Protein AF-0000000076650096 (afdb_homodimer)

Foldseek 3Di:
DPLPQWAKEWEEEFLDLSLLVLLLCLVLVHDYHYDYDYADPLRHRDPVSLVPQPDP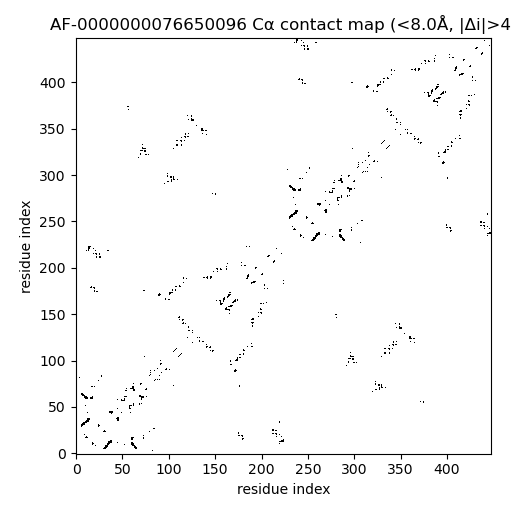VSDDGWMDTPPDIDDDSLGSNVVCCVNRVPVCQQQDPPPVLNVQLVVLLCCLVVQLCVLQVVLVCLCSPDDPVCNVCSVVVLVVSLVSNVVSLVVQLVQCCPEPCRLQENGHNDHHSSLSSNLSSVVVCAVVVRNHHCVVRPSVVVNSVNVCPDPSSVVSCVVRVHDD/DPQPQWAKEWEEEFLDLSLLVLLLCLVLVHDYHYDYDYADPLRHRDPVSLVPQPDPVSDDTWMDTPPDIDDDSLGSNVVCCVNRVPVCQQQDPPPVLNVQLVVLLCCLVVQQCVLQVVLVCLCSPDDPVCNVCSVVVLVVSLVSNVVSLVVQLVQCCPEPCRLQENGHNDHHSSLSSNLSSVVVCAVVVRNHHCVVRPSVVVNSVNVCPDPSSVVSCVVRVHDD

Secondary structure (DSSP, 8-state):
-------EEEEEESSSTHHHHHHHHHHTT--EEEEEE---TTSSPPHHHHHHSSSSS--S-EEEETTEEEESHHHHHHHHHHHH-TT--SS-SSHHHHHHHHHHHHHIIIIIIHHHHHHHHHHHHS-GGGGGGHHHHHHHHHHHHHHHHHHHHHHHHHSTTTTS-SSSSS--HHHHHHHHHHHHHHHTT-S--GGG-HHHHHHHHHHHHSHHHHHHHHHHT---/-------EEEEEESSSTHHHHHHHHHHTT--EEEEEE---TTSSPPHHHHHHSSSSS--S-EEEETTEEEESHHHHHHHHHHHH-TT--SS-SSHHHHHHHHHHHHHIIIIIIHHHHHHHHHHHHS-GGGGGGHHHHHHHHHHHHHHHHHHHHHHHHHSTTTTS-SSSSS--HHHHHHHHHHHHHHHTT-S--GGG-HHHHHHHHHHHHSHHHHHHHHHHT---

InterPro domains:
  IPR004045 Glutathione S-transferase, N-terminal [PF02798] (11-80)
  IPR004045 Glutathione S-transferase, N-terminal [PS50404] (5-88)
  IPR004046 Glutathione S-transferase, C-terminal [PF00043] (144-210)
  IPR010987 Glutathione S-transferase, C-terminal-like [PS50405] (94-224)
  IPR036249 Thioredoxin-like superfamily [SSF52833] (6-92)
  IPR036282 Glutathione S-transferase, C-terminal domain superfamily [SSF47616] (88-219)
  IPR040079 Glutathione transferase family [SFLDS00019] (8-221)

Nearest PDB structures (foldseek):
  4yh2-assembly1_C  TM=7.088E-01  e=1.558E-10  Drosophila melanogaster
  8z3b-assembly1_A  TM=7.790E-01  e=1.003E-09  Plutella xylostella
  5f05-assembly1_B  TM=7.595E-01  e=9.540E-10  Populus trichocarpa
  4e8e-assembly1_C  TM=7.681E-01  e=3.906E-09  Bombyx mori
  5a4u-assembly1_A  TM=7.281E-01  e=1.017E-08  Arabidopsis thaliana

Solvent-accessible surface area (backbone atoms only — not comparable to full-atom values): 23650 Å² total; per-residue (Å²): 126,84,81,74,76,80,48,36,34,38,37,32,42,45,63,46,66,22,56,39,55,44,23,49,34,40,69,64,69,49,74,65,44,78,51,68,41,68,56,37,98,85,66,42,78,38,69,74,54,30,71,67,37,94,53,90,81,31,61,60,32,31,39,31,49,71,90,44,70,41,42,44,69,58,26,41,50,53,49,50,42,75,72,63,40,90,78,38,63,46,57,43,84,54,64,67,58,28,48,51,32,36,25,34,36,37,31,25,34,59,45,50,38,47,39,33,47,37,47,54,49,44,68,72,31,43,50,77,92,48,50,83,51,45,65,55,32,38,60,62,40,25,59,55,35,50,52,50,49,48,49,52,41,50,38,18,62,72,26,81,35,63,28,68,23,60,56,51,79,46,73,32,45,26,46,46,44,32,48,55,47,51,49,49,34,42,74,67,48,48,66,48,53,51,86,80,35,61,57,50,43,51,28,52,54,54,57,57,64,33,67,35,37,42,50,27,33,65,75,69,63,55,56,124,126,85,80,76,75,79,48,35,35,37,36,34,42,45,64,46,67,22,56,40,55,43,23,49,33,40,68,63,71,49,73,65,45,78,51,70,41,68,54,37,95,86,66,42,78,38,69,73,55,30,70,68,39,93,52,90,79,33,62,60,33,29,38,31,48,71,91,44,70,42,42,44,68,58,26,42,51,53,52,50,40,76,73,62,40,87,78,39,63,49,56,43,83,54,66,67,58,29,48,52,32,36,24,34,36,38,31,25,34,60,46,50,40,44,38,32,46,35,47,54,49,46,69,72,31,45,52,79,94,49,51,82,51,45,62,55,33,38,60,62,40,25,58,54,35,48,50,49,50,48,47,54,40,50,40,19,64,71,27,81,36,65,26,66,23,62,57,50,78,45,75,32,47,26,47,45,44,32,47,53,46,52,50,49,35,41,74,66,47,47,68,50,51,51,86,81,34,61,56,49,44,51,28,52,54,53,57,58,64,33,69,36,36,44,50,27,33,64,76,69,62,54,54,125

Structure (mmCIF, N/CA/C/O backbone):
data_AF-0000000076650096-model_v1
#
loop_
_entity.id
_entity.type
_entity.pdbx_description
1 polymer 'Related to GTT1-glutathione S-transferase'
#
loop_
_atom_site.group_PDB
_atom_site.id
_atom_site.type_symbol
_atom_site.label_atom_id
_atom_site.label_alt_id
_atom_site.label_comp_id
_atom_site.label_asym_id
_atom_site.label_entity_id
_atom_site.label_seq_id
_atom_site.pdbx_PDB_ins_code
_atom_site.Cartn_x
_atom_site.Cartn_y
_atom_site.Cartn_z
_atom_site.occupancy
_atom_site.B_iso_or_equiv
_atom_site.auth_seq_id
_atom_site.auth_comp_id
_atom_site.auth_asym_id
_atom_site.auth_atom_id
_atom_site.pdbx_PDB_model_num
ATOM 1 N N . MET A 1 1 ? -7.312 -29.609 -5.012 1 40.38 1 MET A N 1
ATOM 2 C CA . MET A 1 1 ? -6.617 -28.828 -3.99 1 40.38 1 MET A CA 1
ATOM 3 C C . MET A 1 1 ? -7.348 -28.906 -2.654 1 40.38 1 MET A C 1
ATOM 5 O O . MET A 1 1 ? -8.578 -28.906 -2.613 1 40.38 1 MET A O 1
ATOM 9 N N . SER A 1 2 ? -6.996 -29.516 -1.646 1 45.97 2 SER A N 1
ATOM 10 C CA . SER A 1 2 ? -7.707 -29.859 -0.415 1 45.97 2 SER A CA 1
ATOM 11 C C . SER A 1 2 ? -8.453 -28.656 0.138 1 45.97 2 SER A C 1
ATOM 13 O O . SER A 1 2 ? -7.871 -27.578 0.317 1 45.97 2 SER A O 1
ATOM 15 N N . SER A 1 3 ? -9.812 -28.531 -0.051 1 60.03 3 SER A N 1
ATOM 16 C CA . SER A 1 3 ? -10.727 -27.438 0.291 1 60.03 3 SER A CA 1
ATOM 17 C C . SER A 1 3 ? -10.594 -27.047 1.757 1 60.03 3 SER A C 1
ATOM 19 O O . SER A 1 3 ? -11 -27.797 2.648 1 60.03 3 SER A O 1
ATOM 21 N N . LYS A 1 4 ? -9.422 -26.297 2.076 1 72.25 4 LYS A N 1
ATOM 22 C CA . LYS A 1 4 ? -9.195 -25.859 3.451 1 72.25 4 LYS A CA 1
ATOM 23 C C . LYS A 1 4 ? -10.477 -25.281 4.055 1 72.25 4 LYS A C 1
ATOM 25 O O . LYS A 1 4 ? -11.172 -24.5 3.414 1 72.25 4 LYS A O 1
ATOM 30 N N . GLN A 1 5 ? -10.938 -25.922 5.055 1 88.19 5 GLN A N 1
ATOM 31 C CA . GLN A 1 5 ? -12.07 -25.375 5.789 1 88.19 5 GLN A CA 1
ATOM 32 C C . GLN A 1 5 ? -11.68 -24.078 6.492 1 88.19 5 GLN A C 1
ATOM 34 O O . GLN A 1 5 ? -10.75 -24.047 7.293 1 88.19 5 GLN A O 1
ATOM 39 N N . PRO A 1 6 ? -12.336 -23.031 6.168 1 92.38 6 PRO A N 1
ATOM 40 C CA . PRO A 1 6 ? -11.992 -21.75 6.773 1 92.38 6 PRO A CA 1
ATOM 41 C C . PRO A 1 6 ? -12.18 -21.734 8.289 1 92.38 6 PRO A C 1
ATOM 43 O O . PRO A 1 6 ? -13.172 -22.281 8.797 1 92.38 6 PRO A O 1
ATOM 46 N N . ASP A 1 7 ? -11.242 -21.297 9 1 96.88 7 ASP A N 1
ATOM 47 C CA . ASP A 1 7 ? -11.281 -20.969 10.422 1 96.88 7 ASP A CA 1
ATOM 48 C C . ASP A 1 7 ? -10.82 -19.531 10.656 1 96.88 7 ASP A C 1
ATOM 50 O O . ASP A 1 7 ? -9.773 -19.297 11.273 1 96.88 7 ASP A O 1
ATOM 54 N N . ILE A 1 8 ? -11.719 -18.641 10.266 1 98.44 8 ILE A N 1
ATOM 55 C CA . ILE A 1 8 ? -11.297 -17.25 10.133 1 98.44 8 ILE A CA 1
ATOM 56 C C . ILE A 1 8 ? -11.82 -16.438 11.32 1 98.44 8 ILE A C 1
ATOM 58 O O . ILE A 1 8 ? -13.016 -16.484 11.633 1 98.44 8 ILE A O 1
ATOM 62 N N . THR A 1 9 ? -10.945 -15.766 12 1 98.88 9 THR A N 1
ATOM 63 C CA . THR A 1 9 ? -11.266 -14.68 12.914 1 98.88 9 THR A CA 1
ATOM 64 C C . THR A 1 9 ? -10.805 -13.344 12.344 1 98.88 9 THR A C 1
ATOM 66 O O . THR A 1 9 ? -9.656 -13.203 11.922 1 98.88 9 THR A O 1
ATOM 69 N N . LEU A 1 10 ? -11.68 -12.414 12.227 1 98.88 10 LEU A N 1
ATOM 70 C CA . LEU A 1 10 ? -11.375 -11.062 11.781 1 98.88 10 LEU A CA 1
ATOM 71 C C . LEU A 1 10 ? -11.32 -10.102 12.961 1 98.88 10 LEU A C 1
ATOM 73 O O . LEU A 1 10 ? -12.297 -9.977 13.711 1 98.88 10 LEU A O 1
ATOM 77 N N . TYR A 1 11 ? -10.195 -9.492 13.234 1 98.88 11 TYR A N 1
ATOM 78 C CA . TYR A 1 11 ? -10.055 -8.398 14.195 1 98.88 11 TYR A CA 1
ATOM 79 C C . TYR A 1 11 ? -10.406 -7.062 13.547 1 98.88 11 TYR A C 1
ATOM 81 O O . TYR A 1 11 ? -9.664 -6.559 12.703 1 98.88 11 TYR A O 1
ATOM 89 N N . PHE A 1 12 ? -11.516 -6.504 14.008 1 98.75 12 PHE A N 1
ATOM 90 C CA . PHE A 1 12 ? -12.227 -5.449 13.297 1 98.75 12 PHE A CA 1
ATOM 91 C C . PHE A 1 12 ? -12.383 -4.215 14.172 1 98.75 12 PHE A C 1
ATOM 93 O O . PHE A 1 12 ? -13.188 -4.207 15.109 1 98.75 12 PHE A O 1
ATOM 100 N N . LEU A 1 13 ? -11.609 -3.215 13.883 1 98.5 13 LEU A N 1
ATOM 101 C CA . LEU A 1 13 ? -11.859 -1.905 14.477 1 98.5 13 LEU A CA 1
ATOM 102 C C . LEU A 1 13 ? -12.914 -1.143 13.68 1 98.5 13 LEU A C 1
ATOM 104 O O . LEU A 1 13 ? -12.828 -1.046 12.453 1 98.5 13 LEU A O 1
ATOM 108 N N . ASN A 1 14 ? -13.891 -0.562 14.352 1 96.81 14 ASN A N 1
ATOM 109 C CA . ASN A 1 14 ? -14.906 0.21 13.641 1 96.81 14 ASN A CA 1
ATOM 110 C C . ASN A 1 14 ? -14.297 1.425 12.945 1 96.81 14 ASN A C 1
ATOM 112 O O . ASN A 1 14 ? -13.227 1.897 13.336 1 96.81 14 ASN A O 1
ATOM 116 N N . ALA A 1 15 ? -14.961 1.86 11.812 1 94.25 15 ALA A N 1
ATOM 117 C CA . ALA A 1 15 ? -14.516 3.006 11.023 1 94.25 15 ALA A CA 1
ATOM 118 C C . ALA A 1 15 ? -13.062 2.838 10.586 1 94.25 15 ALA A C 1
ATOM 120 O O . ALA A 1 15 ? -12.234 3.725 10.805 1 94.25 15 ALA A O 1
ATOM 121 N N . SER A 1 16 ? -12.797 1.701 10.078 1 96.38 16 SER A N 1
ATOM 122 C CA . SER A 1 16 ? -11.43 1.398 9.664 1 96.38 16 SER A CA 1
ATOM 123 C C . SER A 1 16 ? -11.414 0.582 8.375 1 96.38 16 SER A C 1
ATOM 125 O O . SER A 1 16 ? -12.469 0.173 7.883 1 96.38 16 SER A O 1
ATOM 127 N N . ARG A 1 17 ? -10.25 0.322 7.875 1 97.75 17 ARG A N 1
ATOM 128 C CA . ARG A 1 17 ? -10 -0.454 6.664 1 97.75 17 ARG A CA 1
ATOM 129 C C . ARG A 1 17 ? -10.555 -1.868 6.797 1 97.75 17 ARG A C 1
ATOM 131 O O . ARG A 1 17 ? -10.703 -2.578 5.801 1 97.75 17 ARG A O 1
ATOM 138 N N . ALA A 1 18 ? -10.906 -2.252 7.996 1 98.75 18 ALA A N 1
ATOM 139 C CA . ALA A 1 18 ? -11.32 -3.631 8.25 1 98.75 18 ALA A CA 1
ATOM 140 C C . ALA A 1 18 ? -12.617 -3.955 7.512 1 98.75 18 ALA A C 1
ATOM 142 O O . ALA A 1 18 ? -12.93 -5.125 7.281 1 98.75 18 ALA A O 1
ATOM 143 N N . ILE A 1 19 ? -13.359 -2.963 7.105 1 98.88 19 ILE A N 1
ATOM 144 C CA . ILE A 1 19 ? -14.609 -3.186 6.383 1 98.88 19 ILE A CA 1
ATOM 145 C C . ILE A 1 19 ? -14.32 -3.85 5.043 1 98.88 19 ILE A C 1
ATOM 147 O O . ILE A 1 19 ? -15.125 -4.637 4.543 1 98.88 19 ILE A O 1
ATOM 151 N N . ARG A 1 20 ? -13.141 -3.615 4.426 1 98.81 20 ARG A N 1
ATOM 152 C CA . ARG A 1 20 ? -12.711 -4.281 3.203 1 98.81 20 ARG A CA 1
ATOM 153 C C . ARG A 1 20 ? -12.766 -5.801 3.361 1 98.81 20 ARG A C 1
ATOM 155 O O . ARG A 1 20 ? -13.25 -6.504 2.475 1 98.81 20 ARG A O 1
ATOM 162 N N . ILE A 1 21 ? -12.211 -6.23 4.523 1 98.94 21 ILE A N 1
ATOM 163 C CA . ILE A 1 21 ? -12.008 -7.66 4.742 1 98.94 21 ILE A CA 1
ATOM 164 C C . ILE A 1 21 ? -13.344 -8.328 5.066 1 98.94 21 ILE A C 1
ATOM 166 O O . ILE A 1 21 ? -13.648 -9.406 4.562 1 98.94 21 ILE A O 1
ATOM 170 N N . ALA A 1 22 ? -14.156 -7.641 5.91 1 98.94 22 ALA A N 1
ATOM 171 C CA . ALA A 1 22 ? -15.492 -8.172 6.18 1 98.94 22 ALA A CA 1
ATOM 172 C C . ALA A 1 22 ? -16.297 -8.312 4.895 1 98.94 22 ALA A C 1
ATOM 174 O O . ALA A 1 22 ? -16.938 -9.336 4.664 1 98.94 22 ALA A O 1
ATOM 175 N N . TRP A 1 23 ? -16.266 -7.277 4.074 1 98.94 23 TRP A N 1
ATOM 176 C CA . TRP A 1 23 ? -16.953 -7.293 2.791 1 98.94 23 TRP A CA 1
ATOM 177 C C . TRP A 1 23 ? -16.469 -8.438 1.916 1 98.94 23 TRP A C 1
ATOM 179 O O . TRP A 1 23 ? -17.266 -9.195 1.363 1 98.94 23 TRP A O 1
ATOM 189 N N . LEU A 1 24 ? -15.141 -8.617 1.798 1 98.88 24 LEU A N 1
ATOM 190 C CA . LEU A 1 24 ? -14.562 -9.688 1 1 98.88 24 LEU A CA 1
ATOM 191 C C . LEU A 1 24 ? -15.031 -11.047 1.499 1 98.88 24 LEU A C 1
ATOM 193 O O . LEU A 1 24 ? -15.367 -11.93 0.699 1 98.88 24 LEU A O 1
ATOM 197 N N . LEU A 1 25 ? -14.977 -11.242 2.811 1 98.81 25 LEU A N 1
ATOM 198 C CA . LEU A 1 25 ? -15.406 -12.516 3.387 1 98.81 25 LEU A CA 1
ATOM 199 C C . LEU A 1 25 ? -16.859 -12.812 3.025 1 98.81 25 LEU A C 1
ATOM 201 O O . LEU A 1 25 ? -17.203 -13.953 2.717 1 98.81 25 LEU A O 1
ATOM 205 N N . GLU A 1 26 ? -17.703 -11.781 3.035 1 98.81 26 GLU A N 1
ATOM 206 C CA . GLU A 1 26 ? -19.094 -11.945 2.639 1 98.81 26 GLU A CA 1
ATOM 207 C C . GLU A 1 26 ? -19.219 -12.273 1.153 1 98.81 26 GLU A C 1
ATOM 209 O O . GLU A 1 26 ? -20.016 -13.125 0.762 1 98.81 26 GLU A O 1
ATOM 214 N N . GLU A 1 27 ? -18.453 -11.594 0.307 1 98.56 27 GLU A N 1
ATOM 215 C CA . GLU A 1 27 ? -18.469 -11.875 -1.126 1 98.56 27 GLU A CA 1
ATOM 216 C C . GLU A 1 27 ? -18.062 -13.32 -1.406 1 98.56 27 GLU A C 1
ATOM 218 O O . GLU A 1 27 ? -18.547 -13.922 -2.369 1 98.56 27 GLU A O 1
ATOM 223 N N . LEU A 1 28 ? -17.172 -13.875 -0.602 1 97.88 28 LEU A N 1
ATOM 224 C CA . LEU A 1 28 ? -16.656 -15.227 -0.794 1 97.88 28 LEU A CA 1
ATOM 225 C C . LEU A 1 28 ? -17.531 -16.25 -0.073 1 97.88 28 LEU A C 1
ATOM 227 O O . LEU A 1 28 ? -17.266 -17.453 -0.153 1 97.88 28 LEU A O 1
ATOM 231 N N . ASP A 1 29 ? -18.5 -15.789 0.657 1 97 29 ASP A N 1
ATOM 232 C CA . ASP A 1 29 ? -19.406 -16.641 1.426 1 97 29 ASP A CA 1
ATOM 233 C C . ASP A 1 29 ? -18.625 -17.484 2.434 1 97 29 ASP A C 1
ATOM 235 O O . ASP A 1 29 ? -18.812 -18.703 2.508 1 97 29 ASP A O 1
ATOM 239 N N . ILE A 1 30 ? -17.734 -16.891 3.086 1 97.25 30 ILE A N 1
ATOM 240 C CA . ILE A 1 30 ? -16.922 -17.531 4.113 1 97.25 30 ILE A CA 1
ATOM 241 C C . ILE A 1 30 ? -17.406 -17.094 5.496 1 97.25 30 ILE A C 1
ATOM 243 O O . ILE A 1 30 ? -17.516 -15.891 5.773 1 97.25 30 ILE A O 1
ATOM 247 N N . SER A 1 31 ? -17.703 -18.047 6.324 1 97.62 31 SER A N 1
ATOM 248 C CA . SER A 1 31 ? -18.031 -17.734 7.715 1 97.62 31 SER A CA 1
ATOM 249 C C . SER A 1 31 ? -16.797 -17.25 8.469 1 97.62 31 SER A C 1
ATOM 251 O O . SER A 1 31 ? -15.68 -17.703 8.227 1 97.62 31 SER A O 1
ATOM 253 N N . TYR A 1 32 ? -17.031 -16.328 9.352 1 98.5 32 TYR A N 1
ATOM 254 C CA . TYR A 1 32 ? -15.93 -15.789 10.133 1 98.5 32 TYR A CA 1
ATOM 255 C C . TYR A 1 32 ? -16.406 -15.32 11.508 1 98.5 32 TYR A C 1
ATOM 257 O O . TYR A 1 32 ? -17.562 -14.938 11.672 1 98.5 32 TYR A O 1
ATOM 265 N N . LYS A 1 33 ? -15.477 -15.422 12.469 1 98.62 33 LYS A N 1
ATOM 266 C CA . LYS A 1 33 ? -15.656 -14.836 13.797 1 98.62 33 LYS A CA 1
ATOM 267 C C . LYS A 1 33 ? -15.156 -13.391 13.836 1 98.62 33 LYS A C 1
ATOM 269 O O . LYS A 1 33 ? -14.266 -13.016 13.07 1 98.62 33 LYS A O 1
ATOM 274 N N . LEU A 1 34 ? -15.789 -12.633 14.75 1 98.38 34 LEU A N 1
ATOM 275 C CA . LEU A 1 34 ? -15.438 -11.227 14.859 1 98.38 34 LEU A CA 1
ATOM 276 C C . LEU A 1 34 ? -14.914 -10.898 16.25 1 98.38 34 LEU A C 1
ATOM 278 O O . LEU A 1 34 ? -15.508 -11.312 17.25 1 98.38 34 LEU A O 1
ATOM 282 N N . VAL A 1 35 ? -13.789 -10.305 16.312 1 98.56 35 VAL A N 1
ATOM 283 C CA . VAL A 1 35 ? -13.32 -9.562 17.469 1 98.56 35 VAL A CA 1
ATOM 284 C C . VAL A 1 35 ? -13.336 -8.062 17.172 1 98.56 35 VAL A C 1
ATOM 286 O O . VAL A 1 35 ? -12.469 -7.559 16.453 1 98.56 35 VAL A O 1
ATOM 289 N N . THR A 1 36 ? -14.32 -7.359 17.688 1 97.31 36 THR A N 1
ATOM 290 C CA . THR A 1 36 ? -14.594 -6 17.234 1 97.31 36 THR A CA 1
ATOM 291 C C . THR A 1 36 ? -14.477 -5.012 18.391 1 97.31 36 THR A C 1
ATOM 293 O O . THR A 1 36 ? -14.516 -5.406 19.547 1 97.31 36 THR A O 1
ATOM 296 N N . SER A 1 37 ? -14.242 -3.82 18.109 1 97.81 37 SER A N 1
ATOM 297 C CA . SER A 1 37 ? -14.25 -2.709 19.047 1 97.81 37 SER A CA 1
ATOM 298 C C . SER A 1 37 ? -14.633 -1.403 18.359 1 97.81 37 SER A C 1
ATOM 300 O O . SER A 1 37 ? -14.234 -1.153 17.219 1 97.81 37 SER A O 1
ATOM 302 N N . PRO A 1 38 ? -15.438 -0.577 19.047 1 96.25 38 PRO A N 1
ATOM 303 C CA . PRO A 1 38 ? -15.531 0.809 18.578 1 96.25 38 PRO A CA 1
ATOM 304 C C . PRO A 1 38 ? -14.227 1.586 18.781 1 96.25 38 PRO A C 1
ATOM 306 O O . PRO A 1 38 ? -13.305 1.095 19.422 1 96.25 38 PRO A O 1
ATOM 309 N N . ARG A 1 39 ? -14.156 2.693 18.141 1 94.5 39 ARG A N 1
ATOM 310 C CA . ARG A 1 39 ? -13.039 3.592 18.438 1 94.5 39 ARG A CA 1
ATOM 311 C C . ARG A 1 39 ? -13.234 4.285 19.781 1 94.5 39 ARG A C 1
ATOM 313 O O . ARG A 1 39 ? -14.359 4.496 20.219 1 94.5 39 ARG A O 1
ATOM 320 N N . ALA A 1 40 ? -12.047 4.609 20.359 1 94 40 ALA A N 1
ATOM 321 C CA . ALA A 1 40 ? -12.086 5.41 21.578 1 94 40 ALA A CA 1
ATOM 322 C C . ALA A 1 40 ? -12.484 6.852 21.266 1 94 40 ALA A C 1
ATOM 324 O O . ALA A 1 40 ? -12.594 7.242 20.109 1 94 40 ALA A O 1
ATOM 325 N N . ALA A 1 41 ? -12.656 7.656 22.312 1 90.75 41 ALA A N 1
ATOM 326 C CA . ALA A 1 41 ? -13.102 9.039 22.188 1 90.75 41 ALA A CA 1
ATOM 327 C C . ALA A 1 41 ? -12.102 9.867 21.391 1 90.75 41 ALA A C 1
ATOM 329 O O . ALA A 1 41 ? -12.484 10.797 20.672 1 90.75 41 ALA A O 1
ATOM 330 N N . ASN A 1 42 ? -10.93 9.445 21.422 1 86.06 42 ASN A N 1
ATOM 331 C CA . ASN A 1 42 ? -9.891 10.188 20.719 1 86.06 42 ASN A CA 1
ATOM 332 C C . ASN A 1 42 ? -9.758 9.727 19.266 1 86.06 42 ASN A C 1
ATOM 334 O O . ASN A 1 42 ? -8.867 10.18 18.547 1 86.06 42 ASN A O 1
ATOM 338 N N . GLY A 1 43 ? -10.594 8.734 18.906 1 88.44 43 GLY A N 1
ATOM 339 C CA . GLY A 1 43 ? -10.594 8.273 17.531 1 88.44 43 GLY A CA 1
ATOM 340 C C . GLY A 1 43 ? -9.648 7.117 17.281 1 88.44 43 GLY A C 1
ATOM 341 O O . GLY A 1 43 ? -9.594 6.574 16.188 1 88.44 43 GLY A O 1
ATOM 342 N N . LEU A 1 44 ? -8.914 6.766 18.297 1 90.12 44 LEU A N 1
ATOM 343 C CA . LEU A 1 44 ? -7.926 5.703 18.156 1 90.12 44 LEU A CA 1
ATOM 344 C C . LEU A 1 44 ? -8.484 4.371 18.641 1 90.12 44 LEU A C 1
ATOM 346 O O . LEU A 1 44 ? -9.594 4.316 19.172 1 90.12 44 LEU A O 1
ATOM 350 N N . ALA A 1 45 ? -7.793 3.312 18.297 1 94.94 45 ALA A N 1
ATOM 351 C CA . ALA A 1 45 ? -8.164 2.006 18.828 1 94.94 45 ALA A CA 1
ATOM 352 C C . ALA A 1 45 ? -7.914 1.945 20.328 1 94.94 45 ALA A C 1
ATOM 354 O O . ALA A 1 45 ? -6.848 2.338 20.812 1 94.94 45 ALA A O 1
ATOM 355 N N . PRO A 1 46 ? -8.906 1.445 21.094 1 97.12 46 PRO A N 1
ATOM 356 C CA . PRO A 1 46 ? -8.672 1.269 22.531 1 97.12 46 PRO A CA 1
ATOM 357 C C . PRO A 1 46 ? -7.539 0.283 22.828 1 97.12 46 PRO A C 1
ATOM 359 O O . PRO A 1 46 ? -7.41 -0.737 22.156 1 97.12 46 PRO A O 1
ATOM 362 N N . PRO A 1 47 ? -6.773 0.595 23.859 1 95.88 47 PRO A N 1
ATOM 363 C CA . PRO A 1 47 ? -5.656 -0.286 24.203 1 95.88 47 PRO A CA 1
ATOM 364 C C . PRO A 1 47 ? -6.094 -1.731 24.438 1 95.88 47 PRO A C 1
ATOM 366 O O . PRO A 1 47 ? -5.367 -2.662 24.078 1 95.88 47 PRO A O 1
ATOM 369 N N . GLU A 1 48 ? -7.238 -1.945 25 1 97.06 48 GLU A N 1
ATOM 370 C CA . GLU A 1 48 ? -7.738 -3.289 25.281 1 97.06 48 GLU A CA 1
ATOM 371 C C . GLU A 1 48 ? -7.992 -4.062 23.984 1 97.06 48 GLU A C 1
ATOM 373 O O . GLU A 1 48 ? -7.781 -5.273 23.922 1 97.06 48 GLU A O 1
ATOM 378 N N . PHE A 1 49 ? -8.508 -3.328 23.078 1 98 49 PHE A N 1
ATOM 379 C CA . PHE A 1 49 ? -8.711 -3.973 21.781 1 98 49 PHE A CA 1
ATOM 380 C C . PHE A 1 49 ? -7.383 -4.289 21.109 1 98 49 PHE A C 1
ATOM 382 O O . PHE A 1 49 ? -7.191 -5.387 20.594 1 98 49 PHE A O 1
ATOM 389 N N . LYS A 1 50 ? -6.5 -3.359 21.109 1 97.19 50 LYS A N 1
ATOM 390 C CA . LYS A 1 50 ? -5.176 -3.559 20.531 1 97.19 50 LYS A CA 1
ATOM 391 C C . LYS A 1 50 ? -4.496 -4.793 21.125 1 97.19 50 LYS A C 1
ATOM 393 O O . LYS A 1 50 ? -3.824 -5.539 20.406 1 97.19 50 LYS A O 1
ATOM 398 N N . ALA A 1 51 ? -4.637 -5.039 22.344 1 97.19 51 ALA A N 1
ATOM 399 C CA . ALA A 1 51 ? -3.998 -6.145 23.062 1 97.19 51 ALA A CA 1
ATOM 400 C C . ALA A 1 51 ? -4.539 -7.488 22.578 1 97.19 51 ALA A C 1
ATOM 402 O O . ALA A 1 51 ? -3.883 -8.523 22.75 1 97.19 51 ALA A O 1
ATOM 403 N N . LYS A 1 52 ? -5.719 -7.512 21.984 1 98.06 52 LYS A N 1
ATOM 404 C CA . LYS A 1 52 ? -6.336 -8.75 21.516 1 98.06 52 LYS A CA 1
ATOM 405 C C . LYS A 1 52 ? -5.82 -9.133 20.125 1 98.06 52 LYS A C 1
ATOM 407 O O . LYS A 1 52 ? -5.977 -10.273 19.688 1 98.06 52 LYS A O 1
ATOM 412 N N . ILE A 1 53 ? -5.352 -8.188 19.453 1 98.31 53 ILE A N 1
ATOM 413 C CA . ILE A 1 53 ? -4.887 -8.438 18.094 1 98.31 53 ILE A CA 1
ATOM 414 C C . ILE A 1 53 ? -3.555 -9.18 18.125 1 98.31 53 ILE A C 1
ATOM 416 O O . ILE A 1 53 ? -2.588 -8.711 18.734 1 98.31 53 ILE A O 1
ATOM 420 N N . PRO A 1 54 ? -3.453 -10.312 17.484 1 98 54 PRO A N 1
ATOM 421 C CA . PRO A 1 54 ? -2.283 -11.188 17.625 1 98 54 PRO A CA 1
ATOM 422 C C . PRO A 1 54 ? -1.146 -10.797 16.688 1 98 54 PRO A C 1
ATOM 424 O O . PRO A 1 54 ? -0.559 -11.656 16.031 1 98 54 PRO A O 1
ATOM 427 N N . THR A 1 55 ? -0.851 -9.531 16.562 1 97.62 55 THR A N 1
ATOM 428 C CA . THR A 1 55 ? 0.294 -9 15.836 1 97.62 55 THR A CA 1
ATOM 429 C C . THR A 1 55 ? 1.055 -7.988 16.688 1 97.62 55 THR A C 1
ATOM 431 O O . THR A 1 55 ? 0.519 -7.461 17.672 1 97.62 55 THR A O 1
ATOM 434 N N . ARG A 1 56 ? 2.27 -7.699 16.312 1 93.88 56 ARG A N 1
ATOM 435 C CA . ARG A 1 56 ? 3.111 -6.766 17.062 1 93.88 56 ARG A CA 1
ATOM 436 C C . ARG A 1 56 ? 2.568 -5.344 16.969 1 93.88 56 ARG A C 1
ATOM 438 O O . ARG A 1 56 ? 2.656 -4.578 17.922 1 93.88 56 ARG A O 1
ATOM 445 N N . LEU A 1 57 ? 1.992 -4.984 15.836 1 95.25 57 LEU A N 1
ATOM 446 C CA . LEU A 1 57 ? 1.503 -3.627 15.633 1 95.25 57 LEU A CA 1
ATOM 447 C C . LEU A 1 57 ? 0.18 -3.41 16.359 1 95.25 57 LEU A C 1
ATOM 449 O O . LEU A 1 57 ? -0.179 -2.273 16.672 1 95.25 57 LEU A O 1
ATOM 453 N N . GLY A 1 58 ? -0.591 -4.465 16.516 1 96.12 58 GLY A N 1
ATOM 454 C CA . GLY A 1 58 ? -1.891 -4.348 17.156 1 96.12 58 GLY A CA 1
ATOM 455 C C . GLY A 1 58 ? -2.875 -3.514 16.344 1 96.12 58 GLY A C 1
ATOM 456 O O . GLY A 1 58 ? -3.75 -2.857 16.922 1 96.12 58 GLY A O 1
ATOM 457 N N . SER A 1 59 ? -2.719 -3.482 15.094 1 95.62 59 SER A N 1
ATOM 458 C CA . SER A 1 59 ? -3.594 -2.672 14.258 1 95.62 59 SER A CA 1
ATOM 459 C C . SER A 1 59 ? -4.574 -3.541 13.477 1 95.62 59 SER A C 1
ATOM 461 O O . SER A 1 59 ? -4.27 -4.691 13.148 1 95.62 59 SER A O 1
ATOM 463 N N . SER A 1 60 ? -5.73 -3.057 13.234 1 97.94 60 SER A N 1
ATOM 464 C CA . SER A 1 60 ? -6.77 -3.664 12.406 1 97.94 60 SER A CA 1
ATOM 465 C C . SER A 1 60 ? -6.734 -3.119 10.984 1 97.94 60 SER A C 1
ATOM 467 O O . SER A 1 60 ? -6.438 -1.943 10.773 1 97.94 60 SER A O 1
ATOM 469 N N . PRO A 1 61 ? -6.988 -3.975 9.969 1 98.56 61 PRO A N 1
ATOM 470 C CA . PRO A 1 61 ? -7.516 -5.34 10.047 1 98.56 61 PRO A CA 1
ATOM 471 C C . PRO A 1 61 ? -6.418 -6.387 10.227 1 98.56 61 PRO A C 1
ATOM 473 O O . PRO A 1 61 ? -5.293 -6.191 9.758 1 98.56 61 PRO A O 1
ATOM 476 N N . VAL A 1 62 ? -6.742 -7.43 10.914 1 98.81 62 VAL A N 1
ATOM 477 C CA . VAL A 1 62 ? -5.98 -8.672 11 1 98.81 62 VAL A CA 1
ATOM 478 C C . VAL A 1 62 ? -6.922 -9.867 10.883 1 98.81 62 VAL A C 1
ATOM 480 O O . VAL A 1 62 ? -8.047 -9.836 11.398 1 98.81 62 VAL A O 1
ATOM 483 N N . ILE A 1 63 ? -6.496 -10.883 10.18 1 98.81 63 ILE A N 1
ATOM 484 C CA . ILE A 1 63 ? -7.246 -12.133 10.234 1 98.81 63 ILE A CA 1
ATOM 485 C C . ILE A 1 63 ? -6.359 -13.234 10.812 1 98.81 63 ILE A C 1
ATOM 487 O O . ILE A 1 63 ? -5.133 -13.18 10.695 1 98.81 63 ILE A O 1
ATOM 491 N N . GLN A 1 64 ? -6.98 -14.133 11.453 1 98.75 64 GLN A N 1
ATOM 492 C CA . GLN A 1 64 ? -6.398 -15.422 11.812 1 98.75 64 GLN A CA 1
ATOM 493 C C . GLN A 1 64 ? -7.148 -16.562 11.141 1 98.75 64 GLN A C 1
ATOM 495 O O . GLN A 1 64 ? -8.367 -16.703 11.305 1 98.75 64 GLN A O 1
ATOM 500 N N . ASP A 1 65 ? -6.535 -17.344 10.32 1 98.44 65 ASP A N 1
ATOM 501 C CA . ASP A 1 65 ? -7.051 -18.562 9.719 1 98.44 65 ASP A CA 1
ATOM 502 C C . ASP A 1 65 ? -6.289 -19.797 10.219 1 98.44 65 ASP A C 1
ATOM 504 O O . ASP A 1 65 ? -5.285 -20.188 9.633 1 98.44 65 ASP A O 1
ATOM 508 N N . GLY A 1 66 ? -6.859 -20.516 11.172 1 96.94 66 GLY A N 1
ATOM 509 C CA . GLY A 1 66 ? -6.066 -21.5 11.891 1 96.94 66 GLY A CA 1
ATOM 510 C C . GLY A 1 66 ? -4.848 -20.906 12.57 1 96.94 66 GLY A C 1
ATOM 511 O O . GLY A 1 66 ? -4.969 -19.969 13.367 1 96.94 66 GLY A O 1
ATOM 512 N N . ASP A 1 67 ? -3.688 -21.312 12.18 1 96.44 67 ASP A N 1
ATOM 513 C CA . ASP A 1 67 ? -2.461 -20.828 12.805 1 96.44 67 ASP A CA 1
ATOM 514 C C . ASP A 1 67 ? -1.869 -19.656 12.023 1 96.44 67 ASP A C 1
ATOM 516 O O . ASP A 1 67 ? -0.888 -19.047 12.453 1 96.44 67 ASP A O 1
ATOM 520 N N . LEU A 1 68 ? -2.465 -19.359 10.977 1 97.88 68 LEU A N 1
ATOM 521 C CA . LEU A 1 68 ? -1.943 -18.312 10.125 1 97.88 68 LEU A CA 1
ATOM 522 C C . LEU A 1 68 ? -2.561 -16.953 10.492 1 97.88 68 LEU A C 1
ATOM 524 O O . LEU A 1 68 ? -3.785 -16.812 10.492 1 97.88 68 LEU A O 1
ATOM 528 N N . VAL A 1 69 ? -1.751 -15.938 10.844 1 98.62 69 VAL A N 1
ATOM 529 C CA . VAL A 1 69 ? -2.168 -14.57 11.148 1 98.62 69 VAL A CA 1
ATOM 530 C C . VAL A 1 69 ? -1.653 -13.625 10.07 1 98.62 69 VAL A C 1
ATOM 532 O O . VAL A 1 69 ? -0.476 -13.664 9.703 1 98.62 69 VAL A O 1
ATOM 535 N N . ILE A 1 70 ? -2.504 -12.828 9.539 1 98.69 70 ILE A N 1
ATOM 536 C CA . ILE A 1 70 ? -2.127 -11.945 8.438 1 98.69 70 ILE A CA 1
ATOM 537 C C . ILE A 1 70 ? -2.646 -10.539 8.703 1 98.69 70 ILE A C 1
ATOM 539 O O . ILE A 1 70 ? -3.811 -10.352 9.07 1 98.69 70 ILE A O 1
ATOM 543 N N . GLN A 1 71 ? -1.749 -9.555 8.555 1 98.5 71 GLN A N 1
ATOM 544 C CA . GLN A 1 71 ? -2.135 -8.148 8.617 1 98.5 71 GLN A CA 1
ATOM 545 C C . GLN A 1 71 ? -1.906 -7.449 7.277 1 98.5 71 GLN A C 1
ATOM 547 O O . GLN A 1 71 ? -1.395 -8.062 6.336 1 98.5 71 GLN A O 1
ATOM 552 N N . GLU A 1 72 ? -2.266 -6.219 7.203 1 98.56 72 GLU A N 1
ATOM 553 C CA . GLU A 1 72 ? -2.277 -5.445 5.965 1 98.56 72 GLU A CA 1
ATOM 554 C C . GLU A 1 72 ? -3.412 -5.895 5.047 1 98.56 72 GLU A C 1
ATOM 556 O O . GLU A 1 72 ? -3.449 -7.051 4.617 1 98.56 72 GLU A O 1
ATOM 561 N N . SER A 1 73 ? -4.266 -4.93 4.629 1 98.69 73 SER A N 1
ATOM 562 C CA . SER A 1 73 ? -5.457 -5.238 3.842 1 98.69 73 SER A CA 1
ATOM 563 C C . SER A 1 73 ? -5.098 -5.969 2.553 1 98.69 73 SER A C 1
ATOM 565 O O . SER A 1 73 ? -5.684 -7.004 2.234 1 98.69 73 SER A O 1
ATOM 567 N N . GLY A 1 74 ? -4.121 -5.41 1.813 1 98.75 74 GLY A N 1
ATOM 568 C CA . GLY A 1 74 ? -3.773 -6.008 0.534 1 98.75 74 GLY A CA 1
ATOM 569 C C . GLY A 1 74 ? -3.264 -7.43 0.658 1 98.75 74 GLY A C 1
ATOM 570 O O . GLY A 1 74 ? -3.551 -8.273 -0.195 1 98.75 74 GLY A O 1
ATOM 571 N N . ALA A 1 75 ? -2.486 -7.746 1.701 1 98.81 75 ALA A N 1
ATOM 572 C CA . ALA A 1 75 ? -1.989 -9.094 1.941 1 98.81 75 ALA A CA 1
ATOM 573 C C . ALA A 1 75 ? -3.131 -10.047 2.301 1 98.81 75 ALA A C 1
ATOM 575 O O . ALA A 1 75 ? -3.176 -11.18 1.823 1 98.81 75 ALA A O 1
ATOM 576 N N . ILE A 1 76 ? -4.066 -9.57 3.133 1 98.88 76 ILE A N 1
ATOM 577 C CA . ILE A 1 76 ? -5.219 -10.367 3.537 1 98.88 76 ILE A CA 1
ATOM 578 C C . ILE A 1 76 ? -6.066 -10.703 2.312 1 98.88 76 ILE A C 1
ATOM 580 O O . ILE A 1 76 ? -6.457 -11.859 2.125 1 98.88 76 ILE A O 1
ATOM 584 N N . VAL A 1 77 ? -6.262 -9.719 1.485 1 98.81 77 VAL A N 1
ATOM 585 C CA . VAL A 1 77 ? -7.105 -9.875 0.304 1 98.81 77 VAL A CA 1
ATOM 586 C C . VAL A 1 77 ? -6.484 -10.906 -0.639 1 98.81 77 VAL A C 1
ATOM 588 O O . VAL A 1 77 ? -7.172 -11.812 -1.111 1 98.81 77 VAL A O 1
ATOM 591 N N . GLU A 1 78 ? -5.152 -10.797 -0.886 1 98.19 78 GLU A N 1
ATOM 592 C CA . GLU A 1 78 ? -4.469 -11.758 -1.739 1 98.19 78 GLU A CA 1
ATOM 593 C C . GLU A 1 78 ? -4.586 -13.172 -1.176 1 98.19 78 GLU A C 1
ATOM 595 O O . GLU A 1 78 ? -4.875 -14.117 -1.913 1 98.19 78 GLU A O 1
ATOM 600 N N . TYR A 1 79 ? -4.422 -13.344 0.089 1 98.19 79 TYR A N 1
ATOM 601 C CA . TYR A 1 79 ? -4.48 -14.648 0.73 1 98.19 79 TYR A CA 1
ATOM 602 C C . TYR A 1 79 ? -5.871 -15.258 0.602 1 98.19 79 TYR A C 1
ATOM 604 O O . TYR A 1 79 ? -6.02 -16.406 0.194 1 98.19 79 TYR A O 1
ATOM 612 N N . LEU A 1 80 ? -6.895 -14.492 0.931 1 98.38 80 LEU A N 1
ATOM 613 C CA . LEU A 1 80 ? -8.258 -15 0.932 1 98.38 80 LEU A CA 1
ATOM 614 C C . LEU A 1 80 ? -8.695 -15.398 -0.475 1 98.38 80 LEU A C 1
ATOM 616 O O . LEU A 1 80 ? -9.352 -16.422 -0.659 1 98.38 80 LEU A O 1
ATOM 620 N N . ILE A 1 81 ? -8.312 -14.578 -1.405 1 97.81 81 ILE A N 1
ATOM 621 C CA . ILE A 1 81 ? -8.695 -14.867 -2.785 1 97.81 81 ILE A CA 1
ATOM 622 C C . ILE A 1 81 ? -7.973 -16.125 -3.268 1 97.81 81 ILE A C 1
ATOM 624 O O . ILE A 1 81 ? -8.594 -17.016 -3.84 1 97.81 81 ILE A O 1
ATOM 628 N N . GLU A 1 82 ? -6.66 -16.188 -3.002 1 95.69 82 GLU A N 1
ATOM 629 C CA . GLU A 1 82 ? -5.875 -17.344 -3.422 1 95.69 82 GLU A CA 1
ATOM 630 C C . GLU A 1 82 ? -6.379 -18.625 -2.756 1 95.69 82 GLU A C 1
ATOM 632 O O . GLU A 1 82 ? -6.332 -19.703 -3.354 1 95.69 82 GLU A O 1
ATOM 637 N N . SER A 1 83 ? -6.879 -18.516 -1.579 1 95.94 83 SER A N 1
ATOM 638 C CA . SER A 1 83 ? -7.227 -19.703 -0.785 1 95.94 83 SER A CA 1
ATOM 639 C C . SER A 1 83 ? -8.672 -20.125 -1.029 1 95.94 83 SER A C 1
ATOM 641 O O . SER A 1 83 ? -8.992 -21.312 -0.957 1 95.94 83 SER A O 1
ATOM 643 N N . TYR A 1 84 ? -9.508 -19.125 -1.353 1 96.5 84 TYR A N 1
ATOM 644 C CA . TYR A 1 84 ? -10.914 -19.469 -1.212 1 96.5 84 TYR A CA 1
ATOM 645 C C . TYR A 1 84 ? -11.711 -19.047 -2.443 1 96.5 84 TYR A C 1
ATOM 647 O O . TYR A 1 84 ? -12.883 -19.406 -2.584 1 96.5 84 TYR A O 1
ATOM 655 N N . ASP A 1 85 ? -11.125 -18.266 -3.305 1 95.62 85 ASP A N 1
ATOM 656 C CA . ASP A 1 85 ? -11.812 -17.875 -4.535 1 95.62 85 ASP A CA 1
ATOM 657 C C . ASP A 1 85 ? -11.453 -18.812 -5.684 1 95.62 85 ASP A C 1
ATOM 659 O O . ASP A 1 85 ? -10.75 -18.422 -6.617 1 95.62 85 ASP A O 1
ATOM 663 N N . SER A 1 86 ? -11.992 -19.906 -5.773 1 90.12 86 SER A N 1
ATOM 664 C CA . SER A 1 86 ? -11.625 -21 -6.68 1 90.12 86 SER A CA 1
ATOM 665 C C . SER A 1 86 ? -11.953 -20.641 -8.125 1 90.12 86 SER A C 1
ATOM 667 O O . SER A 1 86 ? -11.375 -21.219 -9.055 1 90.12 86 SER A O 1
ATOM 669 N N . THR A 1 87 ? -12.758 -19.688 -8.367 1 91.94 87 THR A N 1
ATOM 670 C CA . THR A 1 87 ? -13.18 -19.359 -9.727 1 91.94 87 THR A CA 1
ATOM 671 C C . THR A 1 87 ? -12.43 -18.141 -10.25 1 91.94 87 THR A C 1
ATOM 673 O O . THR A 1 87 ? -12.672 -17.688 -11.367 1 91.94 87 THR A O 1
ATOM 676 N N . SER A 1 88 ? -11.555 -17.625 -9.422 1 92.19 88 SER A N 1
ATOM 677 C CA . SER A 1 88 ? -10.734 -16.484 -9.797 1 92.19 88 SER A CA 1
ATOM 678 C C . SER A 1 88 ? -11.602 -15.297 -10.211 1 92.19 88 SER A C 1
ATOM 680 O O . SER A 1 88 ? -11.305 -14.617 -11.203 1 92.19 88 SER A O 1
ATOM 682 N N . ARG A 1 89 ? -12.688 -15.172 -9.562 1 95 89 ARG A N 1
ATOM 683 C CA . ARG A 1 89 ? -13.648 -14.102 -9.852 1 95 89 ARG A CA 1
ATOM 684 C C . ARG A 1 89 ? -13.086 -12.742 -9.445 1 95 89 ARG A C 1
ATOM 686 O O . ARG A 1 89 ? -13.227 -11.766 -10.18 1 95 89 ARG A O 1
ATOM 693 N N . LEU A 1 90 ? -12.406 -12.641 -8.367 1 98.44 90 LEU A N 1
ATOM 694 C CA . LEU A 1 90 ? -12.055 -11.367 -7.766 1 98.44 90 LEU A CA 1
ATOM 695 C C . LEU A 1 90 ? -10.656 -10.93 -8.195 1 98.44 90 LEU A C 1
ATOM 697 O O . LEU A 1 90 ? -10.281 -9.766 -8.039 1 98.44 90 LEU A O 1
ATOM 701 N N . LEU A 1 91 ? -9.883 -11.828 -8.68 1 98.38 91 LEU A N 1
ATOM 702 C CA . LEU A 1 91 ? -8.594 -11.57 -9.312 1 98.38 91 LEU A CA 1
ATOM 703 C C . LEU A 1 91 ? -8.461 -12.367 -10.609 1 98.38 91 LEU A C 1
ATOM 705 O O . LEU A 1 91 ? -8.039 -13.523 -10.594 1 98.38 91 LEU A O 1
ATOM 709 N N . PRO A 1 92 ? -8.742 -11.688 -11.719 1 97.38 92 PRO A N 1
ATOM 710 C CA . PRO A 1 92 ? -8.781 -12.375 -13.008 1 97.38 92 PRO A CA 1
ATOM 711 C C . PRO A 1 92 ? -7.441 -13.016 -13.375 1 97.38 92 PRO A C 1
ATOM 713 O O . PRO A 1 92 ? -6.387 -12.523 -12.961 1 97.38 92 PRO A O 1
ATOM 716 N N . GLN A 1 93 ? -7.492 -14.07 -14.219 1 95.25 93 GLN A N 1
ATOM 717 C CA . GLN A 1 93 ? -6.285 -14.773 -14.648 1 95.25 93 GLN A CA 1
ATOM 718 C C . GLN A 1 93 ? -5.633 -14.078 -15.836 1 95.25 93 GLN A C 1
ATOM 720 O O . GLN A 1 93 ? -4.422 -14.18 -16.031 1 95.25 93 GLN A O 1
ATOM 725 N N . GLU A 1 94 ? -6.469 -13.406 -16.625 1 95.44 94 GLU A N 1
ATOM 726 C CA . GLU A 1 94 ? -5.953 -12.672 -17.781 1 95.44 94 GLU A CA 1
ATOM 727 C C . GLU A 1 94 ? -4.969 -11.586 -17.344 1 95.44 94 GLU A C 1
ATOM 729 O O . GLU A 1 94 ? -5.246 -10.828 -16.422 1 95.44 94 GLU A O 1
ATOM 734 N N . ALA A 1 95 ? -3.832 -11.484 -18 1 94.56 95 ALA A N 1
ATOM 735 C CA . ALA A 1 95 ? -2.66 -10.75 -17.531 1 94.56 95 ALA A CA 1
ATOM 736 C C . ALA A 1 95 ? -2.979 -9.266 -17.359 1 94.56 95 ALA A C 1
ATOM 738 O O . ALA A 1 95 ? -2.631 -8.672 -16.328 1 94.56 95 ALA A O 1
ATOM 739 N N . HIS A 1 96 ? -3.639 -8.664 -18.312 1 96.5 96 HIS A N 1
ATOM 740 C CA . HIS A 1 96 ? -3.918 -7.23 -18.25 1 96.5 96 HIS A CA 1
ATOM 741 C C . HIS A 1 96 ? -4.871 -6.906 -17.094 1 96.5 96 HIS A C 1
ATOM 743 O O . HIS A 1 96 ? -4.621 -5.988 -16.328 1 96.5 96 HIS A O 1
ATOM 749 N N . ALA A 1 97 ? -5.934 -7.695 -17.047 1 97.81 97 ALA A N 1
ATOM 750 C CA . ALA A 1 97 ? -6.918 -7.473 -15.984 1 97.81 97 ALA A CA 1
ATOM 751 C C . ALA A 1 97 ? -6.312 -7.746 -14.609 1 97.81 97 ALA A C 1
ATOM 753 O O . ALA A 1 97 ? -6.566 -7.008 -13.656 1 97.81 97 ALA A O 1
ATOM 754 N N . ARG A 1 98 ? -5.543 -8.773 -14.539 1 98.19 98 ARG A N 1
ATOM 755 C CA . ARG A 1 98 ? -4.902 -9.156 -13.281 1 98.19 98 ARG A CA 1
ATOM 756 C C . ARG A 1 98 ? -3.969 -8.055 -12.789 1 98.19 98 ARG A C 1
ATOM 758 O O . ARG A 1 98 ? -4.012 -7.676 -11.617 1 98.19 98 ARG A O 1
ATOM 765 N N . ALA A 1 99 ? -3.186 -7.523 -13.68 1 98 99 ALA A N 1
ATOM 766 C CA . ALA A 1 99 ? -2.27 -6.438 -13.336 1 98 99 ALA A CA 1
ATOM 767 C C . ALA A 1 99 ? -3.035 -5.188 -12.906 1 98 99 ALA A C 1
ATOM 769 O O . ALA A 1 99 ? -2.66 -4.527 -11.938 1 98 99 ALA A O 1
ATOM 770 N N . SER A 1 100 ? -4.062 -4.918 -13.609 1 98.38 100 SER A N 1
ATOM 771 C CA . SER A 1 100 ? -4.867 -3.74 -13.297 1 98.38 100 SER A CA 1
ATOM 772 C C . SER A 1 100 ? -5.492 -3.854 -11.906 1 98.38 100 SER A C 1
ATOM 774 O O . SER A 1 100 ? -5.488 -2.889 -11.141 1 98.38 100 SER A O 1
ATOM 776 N N . VAL A 1 101 ? -6.02 -5.004 -11.609 1 98.81 101 VAL A N 1
ATOM 777 C CA . VAL A 1 101 ? -6.617 -5.215 -10.297 1 98.81 101 VAL A CA 1
ATOM 778 C C . VAL A 1 101 ? -5.566 -5.012 -9.211 1 98.81 101 VAL A C 1
ATOM 780 O O . VAL A 1 101 ? -5.809 -4.32 -8.219 1 98.81 101 VAL A O 1
ATOM 783 N N . ARG A 1 102 ? -4.398 -5.496 -9.383 1 98.75 102 ARG A N 1
ATOM 784 C CA . ARG A 1 102 ? -3.352 -5.379 -8.375 1 98.75 102 ARG A CA 1
ATOM 785 C C . ARG A 1 102 ? -2.855 -3.939 -8.273 1 98.75 102 ARG A C 1
ATOM 787 O O . ARG A 1 102 ? -2.496 -3.48 -7.184 1 98.75 102 ARG A O 1
ATOM 794 N N . GLU A 1 103 ? -2.877 -3.23 -9.406 1 98.75 103 GLU A N 1
ATOM 795 C CA . GLU A 1 103 ? -2.562 -1.807 -9.352 1 98.75 103 GLU A CA 1
ATOM 796 C C . GLU A 1 103 ? -3.502 -1.074 -8.398 1 98.75 103 GLU A C 1
ATOM 798 O O . GLU A 1 103 ? -3.061 -0.256 -7.586 1 98.75 103 GLU A O 1
ATOM 803 N N . TRP A 1 104 ? -4.73 -1.407 -8.477 1 98.88 104 TRP A N 1
ATOM 804 C CA . TRP A 1 104 ? -5.715 -0.717 -7.645 1 98.88 104 TRP A CA 1
ATOM 805 C C . TRP A 1 104 ? -5.633 -1.188 -6.199 1 98.88 104 TRP A C 1
ATOM 807 O O . TRP A 1 104 ? -5.848 -0.403 -5.27 1 98.88 104 TRP A O 1
ATOM 817 N N . ILE A 1 105 ? -5.34 -2.484 -5.984 1 98.88 105 ILE A N 1
ATOM 818 C CA . ILE A 1 105 ? -5.078 -2.977 -4.637 1 98.88 105 ILE A CA 1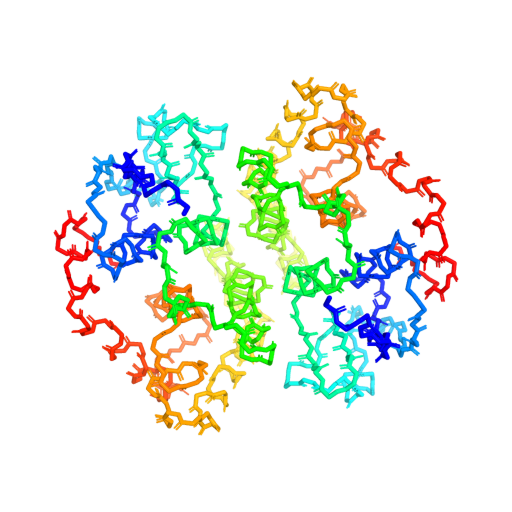
ATOM 819 C C . ILE A 1 105 ? -3.959 -2.158 -3.994 1 98.88 105 ILE A C 1
ATOM 821 O O . ILE A 1 105 ? -4.098 -1.684 -2.865 1 98.88 105 ILE A O 1
ATOM 825 N N . GLN A 1 106 ? -2.922 -1.938 -4.723 1 98.81 106 GLN A N 1
ATOM 826 C CA . GLN A 1 106 ? -1.757 -1.219 -4.215 1 98.81 106 GLN A CA 1
ATOM 827 C C . GLN A 1 106 ? -2.029 0.281 -4.133 1 98.81 106 GLN A C 1
ATOM 829 O O . GLN A 1 106 ? -1.593 0.946 -3.191 1 98.81 106 GLN A O 1
ATOM 834 N N . ALA A 1 107 ? -2.766 0.833 -5.078 1 98.75 107 ALA A N 1
ATOM 835 C CA . ALA A 1 107 ? -3.029 2.268 -5.156 1 98.75 107 ALA A CA 1
ATOM 836 C C . ALA A 1 107 ? -3.895 2.729 -3.986 1 98.75 107 ALA A C 1
ATOM 838 O O . ALA A 1 107 ? -3.811 3.883 -3.562 1 98.75 107 ALA A O 1
ATOM 839 N N . SER A 1 108 ? -4.719 1.811 -3.498 1 98.81 108 SER A N 1
ATOM 840 C CA . SER A 1 108 ? -5.59 2.172 -2.385 1 98.81 108 SER A CA 1
ATOM 841 C C . SER A 1 108 ? -4.797 2.789 -1.239 1 98.81 108 SER A C 1
ATOM 843 O O . SER A 1 108 ? -5.168 3.84 -0.712 1 98.81 108 SER A O 1
ATOM 845 N N . GLU A 1 109 ? -3.652 2.168 -0.945 1 97.94 109 GLU A N 1
ATOM 846 C CA . GLU A 1 109 ? -2.787 2.688 0.111 1 97.94 109 GLU A CA 1
ATOM 847 C C . GLU A 1 109 ? -1.645 3.516 -0.469 1 97.94 109 GLU A C 1
ATOM 849 O O . GLU A 1 109 ? -1.331 4.594 0.042 1 97.94 109 GLU A O 1
ATOM 854 N N . GLY A 1 110 ? -1.068 3.037 -1.535 1 97.44 110 GLY A N 1
ATOM 855 C CA . GLY A 1 110 ? 0.166 3.596 -2.064 1 97.44 110 GLY A CA 1
ATOM 856 C C . GLY A 1 110 ? -0.033 4.922 -2.773 1 97.44 110 GLY A C 1
ATOM 857 O O . GLY A 1 110 ? 0.923 5.672 -2.979 1 97.44 110 GLY A O 1
ATOM 858 N N . THR A 1 111 ? -1.261 5.242 -3.123 1 97.88 111 THR A N 1
ATOM 859 C CA . THR A 1 111 ? -1.543 6.48 -3.846 1 97.88 111 THR A CA 1
ATOM 860 C C . THR A 1 111 ? -2.668 7.258 -3.17 1 97.88 111 THR A C 1
ATOM 862 O O . THR A 1 111 ? -2.471 8.391 -2.736 1 97.88 111 THR A O 1
ATOM 865 N N . PHE A 1 112 ? -3.795 6.676 -2.934 1 98.44 112 PHE A N 1
ATOM 866 C CA . PHE A 1 112 ? -4.973 7.402 -2.467 1 98.44 112 PHE A CA 1
ATOM 867 C C . PHE A 1 112 ? -4.828 7.777 -0.996 1 98.44 112 PHE A C 1
ATOM 869 O O . PHE A 1 112 ? -4.781 8.961 -0.653 1 98.44 112 PHE A O 1
ATOM 876 N N . MET A 1 113 ? -4.609 6.77 -0.16 1 97.56 113 MET A N 1
ATOM 877 C CA . MET A 1 113 ? -4.516 7.082 1.263 1 97.56 113 MET A CA 1
ATOM 878 C C . MET A 1 113 ? -3.189 7.762 1.587 1 97.56 113 MET A C 1
ATOM 880 O O . MET A 1 113 ? -3.123 8.617 2.471 1 97.56 113 MET A O 1
ATOM 884 N N . MET A 1 114 ? -2.158 7.422 0.841 1 96 114 MET A N 1
ATOM 885 C CA . MET A 1 114 ? -0.865 8.078 1.016 1 96 114 MET A CA 1
ATOM 886 C C . MET A 1 114 ? -0.985 9.586 0.815 1 96 114 MET A C 1
ATOM 888 O O . MET A 1 114 ? -0.334 10.359 1.517 1 96 114 MET A O 1
ATOM 892 N N . ASN A 1 115 ? -1.768 10.016 -0.101 1 95.25 115 ASN A N 1
ATOM 893 C CA . ASN A 1 115 ? -1.952 11.43 -0.403 1 95.25 115 ASN A CA 1
ATOM 894 C C . ASN A 1 115 ? -2.943 12.078 0.556 1 95.25 115 ASN A C 1
ATOM 896 O O . ASN A 1 115 ? -2.842 13.273 0.843 1 95.25 115 ASN A O 1
ATOM 900 N N . ALA A 1 116 ? -3.832 11.305 1.107 1 96.69 116 ALA A N 1
ATOM 901 C CA . ALA A 1 116 ? -4.926 11.875 1.886 1 96.69 116 ALA A CA 1
ATOM 902 C C . ALA A 1 116 ? -4.582 11.914 3.371 1 96.69 116 ALA A C 1
ATOM 904 O O . ALA A 1 116 ? -5.016 12.812 4.094 1 96.69 116 ALA A O 1
ATOM 905 N N . VAL A 1 117 ? -3.807 10.969 3.863 1 95.69 117 VAL A N 1
ATOM 906 C CA . VAL A 1 117 ? -3.539 10.789 5.289 1 95.69 117 VAL A CA 1
ATOM 907 C C . VAL A 1 117 ? -2.781 12 5.828 1 95.69 117 VAL A C 1
ATOM 909 O O . VAL A 1 117 ? -3.004 12.422 6.965 1 95.69 117 VAL A O 1
ATOM 912 N N . PRO A 1 118 ? -1.873 12.656 5.043 1 94.81 118 PRO A N 1
ATOM 913 C CA . PRO A 1 118 ? -1.203 13.852 5.562 1 94.81 118 PRO A CA 1
ATOM 914 C C . PRO A 1 118 ? -2.186 14.945 5.973 1 94.81 118 PRO A C 1
ATOM 916 O O . PRO A 1 118 ? -1.905 15.711 6.898 1 94.81 118 PRO A O 1
ATOM 919 N N . ILE A 1 119 ? -3.322 15.016 5.309 1 94.19 119 ILE A N 1
ATOM 920 C CA . ILE A 1 119 ? -4.34 15.992 5.684 1 94.19 119 ILE A CA 1
ATOM 921 C C . ILE A 1 119 ? -4.906 15.648 7.059 1 94.19 119 ILE A C 1
ATOM 923 O O . ILE A 1 119 ? -5.055 16.531 7.91 1 94.19 119 ILE A O 1
ATOM 927 N N . ILE A 1 120 ? -5.184 14.344 7.254 1 92.94 120 ILE A N 1
ATOM 928 C CA . ILE A 1 120 ? -5.695 13.883 8.539 1 92.94 120 ILE A CA 1
ATOM 929 C C . ILE A 1 120 ? -4.688 14.211 9.641 1 92.94 120 ILE A C 1
ATOM 931 O O . ILE A 1 120 ? -5.059 14.75 10.688 1 92.94 120 ILE A O 1
ATOM 935 N N . MET A 1 121 ? -3.438 13.938 9.398 1 91.06 121 MET A N 1
ATOM 936 C CA . MET A 1 121 ? -2.396 14.125 10.406 1 91.06 121 MET A CA 1
ATOM 937 C C . MET A 1 121 ? -2.178 15.609 10.68 1 91.06 121 MET A C 1
ATOM 939 O O . MET A 1 121 ? -1.893 16 11.812 1 91.06 121 MET A O 1
ATOM 943 N N . ALA A 1 122 ? -2.279 16.359 9.664 1 89.69 122 ALA A N 1
ATOM 944 C CA . ALA A 1 122 ? -2.189 17.812 9.852 1 89.69 122 ALA A CA 1
ATOM 945 C C . ALA A 1 122 ? -3.316 18.328 10.742 1 89.69 122 ALA A C 1
ATOM 947 O O . ALA A 1 122 ? -3.082 19.109 11.656 1 89.69 122 ALA A O 1
ATOM 948 N N . ARG A 1 123 ? -4.52 17.859 10.508 1 88.81 123 ARG A N 1
ATOM 949 C CA . ARG A 1 123 ? -5.691 18.281 11.266 1 88.81 123 ARG A CA 1
ATOM 950 C C . ARG A 1 123 ? -5.594 17.828 12.719 1 88.81 123 ARG A C 1
ATOM 952 O O . ARG A 1 123 ? -5.969 18.562 13.633 1 88.81 123 ARG A O 1
ATOM 959 N N . MET A 1 124 ? -5.105 16.672 12.922 1 84.62 124 MET A N 1
ATOM 960 C CA . MET A 1 124 ? -5.086 16.062 14.258 1 84.62 124 MET A CA 1
ATOM 961 C C . MET A 1 124 ? -3.857 16.516 15.039 1 84.62 124 MET A C 1
ATOM 963 O O . MET A 1 124 ? -3.902 16.625 16.266 1 84.62 124 MET A O 1
ATOM 967 N N . GLY A 1 125 ? -2.824 16.812 14.32 1 82.88 125 GLY A N 1
ATOM 968 C CA . GLY A 1 125 ? -1.554 17 15 1 82.88 125 GLY A CA 1
ATOM 969 C C . GLY A 1 125 ? -1.203 18.469 15.188 1 82.88 125 GLY A C 1
ATOM 970 O O . GLY A 1 125 ? -0.324 18.797 15.984 1 82.88 125 GLY A O 1
ATOM 971 N N . MET A 1 126 ? -1.817 19.328 14.5 1 84.44 126 MET A N 1
ATOM 972 C CA . MET A 1 126 ? -1.479 20.75 14.602 1 84.44 126 MET A CA 1
ATOM 973 C C . MET A 1 126 ? -1.928 21.328 15.945 1 84.44 126 MET A C 1
ATOM 975 O O . MET A 1 126 ? -3.072 21.125 16.359 1 84.44 126 MET A O 1
ATOM 979 N N . PRO A 1 127 ? -0.923 21.969 16.578 1 81.31 127 PRO A N 1
ATOM 980 C CA . PRO A 1 127 ? -1.324 22.641 17.812 1 81.31 127 PRO A CA 1
ATOM 981 C C . PRO A 1 127 ? -2.422 23.688 17.594 1 81.31 127 PRO A C 1
ATOM 983 O O . PRO A 1 127 ? -2.523 24.266 16.5 1 81.31 127 PRO A O 1
ATOM 986 N N . LYS A 1 128 ? -3.113 23.984 18.641 1 83.44 128 LYS A N 1
ATOM 987 C CA . LYS A 1 128 ? -4.246 24.891 18.562 1 83.44 128 LYS A CA 1
ATOM 988 C C . LYS A 1 128 ? -3.803 26.281 18.109 1 83.44 128 LYS A C 1
ATOM 990 O O . LYS A 1 128 ? -4.504 26.953 17.344 1 83.44 128 LYS A O 1
ATOM 995 N N . GLU A 1 129 ? -2.635 26.656 18.547 1 83.06 129 GLU A N 1
ATOM 996 C CA . GLU A 1 129 ? -2.121 27.984 18.25 1 83.06 129 GLU A CA 1
ATOM 997 C C . GLU A 1 129 ? -1.755 28.125 16.781 1 83.06 129 GLU A C 1
ATOM 999 O O . GLU A 1 129 ? -1.622 29.25 16.266 1 83.06 129 GLU A O 1
ATOM 1004 N N . ALA A 1 130 ? -1.704 26.969 16.094 1 82.88 130 ALA A N 1
ATOM 1005 C CA . ALA A 1 130 ? -1.275 26.984 14.688 1 82.88 130 ALA A CA 1
ATOM 1006 C C . ALA A 1 130 ? -2.393 26.516 13.766 1 82.88 130 ALA A C 1
ATOM 1008 O O . ALA A 1 130 ? -2.154 26.219 12.586 1 82.88 130 ALA A O 1
ATOM 1009 N N . ALA A 1 131 ? -3.588 26.453 14.305 1 84.25 131 ALA A N 1
ATOM 1010 C CA . ALA A 1 131 ? -4.727 25.891 13.578 1 84.25 131 ALA A CA 1
ATOM 1011 C C . ALA A 1 131 ? -4.992 26.672 12.289 1 84.25 131 ALA A C 1
ATOM 1013 O O . ALA A 1 131 ? -5.43 26.094 11.289 1 84.25 131 ALA A O 1
ATOM 1014 N N . GLN A 1 132 ? -4.645 27.906 12.273 1 85.75 132 GLN A N 1
ATOM 1015 C CA . GLN A 1 132 ? -4.926 28.75 11.125 1 85.75 132 GLN A CA 1
ATOM 1016 C C . GLN A 1 132 ? -4.074 28.344 9.922 1 85.75 132 GLN A C 1
ATOM 1018 O O . GLN A 1 132 ? -4.391 28.703 8.781 1 85.75 132 GLN A O 1
ATOM 1023 N N . TYR A 1 133 ? -3.037 27.594 10.172 1 85.44 133 TYR A N 1
ATOM 1024 C CA . TYR A 1 133 ? -2.109 27.266 9.094 1 85.44 133 TYR A CA 1
ATOM 1025 C C . TYR A 1 133 ? -2.457 25.922 8.469 1 85.44 133 TYR A C 1
ATOM 1027 O O . TYR A 1 133 ? -1.852 25.516 7.469 1 85.44 133 TYR A O 1
ATOM 1035 N N . VAL A 1 134 ? -3.449 25.266 9.023 1 87.31 134 VAL A N 1
ATOM 1036 C CA . VAL A 1 134 ? -3.824 23.953 8.531 1 87.31 134 VAL A CA 1
ATOM 1037 C C . VAL A 1 134 ? -4.336 24.047 7.102 1 87.31 134 VAL A C 1
ATOM 1039 O O . VAL A 1 134 ? -3.992 23.219 6.25 1 87.31 134 VAL A O 1
ATOM 1042 N N . SER A 1 135 ? -5.062 25.047 6.852 1 85.06 135 SER A N 1
ATOM 1043 C CA . SER A 1 135 ? -5.645 25.203 5.523 1 85.06 135 SER A CA 1
ATOM 1044 C C . SER A 1 135 ? -4.562 25.406 4.465 1 85.06 135 SER A C 1
ATOM 1046 O O . SER A 1 135 ? -4.699 24.922 3.338 1 85.06 135 SER A O 1
ATOM 1048 N N . GLY A 1 136 ? -3.549 26.109 4.801 1 82.75 136 GLY A N 1
ATOM 1049 C CA . GLY A 1 136 ? -2.438 26.297 3.883 1 82.75 136 GLY A CA 1
ATOM 1050 C C . GLY A 1 136 ? -1.683 25.016 3.584 1 82.75 136 GLY A C 1
ATOM 1051 O O . GLY A 1 136 ? -1.315 24.766 2.434 1 82.75 136 GLY A O 1
ATOM 1052 N N . LEU A 1 137 ? -1.472 24.297 4.605 1 85.56 137 LEU A N 1
ATOM 1053 C CA . LEU A 1 137 ? -0.812 23 4.426 1 85.56 137 LEU A CA 1
ATOM 1054 C C . LEU A 1 137 ? -1.658 22.078 3.559 1 85.56 137 LEU A C 1
ATOM 1056 O O . LEU A 1 137 ? -1.137 21.406 2.664 1 85.56 137 LEU A O 1
ATOM 1060 N N . GLU A 1 138 ? -2.928 22.047 3.781 1 90.19 138 GLU A N 1
ATOM 1061 C CA . GLU A 1 138 ? -3.84 21.203 3.025 1 90.19 138 GLU A CA 1
ATOM 1062 C C . GLU A 1 138 ? -3.854 21.578 1.548 1 90.19 138 GLU A C 1
ATOM 1064 O O . GLU A 1 138 ? -3.977 20.719 0.679 1 90.19 138 GLU A O 1
ATOM 1069 N N . ALA A 1 139 ? -3.748 22.844 1.257 1 87.25 139 ALA A N 1
ATOM 1070 C CA . ALA A 1 139 ? -3.783 23.328 -0.122 1 87.25 139 ALA A CA 1
ATOM 1071 C C . ALA A 1 139 ? -2.633 22.734 -0.937 1 87.25 139 ALA A C 1
ATOM 1073 O O . ALA A 1 139 ? -2.783 22.469 -2.133 1 87.25 139 ALA A O 1
ATOM 1074 N N . ALA A 1 140 ? -1.574 22.531 -0.262 1 82.5 140 ALA A N 1
ATOM 1075 C CA . ALA A 1 140 ? -0.413 21.953 -0.941 1 82.5 140 ALA A CA 1
ATOM 1076 C C . ALA A 1 140 ? -0.61 20.469 -1.21 1 82.5 140 ALA A C 1
ATOM 1078 O O . ALA A 1 140 ? -0.073 19.938 -2.182 1 82.5 140 ALA A O 1
ATOM 1079 N N . ILE A 1 141 ? -1.378 19.812 -0.408 1 90.12 141 ILE A N 1
ATOM 1080 C CA . ILE A 1 141 ? -1.567 18.359 -0.458 1 90.12 141 ILE A CA 1
ATOM 1081 C C . ILE A 1 141 ? -2.729 18.031 -1.392 1 90.12 141 ILE A C 1
ATOM 1083 O O . ILE A 1 141 ? -2.699 17.016 -2.086 1 90.12 141 ILE A O 1
ATOM 1087 N N . VAL A 1 142 ? -3.66 18.891 -1.531 1 93.31 142 VAL A N 1
ATOM 1088 C CA . VAL A 1 142 ? -4.938 18.672 -2.195 1 93.31 142 VAL A CA 1
ATOM 1089 C C . VAL A 1 142 ? -4.707 18.359 -3.674 1 93.31 142 VAL A C 1
ATOM 1091 O O . VAL A 1 142 ? -5.43 17.562 -4.266 1 93.31 142 VAL A O 1
ATOM 1094 N N . LEU A 1 143 ? -3.715 18.891 -4.27 1 91.44 143 LEU A N 1
ATOM 1095 C CA . LEU A 1 143 ? -3.438 18.672 -5.684 1 91.44 143 LEU A CA 1
ATOM 1096 C C . LEU A 1 143 ? -3.17 17.188 -5.965 1 91.44 143 LEU A C 1
ATOM 1098 O O . LEU A 1 143 ? -3.617 16.656 -6.98 1 91.44 143 LEU A O 1
ATOM 1102 N N . ARG A 1 144 ? -2.467 16.594 -5.023 1 93.06 144 ARG A N 1
ATOM 1103 C CA . ARG A 1 144 ? -2.148 15.18 -5.195 1 93.06 144 ARG A CA 1
ATOM 1104 C C . ARG A 1 144 ? -3.387 14.305 -5 1 93.06 144 ARG A C 1
ATOM 1106 O O . ARG A 1 144 ? -3.57 13.312 -5.703 1 93.06 144 ARG A O 1
ATOM 1113 N N . VAL A 1 145 ? -4.195 14.672 -4.062 1 97.25 145 VAL A N 1
ATOM 1114 C CA . VAL A 1 145 ? -5.453 13.969 -3.838 1 97.25 145 VAL A CA 1
ATOM 1115 C C . VAL A 1 145 ? -6.32 14.047 -5.09 1 97.25 145 VAL A C 1
ATOM 1117 O O . VAL A 1 145 ? -6.844 13.031 -5.559 1 97.25 145 VAL A O 1
ATOM 1120 N N . ASN A 1 146 ? -6.395 15.219 -5.688 1 97.62 146 ASN A N 1
ATOM 1121 C CA . ASN A 1 146 ? -7.242 15.422 -6.855 1 97.62 146 ASN A CA 1
ATOM 1122 C C . ASN A 1 146 ? -6.699 14.688 -8.078 1 97.62 146 ASN A C 1
ATOM 1124 O O . ASN A 1 146 ? -7.473 14.195 -8.906 1 97.62 146 ASN A O 1
ATOM 1128 N N . GLU A 1 147 ? -5.406 14.633 -8.195 1 96.62 147 GLU A N 1
ATOM 1129 C CA . GLU A 1 147 ? -4.809 13.867 -9.289 1 96.62 147 GLU A CA 1
ATOM 1130 C C . GLU A 1 147 ? -5.172 12.391 -9.203 1 96.62 147 GLU A C 1
ATOM 1132 O O . GLU A 1 147 ? -5.484 11.758 -10.211 1 96.62 147 GLU A O 1
ATOM 1137 N N . ALA A 1 148 ? -5.109 11.875 -8.031 1 98.06 148 ALA A N 1
ATOM 1138 C CA . ALA A 1 148 ? -5.488 10.484 -7.816 1 98.06 148 ALA A CA 1
ATOM 1139 C C . ALA A 1 148 ? -6.965 10.258 -8.125 1 98.06 148 ALA A C 1
ATOM 1141 O O . ALA A 1 148 ? -7.328 9.281 -8.789 1 98.06 148 ALA A O 1
ATOM 1142 N N . MET A 1 149 ? -7.816 11.172 -7.656 1 98.69 149 MET A N 1
ATOM 1143 C CA . MET A 1 149 ? -9.25 11.086 -7.914 1 98.69 149 MET A CA 1
ATOM 1144 C C . MET A 1 149 ? -9.539 11.141 -9.406 1 98.69 149 MET A C 1
ATOM 1146 O O . MET A 1 149 ? -10.406 10.422 -9.906 1 98.69 149 MET A O 1
ATOM 1150 N N . GLN A 1 150 ? -8.812 11.945 -10.086 1 98.38 150 GLN A N 1
ATOM 1151 C CA . GLN A 1 150 ? -8.977 12.047 -11.531 1 98.38 150 GLN A CA 1
ATOM 1152 C C . GLN A 1 150 ? -8.633 10.734 -12.219 1 98.38 150 GLN A C 1
ATOM 1154 O O . GLN A 1 150 ? -9.281 10.344 -13.195 1 98.38 150 GLN A O 1
ATOM 1159 N N . TRP A 1 151 ? -7.621 10.117 -11.758 1 98.44 151 TRP A N 1
ATOM 1160 C CA . TRP A 1 151 ? -7.246 8.812 -12.297 1 98.44 151 TRP A CA 1
ATOM 1161 C C . TRP A 1 151 ? -8.406 7.82 -12.172 1 98.44 151 TRP A C 1
ATOM 1163 O O . TRP A 1 151 ? -8.773 7.172 -13.156 1 98.44 151 TRP A O 1
ATOM 1173 N N . LEU A 1 152 ? -8.992 7.719 -10.992 1 98.75 152 LEU A N 1
ATOM 1174 C CA . LEU A 1 152 ? -10.086 6.785 -10.773 1 98.75 152 LEU A CA 1
ATOM 1175 C C . LEU A 1 152 ? -11.312 7.176 -11.594 1 98.75 152 LEU A C 1
ATOM 1177 O O . LEU A 1 152 ? -11.969 6.32 -12.188 1 98.75 152 LEU A O 1
ATOM 1181 N N . GLU A 1 153 ? -11.602 8.461 -11.602 1 98.69 153 GLU A N 1
ATOM 1182 C CA . GLU A 1 153 ? -12.734 8.953 -12.375 1 98.69 153 GLU A CA 1
ATOM 1183 C C . GLU A 1 153 ? -12.594 8.578 -13.852 1 98.69 153 GLU A C 1
ATOM 1185 O O . GLU A 1 153 ? -13.555 8.125 -14.477 1 98.69 153 GLU A O 1
ATOM 1190 N N . ALA A 1 154 ? -11.422 8.773 -14.391 1 98.19 154 ALA A N 1
ATOM 1191 C CA . ALA A 1 154 ? -11.148 8.469 -15.797 1 98.19 154 ALA A CA 1
ATOM 1192 C C . ALA A 1 154 ? -11.242 6.969 -16.062 1 98.19 154 ALA A C 1
ATOM 1194 O O . ALA A 1 154 ? -11.719 6.547 -17.109 1 98.19 154 ALA A O 1
ATOM 1195 N N . GLU A 1 155 ? -10.742 6.199 -15.109 1 98.06 155 GLU A N 1
ATOM 1196 C CA . GLU A 1 155 ? -10.812 4.746 -15.25 1 98.06 155 GLU A CA 1
ATOM 1197 C C . GLU A 1 155 ? -12.266 4.27 -15.289 1 98.06 155 GLU A C 1
ATOM 1199 O O . GLU A 1 155 ? -12.617 3.416 -16.109 1 98.06 155 GLU A O 1
ATOM 1204 N N . LEU A 1 156 ? -13.055 4.742 -14.414 1 98.56 156 LEU A N 1
ATOM 1205 C CA . LEU A 1 156 ? -14.469 4.379 -14.367 1 98.56 156 LEU A CA 1
ATOM 1206 C C . LEU A 1 156 ? -15.172 4.801 -15.656 1 98.56 156 LEU A C 1
ATOM 1208 O O . LEU A 1 156 ? -16.047 4.082 -16.156 1 98.56 156 LEU A O 1
ATOM 1212 N N . GLU A 1 157 ? -14.797 5.926 -16.156 1 97.88 157 GLU A N 1
ATOM 1213 C CA . GLU A 1 157 ? -15.406 6.453 -17.375 1 97.88 157 GLU A CA 1
ATOM 1214 C C . GLU A 1 157 ? -15.062 5.594 -18.578 1 97.88 157 GLU A C 1
ATOM 1216 O O . GLU A 1 157 ? -15.93 5.285 -19.406 1 97.88 157 GLU A O 1
ATOM 1221 N N . SER A 1 158 ? -13.844 5.164 -18.703 1 96.56 158 SER A N 1
ATOM 1222 C CA . SER A 1 158 ? -13.344 4.52 -19.906 1 96.56 158 SER A CA 1
ATOM 1223 C C . SER A 1 158 ? -13.516 3.004 -19.844 1 96.56 158 SER A C 1
ATOM 1225 O O . SER A 1 158 ? -13.414 2.314 -20.859 1 96.56 158 SER A O 1
ATOM 1227 N N . GLY A 1 159 ? -13.844 2.488 -18.688 1 95.38 159 GLY A N 1
ATOM 1228 C CA . GLY A 1 159 ? -13.906 1.048 -18.484 1 95.38 159 GLY A CA 1
ATOM 1229 C C . GLY A 1 159 ? -15.102 0.407 -19.172 1 95.38 159 GLY A C 1
ATOM 1230 O O . GLY A 1 159 ? -16.062 1.093 -19.516 1 95.38 159 GLY A O 1
ATOM 1231 N N . PRO A 1 160 ? -15.023 -0.894 -19.297 1 96.25 160 PRO A N 1
ATOM 1232 C CA . PRO A 1 160 ? -16.062 -1.625 -20.016 1 96.25 160 PRO A CA 1
ATOM 1233 C C . PRO A 1 160 ? -17.391 -1.677 -19.266 1 96.25 160 PRO A C 1
ATOM 1235 O O . PRO A 1 160 ? -18.438 -1.944 -19.859 1 96.25 160 PRO A O 1
ATOM 1238 N N . SER A 1 161 ? -17.422 -1.421 -18.047 1 94.81 161 SER A N 1
ATOM 1239 C CA . SER A 1 161 ? -18.656 -1.49 -17.266 1 94.81 161 SER A CA 1
ATOM 1240 C C . SER A 1 161 ? -19.344 -0.127 -17.188 1 94.81 161 SER A C 1
ATOM 1242 O O . SER A 1 161 ? -20.359 0.026 -16.5 1 94.81 161 SER A O 1
ATOM 1244 N N . LYS A 1 162 ? -18.766 0.837 -17.75 1 92.44 162 LYS A N 1
ATOM 1245 C CA . LYS A 1 162 ? -19.297 2.193 -17.781 1 92.44 162 LYS A CA 1
ATOM 1246 C C . LYS A 1 162 ? -19.547 2.729 -16.375 1 92.44 162 LYS A C 1
ATOM 1248 O O . LYS A 1 162 ? -20.641 3.225 -16.078 1 92.44 162 LYS A O 1
ATOM 1253 N N . GLY A 1 163 ? -18.625 2.457 -15.57 1 94.75 163 GLY A N 1
ATOM 1254 C CA . GLY A 1 163 ? -18.641 3.092 -14.258 1 94.75 163 GLY A CA 1
ATOM 1255 C C . GLY A 1 163 ? -19.172 2.191 -13.164 1 94.75 163 GLY A C 1
ATOM 1256 O O . GLY A 1 163 ? -19.188 2.578 -11.992 1 94.75 163 GLY A O 1
ATOM 1257 N N . GLN A 1 164 ? -19.531 0.974 -13.453 1 97.44 164 GLN A N 1
ATOM 1258 C CA . GLN A 1 164 ? -20.078 0.08 -12.438 1 97.44 164 GLN A CA 1
ATOM 1259 C C . GLN A 1 164 ? -18.969 -0.545 -11.594 1 97.44 164 GLN A C 1
ATOM 1261 O O . GLN A 1 164 ? -19.141 -0.741 -10.391 1 97.44 164 GLN A O 1
ATOM 1266 N N . PHE A 1 165 ? -17.922 -0.893 -12.266 1 98.62 165 PHE A N 1
ATOM 1267 C CA . PHE A 1 165 ? -16.781 -1.492 -11.594 1 98.62 165 PHE A CA 1
ATOM 1268 C C . PHE A 1 165 ? -15.469 -0.909 -12.133 1 98.62 165 PHE A C 1
ATOM 1270 O O . PHE A 1 165 ? -15.438 -0.365 -13.234 1 98.62 165 PHE A O 1
ATOM 1277 N N . ILE A 1 166 ? -14.438 -0.985 -11.391 1 98.75 166 ILE A N 1
ATOM 1278 C CA . ILE A 1 166 ? -13.18 -0.331 -11.727 1 98.75 166 ILE A CA 1
ATOM 1279 C C . ILE A 1 166 ? -12.484 -1.1 -12.852 1 98.75 166 ILE A C 1
ATOM 1281 O O . ILE A 1 166 ? -12.039 -0.504 -13.836 1 98.75 166 ILE A O 1
ATOM 1285 N N . VAL A 1 167 ? -12.367 -2.396 -12.656 1 98.5 167 VAL A N 1
ATOM 1286 C CA . VAL A 1 167 ? -11.68 -3.219 -13.648 1 98.5 167 VAL A CA 1
ATOM 1287 C C . VAL A 1 167 ? -12.656 -4.223 -14.258 1 98.5 167 VAL A C 1
ATOM 1289 O O . VAL A 1 167 ? -13.227 -5.051 -13.547 1 98.5 167 VAL A O 1
ATOM 1292 N N . GLY A 1 168 ? -12.758 -4.219 -15.523 1 97.5 168 GLY A N 1
ATOM 1293 C CA . GLY A 1 168 ? -13.617 -5.176 -16.203 1 97.5 168 GLY A CA 1
ATOM 1294 C C . GLY A 1 168 ? -15.094 -4.902 -15.992 1 97.5 168 GLY A C 1
ATOM 1295 O O . GLY A 1 168 ? -15.5 -3.752 -15.82 1 97.5 168 GLY A O 1
ATOM 1296 N N . THR A 1 169 ? -15.922 -5.988 -16.141 1 97.5 169 THR A N 1
ATOM 1297 C CA . THR A 1 169 ? -17.359 -5.816 -16.125 1 97.5 169 THR A CA 1
ATOM 1298 C C . THR A 1 169 ? -17.953 -6.352 -14.82 1 97.5 169 THR A C 1
ATOM 1300 O O . THR A 1 169 ? -19.156 -6.23 -14.586 1 97.5 169 THR A O 1
ATOM 1303 N N . ASP A 1 170 ? -17.125 -6.898 -13.977 1 97.31 170 ASP A N 1
ATOM 1304 C CA . ASP A 1 170 ? -17.594 -7.516 -12.734 1 97.31 170 ASP A CA 1
ATOM 1305 C C . ASP A 1 170 ? -16.797 -7.004 -11.539 1 97.31 170 ASP A C 1
ATOM 1307 O O . ASP A 1 170 ? -15.758 -6.367 -11.703 1 97.31 170 ASP A O 1
ATOM 1311 N N . LEU A 1 171 ? -17.328 -7.305 -10.367 1 98.44 171 LEU A N 1
ATOM 1312 C CA . LEU A 1 171 ? -16.641 -6.977 -9.125 1 98.44 171 LEU A CA 1
ATOM 1313 C C . LEU A 1 171 ? -15.273 -7.66 -9.07 1 98.44 171 LEU A C 1
ATOM 1315 O O . LEU A 1 171 ? -15.156 -8.836 -9.414 1 98.44 171 LEU A O 1
ATOM 1319 N N . THR A 1 172 ? -14.281 -6.918 -8.727 1 98.81 172 THR A N 1
ATOM 1320 C CA . THR A 1 172 ? -12.969 -7.488 -8.453 1 98.81 172 THR A CA 1
ATOM 1321 C C . THR A 1 172 ? -12.422 -6.977 -7.121 1 98.81 172 THR A C 1
ATOM 1323 O O . THR A 1 172 ? -13.062 -6.164 -6.453 1 98.81 172 THR A O 1
ATOM 1326 N N . ALA A 1 173 ? -11.25 -7.422 -6.75 1 98.88 173 ALA A N 1
ATOM 1327 C CA . ALA A 1 173 ? -10.578 -6.969 -5.535 1 98.88 173 ALA A CA 1
ATOM 1328 C C . ALA A 1 173 ? -10.234 -5.484 -5.613 1 98.88 173 ALA A C 1
ATOM 1330 O O . ALA A 1 173 ? -10.016 -4.836 -4.586 1 98.88 173 ALA A O 1
ATOM 1331 N N . ALA A 1 174 ? -10.148 -4.941 -6.82 1 98.88 174 ALA A N 1
ATOM 1332 C CA . ALA A 1 174 ? -9.93 -3.508 -6.984 1 98.88 174 ALA A CA 1
ATOM 1333 C C . ALA A 1 174 ? -11.023 -2.703 -6.289 1 98.88 174 ALA A C 1
ATOM 1335 O O . ALA A 1 174 ? -10.742 -1.759 -5.551 1 98.88 174 ALA A O 1
ATOM 1336 N N . ASP A 1 175 ? -12.25 -3.107 -6.504 1 98.94 175 ASP A N 1
ATOM 1337 C CA . ASP A 1 175 ? -13.383 -2.42 -5.902 1 98.94 175 ASP A CA 1
ATOM 1338 C C . ASP A 1 175 ? -13.375 -2.566 -4.383 1 98.94 175 ASP A C 1
ATOM 1340 O O . ASP A 1 175 ? -13.609 -1.598 -3.656 1 98.94 175 ASP A O 1
ATOM 1344 N N . ILE A 1 176 ? -13.086 -3.697 -3.938 1 98.88 176 ILE A N 1
ATOM 1345 C CA . ILE A 1 176 ? -13.109 -4.027 -2.516 1 98.88 176 ILE A CA 1
ATOM 1346 C C . ILE A 1 176 ? -12.062 -3.195 -1.779 1 98.88 176 ILE A C 1
ATOM 1348 O O . ILE A 1 176 ? -12.328 -2.652 -0.706 1 98.88 176 ILE A O 1
ATOM 1352 N N . MET A 1 177 ? -10.922 -3.057 -2.355 1 98.88 177 MET A N 1
ATOM 1353 C CA . MET A 1 177 ? -9.836 -2.324 -1.724 1 98.88 177 MET A CA 1
ATOM 1354 C C . MET A 1 177 ? -10.078 -0.821 -1.783 1 98.88 177 MET A C 1
ATOM 1356 O O . MET A 1 177 ? -9.812 -0.105 -0.815 1 98.88 177 MET A O 1
ATOM 1360 N N . MET A 1 178 ? -10.625 -0.365 -2.828 1 98.88 178 MET A N 1
ATOM 1361 C CA . MET A 1 178 ? -10.719 1.071 -3.07 1 98.88 178 MET A CA 1
ATOM 1362 C C . MET A 1 178 ? -11.922 1.667 -2.336 1 98.88 178 MET A C 1
ATOM 1364 O O . MET A 1 178 ? -11.938 2.861 -2.031 1 98.88 178 MET A O 1
ATOM 1368 N N . GLY A 1 179 ? -12.906 0.842 -2.027 1 98.75 179 GLY A N 1
ATOM 1369 C CA . GLY A 1 179 ? -14.133 1.336 -1.426 1 98.75 179 GLY A CA 1
ATOM 1370 C C . GLY A 1 179 ? -13.898 2.193 -0.197 1 98.75 179 GLY A C 1
ATOM 1371 O O . GLY A 1 179 ? -14.305 3.355 -0.154 1 98.75 179 GLY A O 1
ATOM 1372 N N . PHE A 1 180 ? -13.125 1.635 0.717 1 98.62 180 PHE A N 1
ATOM 1373 C CA . PHE A 1 180 ? -12.898 2.34 1.973 1 98.62 180 PHE A CA 1
ATOM 1374 C C . PHE A 1 180 ? -12.125 3.633 1.736 1 98.62 180 PHE A C 1
ATOM 1376 O O . PHE A 1 180 ? -12.414 4.656 2.359 1 98.62 180 PHE A O 1
ATOM 1383 N N . SER A 1 181 ? -11.07 3.594 0.881 1 98.62 181 SER A N 1
ATOM 1384 C CA . SER A 1 181 ? -10.25 4.773 0.63 1 98.62 181 SER A CA 1
ATOM 1385 C C . SER A 1 181 ? -11.102 5.953 0.169 1 98.62 181 SER A C 1
ATOM 1387 O O . SER A 1 181 ? -10.945 7.066 0.672 1 98.62 181 SER A O 1
ATOM 1389 N N . ILE A 1 182 ? -11.977 5.656 -0.731 1 98.81 182 ILE A N 1
ATOM 1390 C CA . ILE A 1 182 ? -12.82 6.711 -1.291 1 98.81 182 ILE A CA 1
ATOM 1391 C C . ILE A 1 182 ? -13.844 7.164 -0.252 1 98.81 182 ILE A C 1
ATOM 1393 O O . ILE A 1 182 ? -14.07 8.359 -0.081 1 98.81 182 ILE A O 1
ATOM 1397 N N . GLU A 1 183 ? -14.445 6.219 0.425 1 98.56 183 GLU A N 1
ATOM 1398 C CA . GLU A 1 183 ? -15.398 6.578 1.472 1 98.56 183 GLU A CA 1
ATOM 1399 C C . GLU A 1 183 ? -14.75 7.469 2.527 1 98.56 183 GLU A C 1
ATOM 1401 O O . GLU A 1 183 ? -15.344 8.453 2.967 1 98.56 183 GLU A O 1
ATOM 1406 N N . CYS A 1 184 ? -13.586 7.133 2.945 1 98 184 CYS A N 1
ATOM 1407 C CA . CYS A 1 184 ? -12.844 7.895 3.943 1 98 184 CYS A CA 1
ATOM 1408 C C . CYS A 1 184 ? -12.555 9.305 3.449 1 98 184 CYS A C 1
ATOM 1410 O O . CYS A 1 184 ? -12.781 10.281 4.172 1 98 184 CYS A O 1
ATOM 1412 N N . ILE A 1 185 ? -12.07 9.43 2.211 1 98.25 185 ILE A N 1
ATOM 1413 C CA . ILE A 1 185 ? -11.742 10.719 1.623 1 98.25 185 ILE A CA 1
ATOM 1414 C C . ILE A 1 185 ? -12.984 11.609 1.601 1 98.25 185 ILE A C 1
ATOM 1416 O O . ILE A 1 185 ? -12.914 12.789 1.974 1 98.25 185 ILE A O 1
ATOM 1420 N N . PHE A 1 186 ? -14.117 11.047 1.217 1 98.25 186 PHE A N 1
ATOM 1421 C CA . PHE A 1 186 ? -15.352 11.82 1.136 1 98.25 186 PHE A CA 1
ATOM 1422 C C . PHE A 1 186 ? -15.875 12.141 2.527 1 98.25 186 PHE A C 1
ATOM 1424 O O . PHE A 1 186 ? -16.234 13.289 2.811 1 98.25 186 PHE A O 1
ATOM 1431 N N . ALA A 1 187 ? -15.906 11.18 3.406 1 97.31 187 ALA A N 1
ATOM 1432 C CA . ALA A 1 187 ? -16.5 11.352 4.73 1 97.31 187 ALA A CA 1
ATOM 1433 C C . ALA A 1 187 ? -15.719 12.383 5.547 1 97.31 187 ALA A C 1
ATOM 1435 O O . ALA A 1 187 ? -16.312 13.164 6.289 1 97.31 187 ALA A O 1
ATOM 1436 N N . MET A 1 188 ? -14.43 12.398 5.391 1 95.69 188 MET A N 1
ATOM 1437 C CA . MET A 1 188 ? -13.594 13.289 6.184 1 95.69 188 MET A CA 1
ATOM 1438 C C . MET A 1 188 ? -13.242 14.555 5.398 1 95.69 188 MET A C 1
ATOM 1440 O O . MET A 1 188 ? -12.477 15.391 5.871 1 95.69 188 MET A O 1
ATOM 1444 N N . LYS A 1 189 ? -13.797 14.656 4.184 1 95.88 189 LYS A N 1
ATOM 1445 C CA . LYS A 1 189 ? -13.562 15.812 3.322 1 95.88 189 LYS A CA 1
ATOM 1446 C C . LYS A 1 189 ? -12.062 16.094 3.178 1 95.88 189 LYS A C 1
ATOM 1448 O O . LYS A 1 189 ? -11.609 17.203 3.434 1 95.88 189 LYS A O 1
ATOM 1453 N N . LEU A 1 190 ? -11.359 15.078 2.783 1 96.25 190 LEU A N 1
ATOM 1454 C CA . LEU A 1 190 ? -9.906 15.172 2.68 1 96.25 190 LEU A CA 1
ATOM 1455 C C . LEU A 1 190 ? -9.492 15.773 1.34 1 96.25 190 LEU A C 1
ATOM 1457 O O . LEU A 1 190 ? -9.023 15.062 0.451 1 96.25 190 LEU A O 1
ATOM 1461 N N . GLY A 1 191 ? -9.648 17.047 1.18 1 92.62 191 GLY A N 1
ATOM 1462 C CA . GLY A 1 191 ? -9.18 17.797 0.023 1 92.62 191 GLY A CA 1
ATOM 1463 C C . GLY A 1 191 ? -10.211 17.875 -1.09 1 92.62 191 GLY A C 1
ATOM 1464 O O . GLY A 1 191 ? -9.961 18.484 -2.133 1 92.62 191 GLY A O 1
ATOM 1465 N N . THR A 1 192 ? -11.297 17.203 -0.913 1 95.31 192 THR A N 1
ATOM 1466 C CA . THR A 1 192 ? -12.32 17.203 -1.949 1 95.31 192 THR A CA 1
ATOM 1467 C C . THR A 1 192 ? -13.648 16.688 -1.4 1 95.31 192 THR A C 1
ATOM 1469 O O . THR A 1 192 ? -13.75 16.375 -0.213 1 95.31 192 THR A O 1
ATOM 1472 N N . GLU A 1 193 ? -14.664 16.703 -2.297 1 96.5 193 GLU A N 1
ATOM 1473 C CA . GLU A 1 193 ? -16 16.25 -1.919 1 96.5 193 GLU A CA 1
ATOM 1474 C C . GLU A 1 193 ? -16.625 15.398 -3.02 1 96.5 193 GLU A C 1
ATOM 1476 O O . GLU A 1 193 ? -16.203 15.453 -4.176 1 96.5 193 GLU A O 1
ATOM 1481 N N . SER A 1 194 ? -17.594 14.641 -2.611 1 97.44 194 SER A N 1
ATOM 1482 C CA . SER A 1 194 ? -18.203 13.664 -3.51 1 97.44 194 SER A CA 1
ATOM 1483 C C . SER A 1 194 ? -18.812 14.344 -4.738 1 97.44 194 SER A C 1
ATOM 1485 O O . SER A 1 194 ? -18.766 13.797 -5.84 1 97.44 194 SER A O 1
ATOM 1487 N N . GLN A 1 195 ? -19.344 15.516 -4.613 1 97.19 195 GLN A N 1
ATOM 1488 C CA . GLN A 1 195 ? -20.031 16.203 -5.703 1 97.19 195 GLN A CA 1
ATOM 1489 C C . GLN A 1 195 ? -19.062 16.547 -6.836 1 97.19 195 GLN A C 1
ATOM 1491 O O . GLN A 1 195 ? -19.484 16.734 -7.977 1 97.19 195 GLN A O 1
ATOM 1496 N N . ASP A 1 196 ? -17.781 16.578 -6.555 1 97.38 196 ASP A N 1
ATOM 1497 C CA . ASP A 1 196 ? -16.766 16.906 -7.547 1 97.38 196 ASP A CA 1
ATOM 1498 C C . ASP A 1 196 ? -16.469 15.703 -8.438 1 97.38 196 ASP A C 1
ATOM 1500 O O . ASP A 1 196 ? -15.828 15.844 -9.492 1 97.38 196 ASP A O 1
ATOM 1504 N N . TRP A 1 197 ? -16.922 14.555 -8.031 1 98.44 197 TRP A N 1
ATOM 1505 C CA . TRP A 1 197 ? -16.562 13.297 -8.688 1 98.44 197 TRP A CA 1
ATOM 1506 C C . TRP A 1 197 ? -17.797 12.43 -8.906 1 98.44 197 TRP A C 1
ATOM 1508 O O . TRP A 1 197 ? -18.016 11.453 -8.188 1 98.44 197 TRP A O 1
ATOM 1518 N N . PRO A 1 198 ? -18.547 12.711 -9.914 1 98.25 198 PRO A N 1
ATOM 1519 C CA . PRO A 1 198 ? -19.859 12.078 -10.07 1 98.25 198 PRO A CA 1
ATOM 1520 C C . PRO A 1 198 ? -19.766 10.57 -10.305 1 98.25 198 PRO A C 1
ATOM 1522 O O . PRO A 1 198 ? -20.562 9.812 -9.758 1 98.25 198 PRO A O 1
ATOM 1525 N N . LEU A 1 199 ? -18.828 10.133 -11.133 1 98.56 199 LEU A N 1
ATOM 1526 C CA . LEU A 1 199 ? -18.75 8.703 -11.406 1 98.56 199 LEU A CA 1
ATOM 1527 C C . LEU A 1 199 ? -18.234 7.941 -10.188 1 98.56 199 LEU A C 1
ATOM 1529 O O . LEU A 1 199 ? -18.703 6.84 -9.891 1 98.56 199 LEU A O 1
ATOM 1533 N N . ILE A 1 200 ? -17.281 8.539 -9.516 1 98.88 200 ILE A N 1
ATOM 1534 C CA . ILE A 1 200 ? -16.781 7.914 -8.297 1 98.88 200 ILE A CA 1
ATOM 1535 C C . ILE A 1 200 ? -17.891 7.809 -7.262 1 98.88 200 ILE A C 1
ATOM 1537 O O . ILE A 1 200 ? -18.031 6.777 -6.602 1 98.88 200 ILE A O 1
ATOM 1541 N N . SER A 1 201 ? -18.625 8.867 -7.117 1 98.69 201 SER A N 1
ATOM 1542 C CA . SER A 1 201 ? -19.734 8.891 -6.168 1 98.69 201 SER A CA 1
ATOM 1543 C C . SER A 1 201 ? -20.75 7.809 -6.492 1 98.69 201 SER A C 1
ATOM 1545 O O . SER A 1 201 ? -21.234 7.105 -5.598 1 98.69 201 SER A O 1
ATOM 1547 N N . LYS A 1 202 ? -21.078 7.711 -7.715 1 98.5 202 LYS A N 1
ATOM 1548 C CA . LYS A 1 202 ? -22.031 6.699 -8.164 1 98.5 202 LYS A CA 1
ATOM 1549 C C . LYS A 1 202 ? -21.484 5.289 -7.926 1 98.5 202 LYS A C 1
ATOM 1551 O O . LYS A 1 202 ? -22.219 4.41 -7.453 1 98.5 202 LYS A O 1
ATOM 1556 N N . TRP A 1 203 ? -20.25 5.078 -8.32 1 98.81 203 TRP A N 1
ATOM 1557 C CA . TRP A 1 203 ? -19.578 3.801 -8.117 1 98.81 203 TRP A CA 1
ATOM 1558 C C . TRP A 1 203 ? -19.594 3.402 -6.645 1 98.81 203 TRP A C 1
ATOM 1560 O O . TRP A 1 203 ? -19.938 2.266 -6.309 1 98.81 203 TRP A O 1
ATOM 1570 N N . LEU A 1 204 ? -19.25 4.301 -5.789 1 98.81 204 LEU A N 1
ATOM 1571 C CA . LEU A 1 204 ? -19.219 4.031 -4.355 1 98.81 204 LEU A CA 1
ATOM 1572 C C . LEU A 1 204 ? -20.594 3.672 -3.838 1 98.81 204 LEU A C 1
ATOM 1574 O O . LEU A 1 204 ? -20.75 2.729 -3.057 1 98.81 204 LEU A O 1
ATOM 1578 N N . ALA A 1 205 ? -21.609 4.41 -4.223 1 98.31 205 ALA A N 1
ATOM 1579 C CA . ALA A 1 205 ? -22.984 4.113 -3.834 1 98.31 205 ALA A CA 1
ATOM 1580 C C . ALA A 1 205 ? -23.391 2.713 -4.289 1 98.31 205 ALA A C 1
ATOM 1582 O O . ALA A 1 205 ? -24.047 1.979 -3.541 1 98.31 205 ALA A O 1
ATOM 1583 N N . ASN A 1 206 ? -23.047 2.361 -5.48 1 98.12 206 ASN A N 1
ATOM 1584 C CA . ASN A 1 206 ? -23.391 1.066 -6.051 1 98.12 206 ASN A CA 1
ATOM 1585 C C . ASN A 1 206 ? -22.781 -0.082 -5.258 1 98.12 206 ASN A C 1
ATOM 1587 O O . ASN A 1 206 ? -23.438 -1.081 -4.984 1 98.12 206 ASN A O 1
ATOM 1591 N N . ILE A 1 207 ? -21.469 0.018 -4.93 1 98.06 207 ILE A N 1
ATOM 1592 C CA . ILE A 1 207 ? -20.844 -1.111 -4.25 1 98.06 207 ILE A CA 1
ATOM 1593 C C . ILE A 1 207 ? -21.422 -1.24 -2.838 1 98.06 207 ILE A C 1
ATOM 1595 O O . ILE A 1 207 ? -21.531 -2.348 -2.307 1 98.06 207 ILE A O 1
ATOM 1599 N N . LYS A 1 208 ? -21.812 -0.136 -2.254 1 98.06 208 LYS A N 1
ATOM 1600 C CA . LYS A 1 208 ? -22.359 -0.162 -0.895 1 98.06 208 LYS A CA 1
ATOM 1601 C C . LYS A 1 208 ? -23.766 -0.736 -0.872 1 98.06 208 LYS A C 1
ATOM 1603 O O . LYS A 1 208 ? -24.281 -1.084 0.191 1 98.06 208 LYS A O 1
ATOM 1608 N N . GLU A 1 209 ? -24.406 -0.831 -1.976 1 98.12 209 GLU A N 1
ATOM 1609 C CA . GLU A 1 209 ? -25.75 -1.391 -2.08 1 98.12 209 GLU A CA 1
ATOM 1610 C C . GLU A 1 209 ? -25.703 -2.902 -2.287 1 98.12 209 GLU A C 1
ATOM 1612 O O . GLU A 1 209 ? -26.734 -3.578 -2.193 1 98.12 209 GLU A O 1
ATOM 1617 N N . ARG A 1 210 ? -24.594 -3.4 -2.586 1 98.44 210 ARG A N 1
ATOM 1618 C CA . ARG A 1 210 ? -24.469 -4.84 -2.793 1 98.44 210 ARG A CA 1
ATOM 1619 C C . ARG A 1 210 ? -24.875 -5.609 -1.537 1 98.44 210 ARG A C 1
ATOM 1621 O O . ARG A 1 210 ? -24.562 -5.188 -0.42 1 98.44 210 ARG A O 1
ATOM 1628 N N . LYS A 1 211 ? -25.438 -6.777 -1.742 1 98.62 211 LYS A N 1
ATOM 1629 C CA . LYS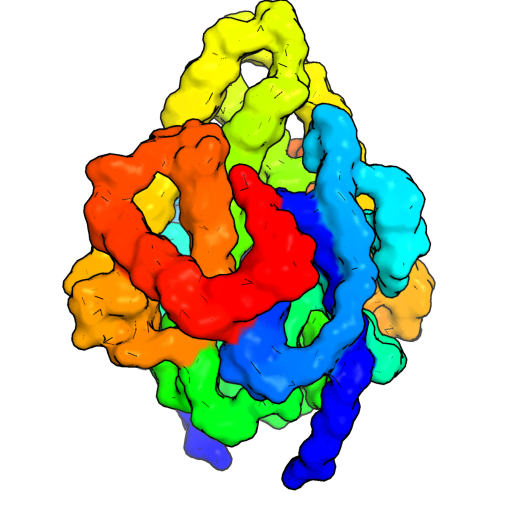 A 1 211 ? -25.906 -7.605 -0.633 1 98.62 211 LYS A CA 1
ATOM 1630 C C . LYS A 1 211 ? -24.75 -7.977 0.298 1 98.62 211 LYS A C 1
ATOM 1632 O O . LYS A 1 211 ? -24.891 -7.902 1.521 1 98.62 211 LYS A O 1
ATOM 1637 N N . ALA A 1 212 ? -23.672 -8.391 -0.21 1 98.75 212 ALA A N 1
ATOM 1638 C CA . ALA A 1 212 ? -22.531 -8.805 0.589 1 98.75 212 ALA A CA 1
ATOM 1639 C C . ALA A 1 212 ? -22 -7.645 1.424 1 98.75 212 ALA A C 1
ATOM 1641 O O . ALA A 1 212 ? -21.609 -7.828 2.58 1 98.75 212 ALA A O 1
ATOM 1642 N N . TYR A 1 213 ? -21.938 -6.473 0.819 1 98.75 213 TYR A N 1
ATOM 1643 C CA . TYR A 1 213 ? -21.484 -5.305 1.571 1 98.75 213 TYR A CA 1
ATOM 1644 C C . TYR A 1 213 ? -22.453 -4.988 2.713 1 98.75 213 TYR A C 1
ATOM 1646 O O . TYR A 1 213 ? -22.016 -4.738 3.84 1 98.75 213 TYR A O 1
ATOM 1654 N N . ARG A 1 214 ? -23.672 -4.977 2.422 1 98.75 214 ARG A N 1
ATOM 1655 C CA . ARG A 1 214 ? -24.672 -4.699 3.441 1 98.75 214 ARG A CA 1
ATOM 1656 C C . ARG A 1 214 ? -24.609 -5.727 4.566 1 98.75 214 ARG A C 1
ATOM 1658 O O . ARG A 1 214 ? -24.766 -5.375 5.742 1 98.75 214 ARG A O 1
ATOM 1665 N N . SER A 1 215 ? -24.422 -6.957 4.195 1 98.75 215 SER A N 1
ATOM 1666 C CA . SER A 1 215 ? -24.266 -8.008 5.199 1 98.75 215 SER A CA 1
ATOM 1667 C C . SER A 1 215 ? -23.062 -7.746 6.094 1 98.75 215 SER A C 1
ATOM 1669 O O . SER A 1 215 ? -23.141 -7.93 7.312 1 98.75 215 SER A O 1
ATOM 1671 N N . ALA A 1 216 ? -21.953 -7.352 5.504 1 98.81 216 ALA A N 1
ATOM 1672 C CA . ALA A 1 216 ? -20.75 -7.027 6.262 1 98.81 216 ALA A CA 1
ATOM 1673 C C . ALA A 1 216 ? -21.016 -5.883 7.242 1 98.81 216 ALA A C 1
ATOM 1675 O O . ALA A 1 216 ? -20.609 -5.949 8.406 1 98.81 216 ALA A O 1
ATOM 1676 N N . VAL A 1 217 ? -21.672 -4.836 6.73 1 98.62 217 VAL A N 1
ATOM 1677 C CA . VAL A 1 217 ? -21.984 -3.674 7.555 1 98.62 217 VAL A CA 1
ATOM 1678 C C . VAL A 1 217 ? -22.875 -4.09 8.719 1 98.62 217 VAL A C 1
ATOM 1680 O O . VAL A 1 217 ? -22.641 -3.699 9.867 1 98.62 217 VAL A O 1
ATOM 1683 N N . GLU A 1 218 ? -23.844 -4.887 8.406 1 98.31 218 GLU A N 1
ATOM 1684 C CA . GLU A 1 218 ? -24.781 -5.344 9.438 1 98.31 218 GLU A CA 1
ATOM 1685 C C . GLU A 1 218 ? -24.062 -6.191 10.484 1 98.31 218 GLU A C 1
ATOM 1687 O O . GLU A 1 218 ? -24.266 -6 11.688 1 98.31 218 GLU A O 1
ATOM 1692 N N . LYS A 1 219 ? -23.281 -7.09 10.078 1 98.12 219 LYS A N 1
ATOM 1693 C CA . LYS A 1 219 ? -22.594 -8.016 10.984 1 98.12 219 LYS A CA 1
ATOM 1694 C C . LYS A 1 219 ? -21.578 -7.281 11.852 1 98.12 219 LYS A C 1
ATOM 1696 O O . LYS A 1 219 ? -21.375 -7.637 13.016 1 98.12 219 LYS A O 1
ATOM 1701 N N . THR A 1 220 ? -20.891 -6.285 11.32 1 98.25 220 THR A N 1
ATOM 1702 C CA . THR A 1 220 ? -19.781 -5.641 12.008 1 98.25 220 THR A CA 1
ATOM 1703 C C . THR A 1 220 ? -20.266 -4.414 12.781 1 98.25 220 THR A C 1
ATOM 1705 O O . THR A 1 220 ? -19.578 -3.932 13.68 1 98.25 220 THR A O 1
ATOM 1708 N N . GLY A 1 221 ? -21.391 -3.863 12.359 1 97.69 221 GLY A N 1
ATOM 1709 C CA . GLY A 1 221 ? -21.828 -2.582 12.891 1 97.69 221 GLY A CA 1
ATOM 1710 C C . GLY A 1 221 ? -21.031 -1.409 12.352 1 97.69 221 GLY A C 1
ATOM 1711 O O . GLY A 1 221 ? -20.969 -0.349 12.977 1 97.69 221 GLY A O 1
ATOM 1712 N N . TYR A 1 222 ? -20.5 -1.596 11.219 1 97.62 222 TYR A N 1
ATOM 1713 C CA . TYR A 1 222 ? -19.609 -0.599 10.625 1 97.62 222 TYR A CA 1
ATOM 1714 C C . TYR A 1 222 ? -20.344 0.719 10.406 1 97.62 222 TYR A C 1
ATOM 1716 O O . TYR A 1 222 ? -21.453 0.736 9.867 1 97.62 222 TYR A O 1
ATOM 1724 N N . THR A 1 223 ? -19.734 1.728 10.82 1 93.88 223 THR A N 1
ATOM 1725 C CA . THR A 1 223 ? -20.156 3.096 10.547 1 93.88 223 THR A CA 1
ATOM 1726 C C . THR A 1 223 ? -18.953 4.008 10.336 1 93.88 223 THR A C 1
ATOM 1728 O O . THR A 1 223 ? -18 3.98 11.125 1 93.88 223 THR A O 1
ATOM 1731 N N . MET A 1 224 ? -19.062 4.711 9.258 1 90.94 224 MET A N 1
ATOM 1732 C CA . MET A 1 224 ? -17.969 5.66 9.023 1 90.94 224 MET A CA 1
ATOM 1733 C C . MET A 1 224 ? -18.25 6.992 9.711 1 90.94 224 MET A C 1
ATOM 1735 O O . MET A 1 224 ? -19.391 7.488 9.672 1 90.94 224 MET A O 1
ATOM 1739 N N . MET B 1 1 ? 4.992 -23.719 -19.484 1 40.47 1 MET B N 1
ATOM 1740 C CA . MET B 1 1 ? 4.383 -22.391 -19.594 1 40.47 1 MET B CA 1
ATOM 1741 C C . MET B 1 1 ? 5.188 -21.5 -20.531 1 40.47 1 MET B C 1
ATOM 1743 O O . MET B 1 1 ? 6.418 -21.547 -20.531 1 40.47 1 MET B O 1
ATOM 1747 N N . SER B 1 2 ? 4.867 -21.125 -21.656 1 46.06 2 SER B N 1
ATOM 1748 C CA . SER B 1 2 ? 5.625 -20.484 -22.719 1 46.06 2 SER B CA 1
ATOM 1749 C C . SER B 1 2 ? 6.473 -19.328 -22.188 1 46.06 2 SER B C 1
ATOM 1751 O O . SER B 1 2 ? 5.961 -18.438 -21.5 1 46.06 2 SER B O 1
ATOM 1753 N N . SER B 1 3 ? 7.82 -19.484 -21.969 1 60.06 3 SER B N 1
ATOM 1754 C CA . SER B 1 3 ? 8.812 -18.578 -21.406 1 60.06 3 SER B CA 1
ATOM 1755 C C . SER B 1 3 ? 8.773 -17.219 -22.078 1 60.06 3 SER B C 1
ATOM 1757 O O . SER B 1 3 ? 9.148 -17.078 -23.234 1 60.06 3 SER B O 1
ATOM 1759 N N . LYS B 1 4 ? 7.68 -16.375 -21.703 1 72.12 4 LYS B N 1
ATOM 1760 C CA . LYS B 1 4 ? 7.551 -15.039 -22.281 1 72.12 4 LYS B CA 1
ATOM 1761 C C . LYS B 1 4 ? 8.891 -14.312 -22.297 1 72.12 4 LYS B C 1
ATOM 1763 O O . LYS B 1 4 ? 9.625 -14.328 -21.312 1 72.12 4 LYS B O 1
ATOM 1768 N N . GLN B 1 5 ? 9.336 -14.031 -23.469 1 88.12 5 GLN B N 1
ATOM 1769 C CA . GLN B 1 5 ? 10.539 -13.211 -23.578 1 88.12 5 GLN B CA 1
ATOM 1770 C C . GLN B 1 5 ? 10.289 -11.797 -23.047 1 88.12 5 GLN B C 1
ATOM 1772 O O . GLN B 1 5 ? 9.383 -11.109 -23.516 1 88.12 5 GLN B O 1
ATOM 1777 N N . PRO B 1 6 ? 11.023 -11.422 -22.094 1 92.19 6 PRO B N 1
ATOM 1778 C CA . PRO B 1 6 ? 10.812 -10.094 -21.5 1 92.19 6 PRO B CA 1
ATOM 1779 C C . PRO B 1 6 ? 11.055 -8.961 -22.5 1 92.19 6 PRO B C 1
ATOM 1781 O O . PRO B 1 6 ? 12.016 -9.023 -23.281 1 92.19 6 PRO B O 1
ATOM 1784 N N . ASP B 1 7 ? 10.188 -8.062 -22.609 1 96.81 7 ASP B N 1
ATOM 1785 C CA . ASP B 1 7 ? 10.305 -6.781 -23.297 1 96.81 7 ASP B CA 1
ATOM 1786 C C . ASP B 1 7 ? 9.977 -5.625 -22.359 1 96.81 7 ASP B C 1
ATOM 1788 O O . ASP B 1 7 ? 8.984 -4.922 -22.547 1 96.81 7 ASP B O 1
ATOM 1792 N N . ILE B 1 8 ? 10.945 -5.41 -21.469 1 98.44 8 ILE B N 1
ATOM 1793 C CA . ILE B 1 8 ? 10.641 -4.562 -20.328 1 98.44 8 ILE B CA 1
ATOM 1794 C C . ILE B 1 8 ? 11.273 -3.184 -20.516 1 98.44 8 ILE B C 1
ATOM 1796 O O . ILE B 1 8 ? 12.461 -3.076 -20.812 1 98.44 8 ILE B O 1
ATOM 1800 N N . THR B 1 9 ? 10.477 -2.16 -20.422 1 98.88 9 THR B N 1
ATOM 1801 C CA . THR B 1 9 ? 10.922 -0.784 -20.219 1 98.88 9 THR B CA 1
ATOM 1802 C C . THR B 1 9 ? 10.555 -0.294 -18.828 1 98.88 9 THR B C 1
ATOM 1804 O O . THR B 1 9 ? 9.406 -0.428 -18.391 1 98.88 9 THR B O 1
ATOM 1807 N N . LEU B 1 10 ? 11.5 0.15 -18.094 1 98.88 10 LEU B N 1
ATOM 1808 C CA . LEU B 1 10 ? 11.297 0.729 -16.781 1 98.88 10 LEU B CA 1
ATOM 1809 C C . LEU B 1 10 ? 11.367 2.252 -16.828 1 98.88 10 LEU B C 1
ATOM 1811 O O . LEU B 1 10 ? 12.383 2.812 -17.266 1 98.88 10 LEU B O 1
ATOM 1815 N N . TYR B 1 11 ? 10.305 2.949 -16.516 1 98.88 11 TYR B N 1
ATOM 1816 C CA . TYR B 1 11 ? 10.297 4.395 -16.312 1 98.88 11 TYR B CA 1
ATOM 1817 C C . TYR B 1 11 ? 10.734 4.762 -14.906 1 98.88 11 TYR B C 1
ATOM 1819 O O . TYR B 1 11 ? 10.008 4.523 -13.938 1 98.88 11 TYR B O 1
ATOM 1827 N N . PHE B 1 12 ? 11.906 5.379 -14.836 1 98.75 12 PHE B N 1
ATOM 1828 C CA . PHE B 1 12 ? 12.672 5.473 -13.602 1 98.75 12 PHE B CA 1
ATOM 1829 C C . PHE B 1 12 ? 12.977 6.93 -13.258 1 98.75 12 PHE B C 1
ATOM 1831 O O . PHE B 1 12 ? 13.805 7.566 -13.906 1 98.75 12 PHE B O 1
ATOM 1838 N N . LEU B 1 13 ? 12.281 7.422 -12.281 1 98.5 13 LEU B N 1
ATOM 1839 C CA . LEU B 1 13 ? 12.664 8.703 -11.695 1 98.5 13 LEU B CA 1
ATOM 1840 C C . LEU B 1 13 ? 13.742 8.516 -10.641 1 98.5 13 LEU B C 1
ATOM 1842 O O . LEU B 1 13 ? 13.617 7.668 -9.758 1 98.5 13 LEU B O 1
ATOM 1846 N N . ASN B 1 14 ? 14.789 9.328 -10.68 1 96.75 14 ASN B N 1
ATOM 1847 C CA . ASN B 1 14 ? 15.836 9.219 -9.664 1 96.75 14 ASN B CA 1
ATOM 1848 C C . ASN B 1 14 ? 15.297 9.539 -8.273 1 96.75 14 ASN B C 1
ATOM 1850 O O . ASN B 1 14 ? 14.289 10.234 -8.133 1 96.75 14 ASN B O 1
ATOM 1854 N N . ALA B 1 15 ? 15.953 8.922 -7.219 1 94.25 15 ALA B N 1
ATOM 1855 C CA . ALA B 1 15 ? 15.578 9.109 -5.824 1 94.25 15 ALA B CA 1
ATOM 1856 C C . ALA B 1 15 ? 14.102 8.789 -5.605 1 94.25 15 ALA B C 1
ATOM 1858 O O . ALA B 1 15 ? 13.352 9.609 -5.059 1 94.25 15 ALA B O 1
ATOM 1859 N N . SER B 1 16 ? 13.727 7.688 -6.109 1 96.44 16 SER B N 1
ATOM 1860 C CA . SER B 1 16 ? 12.32 7.293 -6.016 1 96.44 16 SER B CA 1
ATOM 1861 C C . SER B 1 16 ? 12.188 5.793 -5.781 1 96.44 16 SER B C 1
ATOM 1863 O O . SER B 1 16 ? 13.18 5.066 -5.793 1 96.44 16 SER B O 1
ATOM 1865 N N . ARG B 1 17 ? 10.977 5.348 -5.609 1 97.75 17 ARG B N 1
ATOM 1866 C CA . ARG B 1 17 ? 10.609 3.949 -5.387 1 97.75 17 ARG B CA 1
ATOM 1867 C C . ARG B 1 17 ? 11.055 3.076 -6.555 1 97.75 17 ARG B C 1
ATOM 1869 O O . ARG B 1 17 ? 11.109 1.85 -6.434 1 97.75 17 ARG B O 1
ATOM 1876 N N . ALA B 1 18 ? 11.43 3.695 -7.648 1 98.75 18 ALA B N 1
ATOM 1877 C CA . ALA B 1 18 ? 11.742 2.945 -8.867 1 98.75 18 ALA B CA 1
ATOM 1878 C C . ALA B 1 18 ? 12.977 2.072 -8.672 1 98.75 18 ALA B C 1
ATOM 1880 O O . ALA B 1 18 ? 13.18 1.104 -9.406 1 98.75 18 ALA B O 1
ATOM 1881 N N . ILE B 1 19 ? 13.789 2.359 -7.688 1 98.88 19 ILE B N 1
ATOM 1882 C CA . ILE B 1 19 ? 14.984 1.566 -7.422 1 98.88 19 ILE B CA 1
ATOM 1883 C C . ILE B 1 19 ? 14.586 0.148 -7.023 1 98.88 19 ILE B C 1
ATOM 1885 O O . ILE B 1 19 ? 15.305 -0.811 -7.312 1 98.88 19 ILE B O 1
ATOM 1889 N N . ARG B 1 20 ? 13.406 -0.061 -6.402 1 98.81 20 ARG B N 1
ATOM 1890 C CA . ARG B 1 20 ? 12.875 -1.38 -6.078 1 98.81 20 ARG B CA 1
ATOM 1891 C C . ARG B 1 20 ? 12.797 -2.262 -7.32 1 98.81 20 ARG B C 1
ATOM 1893 O O . ARG B 1 20 ? 13.18 -3.432 -7.281 1 98.81 20 ARG B O 1
ATOM 1900 N N . ILE B 1 21 ? 12.266 -1.627 -8.383 1 98.94 21 ILE B N 1
ATOM 1901 C CA . ILE B 1 21 ? 11.953 -2.383 -9.594 1 98.94 21 ILE B CA 1
ATOM 1902 C C . ILE B 1 21 ? 13.234 -2.688 -10.359 1 98.94 21 ILE B C 1
ATOM 1904 O O . ILE B 1 21 ? 13.43 -3.805 -10.852 1 98.94 21 ILE B O 1
ATOM 1908 N N . ALA B 1 22 ? 14.133 -1.674 -10.43 1 98.94 22 ALA B N 1
ATOM 1909 C CA . ALA B 1 22 ? 15.422 -1.933 -11.062 1 98.94 22 ALA B CA 1
ATOM 1910 C C . ALA B 1 22 ? 16.172 -3.057 -10.352 1 98.94 22 ALA B C 1
ATOM 1912 O O . ALA B 1 22 ? 16.719 -3.953 -10.992 1 98.94 22 ALA B O 1
ATOM 1913 N N . TRP B 1 23 ? 16.188 -2.998 -9.031 1 98.94 23 TRP B N 1
ATOM 1914 C CA . TRP B 1 23 ? 16.828 -4.027 -8.227 1 98.94 23 TRP B CA 1
ATOM 1915 C C . TRP B 1 23 ? 16.203 -5.395 -8.484 1 98.94 23 TRP B C 1
ATOM 1917 O O . TRP B 1 23 ? 16.922 -6.375 -8.719 1 98.94 23 TRP B O 1
ATOM 1927 N N . LEU B 1 24 ? 14.875 -5.477 -8.492 1 98.88 24 LEU B N 1
ATOM 1928 C CA . LEU B 1 24 ? 14.18 -6.73 -8.75 1 98.88 24 LEU B CA 1
ATOM 1929 C C . LEU B 1 24 ? 14.547 -7.289 -10.117 1 98.88 24 LEU B C 1
ATOM 1931 O O . LEU B 1 24 ? 14.781 -8.492 -10.266 1 98.88 24 LEU B O 1
ATOM 1935 N N . LEU B 1 25 ? 14.531 -6.426 -11.125 1 98.81 25 LEU B N 1
ATOM 1936 C CA . LEU B 1 25 ? 14.867 -6.863 -12.477 1 98.81 25 LEU B CA 1
ATOM 1937 C C . LEU B 1 25 ? 16.281 -7.453 -12.516 1 98.81 25 LEU B C 1
ATOM 1939 O O . LEU B 1 25 ? 16.516 -8.461 -13.188 1 98.81 25 LEU B O 1
ATOM 1943 N N . GLU B 1 26 ? 17.203 -6.84 -11.781 1 98.81 26 GLU B N 1
ATOM 1944 C CA . GLU B 1 26 ? 18.562 -7.367 -11.703 1 98.81 26 GLU B CA 1
ATOM 1945 C C . GLU B 1 26 ? 18.594 -8.711 -10.977 1 98.81 26 GLU B C 1
ATOM 1947 O O . GLU B 1 26 ? 19.312 -9.625 -11.383 1 98.81 26 GLU B O 1
ATOM 1952 N N . GLU B 1 27 ? 17.859 -8.828 -9.875 1 98.56 27 GLU B N 1
ATOM 1953 C CA . GLU B 1 27 ? 17.797 -10.094 -9.141 1 98.56 27 GLU B CA 1
ATOM 1954 C C . GLU B 1 27 ? 17.266 -11.211 -10.023 1 98.56 27 GLU B C 1
ATOM 1956 O O . GLU B 1 27 ? 17.641 -12.375 -9.867 1 98.56 27 GLU B O 1
ATOM 1961 N N . LEU B 1 28 ? 16.359 -10.898 -10.938 1 97.88 28 LEU B N 1
ATOM 1962 C CA . LEU B 1 28 ? 15.727 -11.883 -11.805 1 97.88 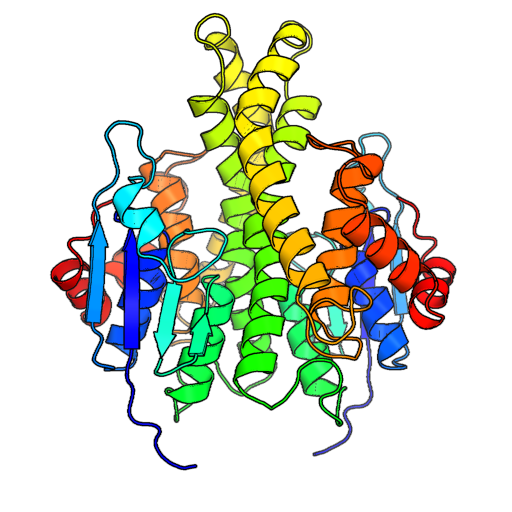28 LEU B CA 1
ATOM 1963 C C . LEU B 1 28 ? 16.531 -12.086 -13.086 1 97.88 28 LEU B C 1
ATOM 1965 O O . LEU B 1 28 ? 16.172 -12.914 -13.922 1 97.88 28 LEU B O 1
ATOM 1969 N N . ASP B 1 29 ? 17.578 -11.32 -13.258 1 97 29 ASP B N 1
ATOM 1970 C CA . ASP B 1 29 ? 18.422 -11.375 -14.438 1 97 29 ASP B CA 1
ATOM 1971 C C . ASP B 1 29 ? 17.609 -11.109 -15.711 1 97 29 ASP B C 1
ATOM 1973 O O . ASP B 1 29 ? 17.703 -11.867 -16.672 1 97 29 ASP B O 1
ATOM 1977 N N . ILE B 1 30 ? 16.812 -10.148 -15.641 1 97.25 30 ILE B N 1
ATOM 1978 C CA . ILE B 1 30 ? 15.984 -9.734 -16.766 1 97.25 30 ILE B CA 1
ATOM 1979 C C . ILE B 1 30 ? 16.547 -8.445 -17.375 1 97.25 30 ILE B C 1
ATOM 1981 O O . ILE B 1 30 ? 16.766 -7.461 -16.672 1 97.25 30 ILE B O 1
ATOM 1985 N N . SER B 1 31 ? 16.797 -8.477 -18.656 1 97.56 31 SER B N 1
ATOM 1986 C CA . SER B 1 31 ? 17.188 -7.258 -19.344 1 97.56 31 SER B CA 1
ATOM 1987 C C . SER B 1 31 ? 16.047 -6.262 -19.438 1 97.56 31 SER B C 1
ATOM 1989 O O . SER B 1 31 ? 14.883 -6.66 -19.578 1 97.56 31 SER B O 1
ATOM 1991 N N . TYR B 1 32 ? 16.391 -5.016 -19.344 1 98.5 32 TYR B N 1
ATOM 1992 C CA . TYR B 1 32 ? 15.367 -3.982 -19.422 1 98.5 32 TYR B CA 1
ATOM 1993 C C . TYR B 1 32 ? 15.93 -2.689 -20 1 98.5 32 TYR B C 1
ATOM 1995 O O . TYR B 1 32 ? 17.125 -2.416 -19.859 1 98.5 32 TYR B O 1
ATOM 2003 N N . LYS B 1 33 ? 15.039 -1.955 -20.672 1 98.56 33 LYS B N 1
ATOM 2004 C CA . LYS B 1 33 ? 15.312 -0.593 -21.109 1 98.56 33 LYS B CA 1
ATOM 2005 C C . LYS B 1 33 ? 14.938 0.424 -20.031 1 98.56 33 LYS B C 1
ATOM 2007 O O . LYS B 1 33 ? 14.047 0.178 -19.219 1 98.56 33 LYS B O 1
ATOM 2012 N N . LEU B 1 34 ? 15.672 1.548 -20.078 1 98.44 34 LEU B N 1
ATOM 2013 C CA . LEU B 1 34 ? 15.453 2.588 -19.078 1 98.44 34 LEU B CA 1
ATOM 2014 C C . LEU B 1 34 ? 15.008 3.889 -19.75 1 98.44 34 LEU B C 1
ATOM 2016 O O . LEU B 1 34 ? 15.594 4.32 -20.734 1 98.44 34 LEU B O 1
ATOM 2020 N N . VAL B 1 35 ? 13.93 4.414 -19.297 1 98.56 35 VAL B N 1
ATOM 2021 C CA . VAL B 1 35 ? 13.57 5.816 -19.484 1 98.56 35 VAL B CA 1
ATOM 2022 C C . VAL B 1 35 ? 13.703 6.57 -18.172 1 98.56 35 VAL B C 1
ATOM 2024 O O . VAL B 1 35 ? 12.852 6.441 -17.281 1 98.56 35 VAL B O 1
ATOM 2027 N N . THR B 1 36 ? 14.766 7.336 -18.016 1 97.31 36 THR B N 1
ATOM 2028 C CA . THR B 1 36 ? 15.133 7.867 -16.703 1 97.31 36 THR B CA 1
ATOM 2029 C C . THR B 1 36 ? 15.141 9.391 -16.719 1 97.31 36 THR B C 1
ATOM 2031 O O . THR B 1 36 ? 15.195 10.008 -17.781 1 97.31 36 THR B O 1
ATOM 2034 N N . SER B 1 37 ? 15 9.992 -15.633 1 97.81 37 SER B N 1
ATOM 2035 C CA . SER B 1 37 ? 15.141 11.43 -15.422 1 97.81 37 SER B CA 1
ATOM 2036 C C . SER B 1 37 ? 15.602 11.734 -14 1 97.81 37 SER B C 1
ATOM 2038 O O . SER B 1 37 ? 15.18 11.078 -13.047 1 97.81 37 SER B O 1
ATOM 2040 N N . PRO B 1 38 ? 16.5 12.727 -13.859 1 96.19 38 PRO B N 1
ATOM 2041 C CA . PRO B 1 38 ? 16.688 13.273 -12.516 1 96.19 38 PRO B CA 1
ATOM 2042 C C . PRO B 1 38 ? 15.469 14.039 -12.016 1 96.19 38 PRO B C 1
ATOM 2044 O O . PRO B 1 38 ? 14.531 14.289 -12.773 1 96.19 38 PRO B O 1
ATOM 2047 N N . ARG B 1 39 ? 15.461 14.297 -10.758 1 94.56 39 ARG B N 1
ATOM 2048 C CA . ARG B 1 39 ? 14.438 15.195 -10.227 1 94.56 39 ARG B CA 1
ATOM 2049 C C . ARG B 1 39 ? 14.734 16.641 -10.602 1 94.56 39 ARG B C 1
ATOM 2051 O O . ARG B 1 39 ? 15.898 17.016 -10.781 1 94.56 39 ARG B O 1
ATOM 2058 N N . ALA B 1 40 ? 13.602 17.391 -10.688 1 94 40 ALA B N 1
ATOM 2059 C CA . ALA B 1 40 ? 13.75 18.828 -10.891 1 94 40 ALA B CA 1
ATOM 2060 C C . ALA B 1 40 ? 14.258 19.516 -9.625 1 94 40 ALA B C 1
ATOM 2062 O O . ALA B 1 40 ? 14.375 18.891 -8.57 1 94 40 ALA B O 1
ATOM 2063 N N . ALA B 1 41 ? 14.547 20.812 -9.727 1 90.81 41 ALA B N 1
ATOM 2064 C CA . ALA B 1 41 ? 15.102 21.594 -8.617 1 90.81 41 ALA B CA 1
ATOM 2065 C C . ALA B 1 41 ? 14.141 21.625 -7.434 1 90.81 41 ALA B C 1
ATOM 2067 O O . ALA B 1 41 ? 14.57 21.656 -6.281 1 90.81 41 ALA B O 1
ATOM 2068 N N . ASN B 1 42 ? 12.945 21.453 -7.727 1 86.06 42 ASN B N 1
ATOM 2069 C CA . ASN B 1 42 ? 11.945 21.5 -6.664 1 86.06 42 ASN B CA 1
ATOM 2070 C C . ASN B 1 42 ? 11.719 20.125 -6.051 1 86.06 42 ASN B C 1
ATOM 2072 O O . ASN B 1 42 ? 10.844 19.953 -5.199 1 86.06 42 ASN B O 1
ATOM 2076 N N . GLY B 1 43 ? 12.453 19.125 -6.594 1 88.44 43 GLY B N 1
ATOM 2077 C CA . GLY B 1 43 ? 12.367 17.781 -6.031 1 88.44 43 GLY B CA 1
ATOM 2078 C C . GLY B 1 43 ? 11.32 16.922 -6.703 1 88.44 43 GLY B C 1
ATOM 2079 O O . GLY B 1 43 ? 11.18 15.742 -6.375 1 88.44 43 GLY B O 1
ATOM 2080 N N . LEU B 1 44 ? 10.602 17.516 -7.602 1 90.06 44 LEU B N 1
ATOM 2081 C CA . LEU B 1 44 ? 9.523 16.797 -8.273 1 90.06 44 LEU B CA 1
ATOM 2082 C C . LEU B 1 44 ? 9.984 16.234 -9.609 1 90.06 44 LEU B C 1
ATOM 2084 O O . LEU B 1 44 ? 11.109 16.516 -10.047 1 90.06 44 LEU B O 1
ATOM 2088 N N . ALA B 1 45 ? 9.203 15.336 -10.148 1 94.94 45 ALA B N 1
ATOM 2089 C CA . ALA B 1 45 ? 9.477 14.852 -11.5 1 94.94 45 ALA B CA 1
ATOM 2090 C C . ALA B 1 45 ? 9.281 15.961 -12.531 1 94.94 45 ALA B C 1
ATOM 2092 O O . ALA B 1 45 ? 8.266 16.656 -12.508 1 94.94 45 ALA B O 1
ATOM 2093 N N . PRO B 1 46 ? 10.242 16.125 -13.453 1 97.12 46 PRO B N 1
ATOM 2094 C CA . PRO B 1 46 ? 10.047 17.109 -14.523 1 97.12 46 PRO B CA 1
ATOM 2095 C C . PRO B 1 46 ? 8.852 16.781 -15.414 1 97.12 46 PRO B C 1
ATOM 2097 O O . PRO B 1 46 ? 8.617 15.609 -15.727 1 97.12 46 PRO B O 1
ATOM 2100 N N . PRO B 1 47 ? 8.156 17.812 -15.828 1 95.88 47 PRO B N 1
ATOM 2101 C CA . PRO B 1 47 ? 6.984 17.594 -16.672 1 95.88 47 PRO B CA 1
ATOM 2102 C C . PRO B 1 47 ? 7.309 16.781 -17.922 1 95.88 47 PRO B C 1
ATOM 2104 O O . PRO B 1 47 ? 6.492 15.961 -18.359 1 95.88 47 PRO B O 1
ATOM 2107 N N . GLU B 1 48 ? 8.445 16.969 -18.5 1 97.06 48 GLU B N 1
ATOM 2108 C CA . GLU B 1 48 ? 8.844 16.25 -19.719 1 97.06 48 GLU B CA 1
ATOM 2109 C C . GLU B 1 48 ? 8.977 14.75 -19.453 1 97.06 48 GLU B C 1
ATOM 2111 O O . GLU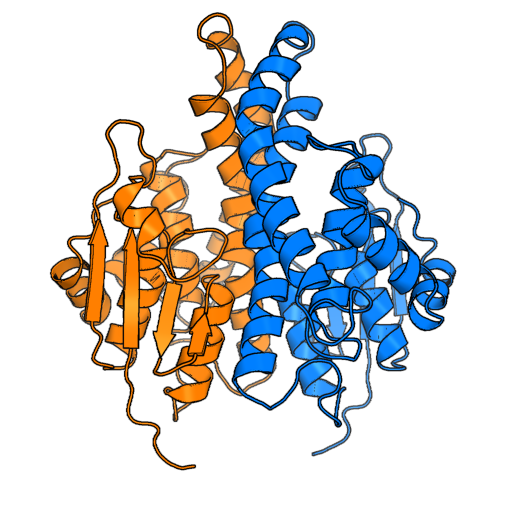 B 1 48 ? 8.656 13.93 -20.312 1 97.06 48 GLU B O 1
ATOM 2116 N N . PHE B 1 49 ? 9.523 14.5 -18.312 1 98 49 PHE B N 1
ATOM 2117 C CA . PHE B 1 49 ? 9.625 13.094 -17.953 1 98 49 PHE B CA 1
ATOM 2118 C C . PHE B 1 49 ? 8.25 12.5 -17.703 1 98 49 PHE B C 1
ATOM 2120 O O . PHE B 1 49 ? 7.945 11.398 -18.172 1 98 49 PHE B O 1
ATOM 2127 N N . LYS B 1 50 ? 7.453 13.18 -16.969 1 97.12 50 LYS B N 1
ATOM 2128 C CA . LYS B 1 50 ? 6.098 12.727 -16.688 1 97.12 50 LYS B CA 1
ATOM 2129 C C . LYS B 1 50 ? 5.336 12.422 -17.969 1 97.12 50 LYS B C 1
ATOM 2131 O O . LYS B 1 50 ? 4.578 11.445 -18.031 1 97.12 50 LYS B O 1
ATOM 2136 N N . ALA B 1 51 ? 5.496 13.164 -18.969 1 97.12 51 ALA B N 1
ATOM 2137 C CA . ALA B 1 51 ? 4.789 13.031 -20.234 1 97.12 51 ALA B CA 1
ATOM 2138 C C . ALA B 1 51 ? 5.191 11.742 -20.953 1 97.12 51 ALA B C 1
ATOM 2140 O O . ALA B 1 51 ? 4.457 11.242 -21.797 1 97.12 51 ALA B O 1
ATOM 2141 N N . LYS B 1 52 ? 6.352 11.188 -20.625 1 98.06 52 LYS B N 1
ATOM 2142 C CA . LYS B 1 52 ? 6.844 9.969 -21.266 1 98.06 52 LYS B CA 1
ATOM 2143 C C . LYS B 1 52 ? 6.246 8.727 -20.625 1 98.06 52 LYS B C 1
ATOM 2145 O O . LYS B 1 52 ? 6.289 7.637 -21.188 1 98.06 52 LYS B O 1
ATOM 2150 N N . ILE B 1 53 ? 5.828 8.875 -19.453 1 98.25 53 ILE B N 1
ATOM 2151 C CA . ILE B 1 53 ? 5.293 7.734 -18.719 1 98.25 53 ILE B CA 1
ATOM 2152 C C . ILE B 1 53 ? 3.904 7.387 -19.25 1 98.25 53 ILE B C 1
ATOM 2154 O O . ILE B 1 53 ? 3.004 8.227 -19.266 1 98.25 53 ILE B O 1
ATOM 2158 N N . PRO B 1 54 ? 3.688 6.172 -19.672 1 98 54 PRO B N 1
ATOM 2159 C CA . PRO B 1 54 ? 2.455 5.801 -20.375 1 98 54 PRO B CA 1
ATOM 2160 C C . PRO B 1 54 ? 1.318 5.449 -19.422 1 98 54 PRO B C 1
ATOM 2162 O O . PRO B 1 54 ? 0.632 4.445 -19.609 1 98 54 PRO B O 1
ATOM 2165 N N . THR B 1 55 ? 1.125 6.203 -18.375 1 97.62 55 THR B N 1
ATOM 2166 C CA . THR B 1 55 ? 0.002 6.098 -17.453 1 97.62 55 THR B CA 1
ATOM 2167 C C . THR B 1 55 ? -0.636 7.461 -17.219 1 97.62 55 THR B C 1
ATOM 2169 O O . THR B 1 55 ? -0.021 8.492 -17.484 1 97.62 55 THR B O 1
ATOM 2172 N N . ARG B 1 56 ? -1.836 7.473 -16.703 1 93.81 56 ARG B N 1
ATOM 2173 C CA . ARG B 1 56 ? -2.564 8.711 -16.469 1 93.81 56 ARG B CA 1
ATOM 2174 C C . ARG B 1 56 ? -1.91 9.531 -15.359 1 93.81 56 ARG B C 1
ATOM 2176 O O . ARG B 1 56 ? -1.895 10.758 -15.414 1 93.81 56 ARG B O 1
ATOM 2183 N N . LEU B 1 57 ? -1.348 8.867 -14.367 1 95.19 57 LEU B N 1
ATOM 2184 C CA . LEU B 1 57 ? -0.752 9.562 -13.234 1 95.19 57 LEU B CA 1
ATOM 2185 C C . LEU B 1 57 ? 0.609 10.141 -13.602 1 95.19 57 LEU B C 1
ATOM 2187 O O . LEU B 1 57 ? 1.071 11.102 -12.977 1 95.19 57 LEU B O 1
ATOM 2191 N N . GLY B 1 58 ? 1.299 9.5 -14.516 1 96.12 58 GLY B N 1
ATOM 2192 C CA . GLY B 1 58 ? 2.625 9.953 -14.906 1 96.12 58 GLY B CA 1
ATOM 2193 C C . GLY B 1 58 ? 3.648 9.812 -13.789 1 96.12 58 GLY B C 1
ATOM 2194 O O . GLY B 1 58 ? 4.602 10.594 -13.719 1 96.12 58 GLY B O 1
ATOM 2195 N N . SER B 1 59 ? 3.445 8.906 -12.93 1 95.62 59 SER B N 1
ATOM 2196 C CA . SER B 1 59 ? 4.355 8.734 -11.805 1 95.62 59 SER B CA 1
ATOM 2197 C C . SER B 1 59 ? 5.238 7.504 -11.992 1 95.62 59 SER B C 1
ATOM 2199 O O . SER B 1 59 ? 4.844 6.547 -12.664 1 95.62 59 SER B O 1
ATOM 2201 N N . SER B 1 60 ? 6.41 7.535 -11.484 1 98 60 SER B N 1
ATOM 2202 C CA . SER B 1 60 ? 7.367 6.434 -11.445 1 98 60 SER B CA 1
ATOM 2203 C C . SER B 1 60 ? 7.332 5.723 -10.094 1 98 60 SER B C 1
ATOM 2205 O O . SER B 1 60 ? 7.133 6.355 -9.055 1 98 60 SER B O 1
ATOM 2207 N N . PRO B 1 61 ? 7.469 4.371 -10.086 1 98.56 61 PRO B N 1
ATOM 2208 C CA . PRO B 1 61 ? 7.875 3.496 -11.188 1 98.56 61 PRO B CA 1
ATOM 2209 C C . PRO B 1 61 ? 6.699 3.041 -12.047 1 98.56 61 PRO B C 1
ATOM 2211 O O . PRO B 1 61 ? 5.574 2.926 -11.555 1 98.56 61 PRO B O 1
ATOM 2214 N N . VAL B 1 62 ? 6.961 2.844 -13.297 1 98.81 62 VAL B N 1
ATOM 2215 C CA . VAL B 1 62 ? 6.102 2.164 -14.258 1 98.81 62 VAL B CA 1
ATOM 2216 C C . VAL B 1 62 ? 6.934 1.209 -15.109 1 98.81 62 VAL B C 1
ATOM 2218 O O . VAL B 1 62 ? 8.07 1.523 -15.477 1 98.81 62 VAL B O 1
ATOM 2221 N N . ILE B 1 63 ? 6.395 0.05 -15.391 1 98.81 63 ILE B N 1
ATOM 2222 C CA . ILE B 1 63 ? 7.039 -0.788 -16.406 1 98.81 63 ILE B CA 1
ATOM 2223 C C . ILE B 1 63 ? 6.086 -1.005 -17.578 1 98.81 63 ILE B C 1
ATOM 2225 O O . ILE B 1 63 ? 4.863 -0.952 -17.406 1 98.81 63 ILE B O 1
ATOM 2229 N N . GLN B 1 64 ? 6.645 -1.171 -18.688 1 98.69 64 GLN B N 1
ATOM 2230 C CA . GLN B 1 64 ? 5.977 -1.694 -19.875 1 98.69 64 GLN B CA 1
ATOM 2231 C C . GLN B 1 64 ? 6.598 -3.014 -20.328 1 98.69 64 GLN B C 1
ATOM 2233 O O . GLN B 1 64 ? 7.805 -3.088 -20.562 1 98.69 64 GLN B O 1
ATOM 2238 N N . ASP B 1 65 ? 5.883 -4.082 -20.344 1 98.38 65 ASP B N 1
ATOM 2239 C CA . ASP B 1 65 ? 6.27 -5.383 -20.891 1 98.38 65 ASP B CA 1
ATOM 2240 C C . ASP B 1 65 ? 5.426 -5.738 -22.109 1 98.38 65 ASP B C 1
ATOM 2242 O O . ASP B 1 65 ? 4.367 -6.355 -21.984 1 98.38 65 ASP B O 1
ATOM 2246 N N . GLY B 1 66 ? 5.969 -5.535 -23.297 1 96.94 66 GLY B N 1
ATOM 2247 C CA . GLY B 1 66 ? 5.121 -5.578 -24.484 1 96.94 66 GLY B CA 1
ATOM 2248 C C . GLY B 1 66 ? 3.984 -4.574 -24.438 1 96.94 66 GLY B C 1
ATOM 2249 O O . GLY B 1 66 ? 4.215 -3.375 -24.281 1 96.94 66 GLY B O 1
ATOM 2250 N N . ASP B 1 67 ? 2.77 -5.043 -24.438 1 96.44 67 ASP B N 1
ATOM 2251 C CA . ASP B 1 67 ? 1.61 -4.156 -24.438 1 96.44 67 ASP B CA 1
ATOM 2252 C C . ASP B 1 67 ? 1.091 -3.926 -23.016 1 96.44 67 ASP B C 1
ATOM 2254 O O . ASP B 1 67 ? 0.176 -3.127 -22.812 1 96.44 67 ASP B O 1
ATOM 2258 N N . LEU B 1 68 ? 1.681 -4.562 -22.141 1 97.88 68 LEU B N 1
ATOM 2259 C CA . LEU B 1 68 ? 1.222 -4.465 -20.75 1 97.88 68 LEU B CA 1
ATOM 2260 C C . LEU B 1 68 ? 1.966 -3.361 -20.016 1 97.88 68 LEU B C 1
ATOM 2262 O O . LEU B 1 68 ? 3.197 -3.365 -19.953 1 97.88 68 LEU B O 1
ATOM 2266 N N . VAL B 1 69 ? 1.264 -2.359 -19.438 1 98.62 69 VAL B N 1
ATOM 2267 C CA . VAL B 1 69 ? 1.809 -1.273 -18.641 1 98.62 69 VAL B CA 1
ATOM 2268 C C . VAL B 1 69 ? 1.335 -1.416 -17.188 1 98.62 69 VAL B C 1
ATOM 2270 O O . VAL B 1 69 ? 0.146 -1.622 -16.938 1 98.62 69 VAL B O 1
ATOM 2273 N N . ILE B 1 70 ? 2.23 -1.364 -16.281 1 98.69 70 ILE B N 1
ATOM 2274 C CA . ILE B 1 70 ? 1.889 -1.579 -14.875 1 98.69 70 ILE B CA 1
ATOM 2275 C C . ILE B 1 70 ? 2.535 -0.495 -14.016 1 98.69 70 ILE B C 1
ATOM 2277 O O . ILE B 1 70 ? 3.723 -0.202 -14.164 1 98.69 70 ILE B O 1
ATOM 2281 N N . GLN B 1 71 ? 1.726 0.115 -13.141 1 98.56 71 GLN B N 1
ATOM 2282 C CA . GLN B 1 71 ? 2.23 1.053 -12.141 1 98.56 71 GLN B CA 1
ATOM 2283 C C . GLN B 1 71 ? 2.008 0.524 -10.727 1 98.56 71 GLN B C 1
ATOM 2285 O O . GLN B 1 71 ? 1.413 -0.54 -10.547 1 98.56 71 GLN B O 1
ATOM 2290 N N . GLU B 1 72 ? 2.471 1.241 -9.766 1 98.56 72 GLU B N 1
ATOM 2291 C CA . GLU B 1 72 ? 2.498 0.817 -8.367 1 98.56 72 GLU B CA 1
ATOM 2292 C C . GLU B 1 72 ? 3.551 -0.263 -8.141 1 98.56 72 GLU B C 1
ATOM 2294 O O . GLU B 1 72 ? 3.475 -1.345 -8.727 1 98.56 72 GLU B O 1
ATOM 2299 N N . SER B 1 73 ? 4.461 -0.026 -7.172 1 98.69 73 SER B N 1
ATOM 2300 C CA . SER B 1 73 ? 5.59 -0.919 -6.93 1 98.69 73 SER B CA 1
ATOM 2301 C C . SER B 1 73 ? 5.121 -2.336 -6.621 1 98.69 73 SER B C 1
ATOM 2303 O O . SER B 1 73 ? 5.605 -3.301 -7.215 1 98.69 73 SER B O 1
ATOM 2305 N N . GLY B 1 74 ? 4.164 -2.439 -5.676 1 98.75 74 GLY B N 1
ATOM 2306 C CA . GLY B 1 74 ? 3.719 -3.762 -5.266 1 98.75 74 GLY B CA 1
ATOM 2307 C C . GLY B 1 74 ? 3.096 -4.559 -6.398 1 98.75 74 GLY B C 1
ATOM 2308 O O . GLY B 1 74 ? 3.275 -5.773 -6.48 1 98.75 74 GLY B O 1
ATOM 2309 N N . ALA B 1 75 ? 2.34 -3.912 -7.293 1 98.81 75 ALA B N 1
ATOM 2310 C CA . ALA B 1 75 ? 1.739 -4.574 -8.453 1 98.81 75 ALA B CA 1
ATOM 2311 C C . ALA B 1 75 ? 2.809 -5.02 -9.445 1 98.81 75 ALA B C 1
ATOM 2313 O O . ALA B 1 75 ? 2.74 -6.129 -9.984 1 98.81 75 ALA B O 1
ATOM 2314 N N . ILE B 1 76 ? 3.814 -4.164 -9.664 1 98.88 76 ILE B N 1
ATOM 2315 C CA . ILE B 1 76 ? 4.91 -4.48 -10.57 1 98.88 76 ILE B CA 1
ATOM 2316 C C . ILE B 1 76 ? 5.676 -5.695 -10.055 1 98.88 76 ILE B C 1
ATOM 2318 O O . ILE B 1 76 ? 5.961 -6.629 -10.812 1 98.88 76 ILE B O 1
ATOM 2322 N N . VAL B 1 77 ? 5.918 -5.688 -8.773 1 98.81 77 VAL B N 1
ATOM 2323 C CA . VAL B 1 77 ? 6.699 -6.75 -8.148 1 98.81 77 VAL B CA 1
ATOM 2324 C C . VAL B 1 77 ? 5.957 -8.078 -8.273 1 98.81 77 VAL B C 1
ATOM 2326 O O . VAL B 1 77 ? 6.547 -9.086 -8.672 1 98.81 77 VAL B O 1
ATOM 2329 N N . GLU B 1 78 ? 4.641 -8.086 -7.977 1 98.12 78 GLU B N 1
ATOM 2330 C CA . GLU B 1 78 ? 3.844 -9.297 -8.117 1 98.12 78 GLU B CA 1
ATOM 2331 C C . GLU B 1 78 ? 3.859 -9.812 -9.547 1 98.12 78 GLU B C 1
ATOM 2333 O O . GLU B 1 78 ? 4.031 -11.008 -9.789 1 98.12 78 GLU B O 1
ATOM 2338 N N . TYR B 1 79 ? 3.73 -8.961 -10.5 1 98.19 79 TYR B N 1
ATOM 2339 C CA . TYR B 1 79 ? 3.705 -9.336 -11.906 1 98.19 79 TYR B CA 1
ATOM 2340 C C . TYR B 1 79 ? 5.035 -9.953 -12.328 1 98.19 79 TYR B C 1
ATOM 2342 O O . TYR B 1 79 ? 5.066 -11.023 -12.938 1 98.19 79 TYR B O 1
ATOM 2350 N N . LEU B 1 80 ? 6.125 -9.297 -12.016 1 98.38 80 LEU B N 1
ATOM 2351 C CA . LEU B 1 80 ? 7.445 -9.742 -12.453 1 98.38 80 LEU B CA 1
ATOM 2352 C C . LEU B 1 80 ? 7.785 -11.102 -11.844 1 98.38 80 LEU B C 1
ATOM 2354 O O . LEU B 1 80 ? 8.344 -11.969 -12.516 1 98.38 80 LEU B O 1
ATOM 2358 N N . ILE B 1 81 ? 7.438 -11.227 -10.602 1 97.81 81 ILE B N 1
ATOM 2359 C CA . ILE B 1 81 ? 7.734 -12.477 -9.914 1 97.81 81 ILE B CA 1
ATOM 2360 C C . ILE B 1 81 ? 6.895 -13.602 -10.516 1 97.81 81 ILE B C 1
ATOM 2362 O O . ILE B 1 81 ? 7.414 -14.672 -10.836 1 97.81 81 ILE B O 1
ATOM 2366 N N . GLU B 1 82 ? 5.594 -13.328 -10.688 1 95.62 82 GLU B N 1
ATOM 2367 C CA . GLU B 1 82 ? 4.699 -14.336 -11.25 1 95.62 82 GLU B CA 1
ATOM 2368 C C . GLU B 1 82 ? 5.121 -14.719 -12.672 1 95.62 82 GLU B C 1
ATOM 2370 O O . GLU B 1 82 ? 4.965 -15.867 -13.078 1 95.62 82 GLU B O 1
ATOM 2375 N N . SER B 1 83 ? 5.672 -13.812 -13.391 1 95.88 83 SER B N 1
ATOM 2376 C CA . SER B 1 83 ? 5.945 -14.016 -14.805 1 95.88 83 SER B CA 1
ATOM 2377 C C . SER B 1 83 ? 7.336 -14.602 -15.023 1 95.88 83 SER B C 1
ATOM 2379 O O . SER B 1 83 ? 7.562 -15.359 -15.969 1 95.88 83 SER B O 1
ATOM 2381 N N . TYR B 1 84 ? 8.242 -14.266 -14.094 1 96.44 84 TYR B N 1
ATOM 2382 C CA . TYR B 1 84 ? 9.625 -14.508 -14.5 1 96.44 84 TYR B CA 1
ATOM 2383 C C . TYR B 1 84 ? 10.398 -15.219 -13.406 1 96.44 84 TYR B C 1
ATOM 2385 O O . TYR B 1 84 ? 11.531 -15.656 -13.617 1 96.44 84 TYR B O 1
ATOM 2393 N N . ASP B 1 85 ? 9.852 -15.297 -12.219 1 95.5 85 ASP B N 1
ATOM 2394 C CA . ASP B 1 85 ? 10.516 -16.031 -11.141 1 95.5 85 ASP B CA 1
ATOM 2395 C C . ASP B 1 85 ? 10.039 -17.469 -11.078 1 95.5 85 ASP B C 1
ATOM 2397 O O . ASP B 1 85 ? 9.344 -17.859 -10.141 1 95.5 85 ASP B O 1
ATOM 2401 N N . SER B 1 86 ? 10.484 -18.312 -11.852 1 89.94 86 SER B N 1
ATOM 2402 C CA . SER B 1 86 ? 9.992 -19.672 -12.055 1 89.94 86 SER B CA 1
ATOM 2403 C C . SER B 1 86 ? 10.297 -20.547 -10.844 1 89.94 86 SER B C 1
ATOM 2405 O O . SER B 1 86 ? 9.641 -21.578 -10.633 1 89.94 86 SER B O 1
ATOM 2407 N N . THR B 1 87 ? 11.172 -20.172 -10.008 1 91.81 87 THR B N 1
ATOM 2408 C CA . THR B 1 87 ? 11.57 -21 -8.883 1 91.81 87 THR B CA 1
ATOM 2409 C C . THR B 1 87 ? 10.906 -20.531 -7.594 1 91.81 87 THR B C 1
ATOM 2411 O O . THR B 1 87 ? 11.141 -21.109 -6.527 1 91.81 87 THR B O 1
ATOM 2414 N N . SER B 1 88 ? 10.109 -19.516 -7.715 1 92 88 SER B N 1
ATOM 2415 C CA . SER B 1 88 ? 9.383 -18.969 -6.574 1 92 88 SER B CA 1
ATOM 2416 C C . SER B 1 88 ? 10.328 -18.578 -5.445 1 92 88 SER B C 1
ATOM 2418 O O . SER B 1 88 ? 10.047 -18.844 -4.273 1 92 88 SER B O 1
ATOM 2420 N N . ARG B 1 89 ? 11.445 -18.109 -5.828 1 95 89 ARG B N 1
ATOM 2421 C CA .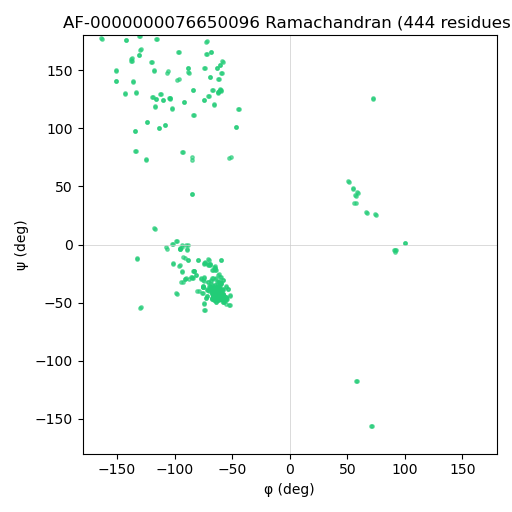 ARG B 1 89 ? 12.477 -17.703 -4.879 1 95 89 ARG B CA 1
ATOM 2422 C C . ARG B 1 89 ? 12.047 -16.453 -4.105 1 95 89 ARG B C 1
ATOM 2424 O O . ARG B 1 89 ? 12.258 -16.375 -2.891 1 95 89 ARG B O 1
ATOM 2431 N N . LEU B 1 90 ? 11.414 -15.531 -4.703 1 98.44 90 LEU B N 1
ATOM 2432 C CA . LEU B 1 90 ? 11.188 -14.203 -4.133 1 98.44 90 LEU B CA 1
ATOM 2433 C C . LEU B 1 90 ? 9.82 -14.125 -3.465 1 98.44 90 LEU B C 1
ATOM 2435 O O . LEU B 1 90 ? 9.555 -13.211 -2.688 1 98.44 90 LEU B O 1
ATOM 2439 N N . LEU B 1 91 ? 8.969 -15.016 -3.787 1 98.31 91 LEU B N 1
ATOM 2440 C CA . LEU B 1 91 ? 7.68 -15.219 -3.127 1 98.31 91 LEU B CA 1
ATOM 2441 C C . LEU B 1 91 ? 7.43 -16.703 -2.857 1 98.31 91 LEU B C 1
ATOM 2443 O O . LEU B 1 91 ? 6.91 -17.406 -3.719 1 98.31 91 LEU B O 1
ATOM 2447 N N . PRO B 1 92 ? 7.727 -17.094 -1.637 1 97.38 92 PRO B N 1
ATOM 2448 C CA . PRO B 1 92 ? 7.652 -18.531 -1.303 1 97.38 92 PRO B CA 1
ATOM 2449 C C . PRO B 1 92 ? 6.25 -19.109 -1.487 1 97.38 92 PRO B C 1
ATOM 2451 O O . PRO B 1 92 ? 5.258 -18.391 -1.348 1 97.38 92 PRO B O 1
ATOM 2454 N N . GLN B 1 93 ? 6.184 -20.438 -1.727 1 95.25 93 GLN B N 1
ATOM 2455 C CA . GLN B 1 93 ? 4.91 -21.109 -1.926 1 95.25 93 GLN B CA 1
ATOM 2456 C C . GLN B 1 93 ? 4.273 -21.5 -0.591 1 95.25 93 GLN B C 1
ATOM 2458 O O . GLN B 1 93 ? 3.053 -21.609 -0.49 1 95.25 93 GLN B O 1
ATOM 2463 N N . GLU B 1 94 ? 5.133 -21.719 0.397 1 95.44 94 GLU B N 1
ATOM 2464 C CA . GLU B 1 94 ? 4.637 -22.062 1.727 1 95.44 94 GLU B CA 1
ATOM 2465 C C . GLU B 1 94 ? 3.764 -20.953 2.295 1 95.44 94 GLU B C 1
ATOM 2467 O O . GLU B 1 94 ? 4.137 -19.781 2.246 1 95.44 94 GLU B O 1
ATOM 2472 N N . ALA B 1 95 ? 2.611 -21.281 2.842 1 94.62 95 ALA B N 1
ATOM 2473 C CA . ALA B 1 95 ? 1.522 -20.344 3.137 1 94.62 95 ALA B CA 1
ATOM 2474 C C . ALA B 1 95 ? 1.971 -19.266 4.117 1 94.62 95 ALA B C 1
ATOM 2476 O O . ALA B 1 95 ? 1.709 -18.078 3.906 1 94.62 95 ALA B O 1
ATOM 2477 N N . HIS B 1 96 ? 2.639 -19.641 5.168 1 96.5 96 HIS B N 1
ATOM 2478 C CA . HIS B 1 96 ? 3.037 -18.688 6.191 1 96.5 96 HIS B CA 1
ATOM 2479 C C . HIS B 1 96 ? 4.059 -17.688 5.645 1 96.5 96 HIS B C 1
ATOM 2481 O O . HIS B 1 96 ? 3.914 -16.484 5.836 1 96.5 96 HIS B O 1
ATOM 2487 N N . ALA B 1 97 ? 5.055 -18.25 4.98 1 97.81 97 ALA B N 1
ATOM 2488 C CA . ALA B 1 97 ? 6.09 -17.391 4.41 1 97.81 97 ALA B CA 1
ATOM 2489 C C . ALA B 1 97 ? 5.52 -16.484 3.322 1 97.81 97 ALA B C 1
ATOM 2491 O O . ALA B 1 97 ? 5.867 -15.305 3.238 1 97.81 97 ALA B O 1
ATOM 2492 N N . ARG B 1 98 ? 4.668 -17.047 2.527 1 98.19 98 ARG B N 1
ATOM 2493 C CA . ARG B 1 98 ? 4.047 -16.297 1.438 1 98.19 98 ARG B CA 1
ATOM 2494 C C . ARG B 1 98 ? 3.227 -15.133 1.973 1 98.19 98 ARG B C 1
ATOM 2496 O O . ARG B 1 98 ? 3.348 -14.008 1.483 1 98.19 98 ARG B O 1
ATOM 2503 N N . ALA B 1 99 ? 2.461 -15.383 2.994 1 98 99 ALA B N 1
ATOM 2504 C CA . ALA B 1 99 ? 1.652 -14.336 3.623 1 98 99 ALA B CA 1
ATOM 2505 C C . ALA B 1 99 ? 2.535 -13.258 4.242 1 98 99 ALA B C 1
ATOM 2507 O O . ALA B 1 99 ? 2.254 -12.07 4.109 1 98 99 ALA B O 1
ATOM 2508 N N . SER B 1 100 ? 3.559 -13.695 4.875 1 98.38 100 SER B N 1
ATOM 2509 C CA . SER B 1 100 ? 4.469 -12.75 5.52 1 98.38 100 SER B CA 1
ATOM 2510 C C . SER B 1 100 ? 5.133 -11.836 4.492 1 98.38 100 SER B C 1
ATOM 2512 O O . SER B 1 100 ? 5.242 -10.633 4.711 1 98.38 100 SER B O 1
ATOM 2514 N N . VAL B 1 101 ? 5.582 -12.406 3.41 1 98.81 101 VAL B N 1
ATOM 2515 C CA . VAL B 1 101 ? 6.207 -11.609 2.359 1 98.81 101 VAL B CA 1
ATOM 2516 C C . VAL B 1 101 ? 5.219 -10.578 1.833 1 98.81 101 VAL B C 1
ATOM 2518 O O . VAL B 1 101 ? 5.559 -9.398 1.691 1 98.81 101 VAL B O 1
ATOM 2521 N N . ARG B 1 102 ? 4.004 -10.938 1.637 1 98.75 102 ARG B N 1
ATOM 2522 C CA . ARG B 1 102 ? 3.01 -10.016 1.101 1 98.75 102 ARG B CA 1
ATOM 2523 C C . ARG B 1 102 ? 2.639 -8.945 2.127 1 98.75 102 ARG B C 1
ATOM 2525 O O . ARG B 1 102 ? 2.361 -7.801 1.767 1 98.75 102 ARG B O 1
ATOM 2532 N N . GLU B 1 103 ? 2.684 -9.336 3.408 1 98.75 103 GLU B N 1
ATOM 2533 C CA . GLU B 1 103 ? 2.492 -8.328 4.449 1 98.75 103 GLU B CA 1
ATOM 2534 C C . GLU B 1 103 ? 3.525 -7.215 4.332 1 98.75 103 GLU B C 1
ATOM 2536 O O . GLU B 1 103 ? 3.184 -6.031 4.43 1 98.75 103 GLU B O 1
ATOM 2541 N N . TRP B 1 104 ? 4.719 -7.586 4.094 1 98.88 104 TRP B N 1
ATOM 2542 C CA . TRP B 1 104 ? 5.789 -6.598 4.027 1 98.88 104 TRP B CA 1
ATOM 2543 C C . TRP B 1 104 ? 5.723 -5.812 2.723 1 98.88 104 TRP B C 1
ATOM 2545 O O . TRP B 1 104 ? 6.039 -4.621 2.689 1 98.88 104 TRP B O 1
ATOM 2555 N N . ILE B 1 105 ? 5.328 -6.48 1.611 1 98.88 105 ILE B N 1
ATOM 2556 C CA . ILE B 1 105 ? 5.078 -5.77 0.362 1 98.88 105 ILE B CA 1
ATOM 2557 C C . ILE B 1 105 ? 4.059 -4.66 0.595 1 98.88 105 ILE B C 1
ATOM 2559 O O . ILE B 1 105 ? 4.277 -3.514 0.198 1 98.88 105 ILE B O 1
ATOM 2563 N N . GLN B 1 106 ? 3.016 -4.977 1.281 1 98.81 106 GLN B N 1
ATOM 2564 C CA . GLN B 1 106 ? 1.938 -4.023 1.53 1 98.81 106 GLN B CA 1
ATOM 2565 C C . GLN B 1 106 ? 2.34 -3.002 2.59 1 98.81 106 GLN B C 1
ATOM 2567 O O . GLN B 1 106 ? 2.002 -1.822 2.48 1 98.81 106 GLN B O 1
ATOM 2572 N N . ALA B 1 107 ? 3.08 -3.408 3.605 1 98.75 107 ALA B N 1
ATOM 2573 C CA . ALA B 1 107 ? 3.459 -2.547 4.723 1 98.75 107 ALA B CA 1
ATOM 2574 C C . ALA B 1 107 ? 4.406 -1.44 4.266 1 98.75 107 ALA B C 1
ATOM 2576 O O . ALA B 1 107 ? 4.434 -0.357 4.855 1 98.75 107 ALA B O 1
ATOM 2577 N N . SER B 1 108 ? 5.168 -1.745 3.227 1 98.81 108 SER B N 1
ATOM 2578 C CA . SER B 1 108 ? 6.109 -0.748 2.73 1 98.81 108 SER B CA 1
ATOM 2579 C C . SER B 1 108 ? 5.414 0.584 2.465 1 98.81 108 SER B C 1
ATOM 2581 O O . SER B 1 108 ? 5.895 1.636 2.895 1 98.81 108 SER B O 1
ATOM 2583 N N . GLU B 1 109 ? 4.242 0.494 1.842 1 98 109 GLU B N 1
ATOM 2584 C CA . GLU B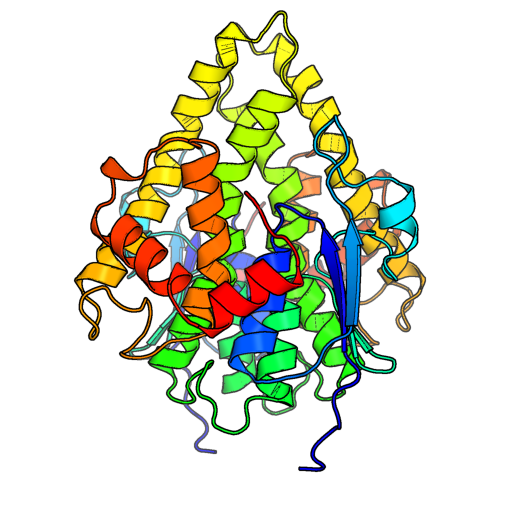 1 109 ? 3.467 1.7 1.563 1 98 109 GLU B CA 1
ATOM 2585 C C . GLU B 1 109 ? 2.377 1.909 2.611 1 98 109 GLU B C 1
ATOM 2587 O O . GLU B 1 109 ? 2.178 3.027 3.092 1 98 109 GLU B O 1
ATOM 2592 N N . GLY B 1 110 ? 1.718 0.843 2.979 1 97.44 110 GLY B N 1
ATOM 2593 C CA . GLY B 1 110 ? 0.515 0.919 3.791 1 97.44 110 GLY B CA 1
ATOM 2594 C C . GLY B 1 110 ? 0.796 1.236 5.246 1 97.44 110 GLY B C 1
ATOM 2595 O O . GLY B 1 110 ? -0.101 1.655 5.98 1 97.44 110 GLY B O 1
ATOM 2596 N N . THR B 1 111 ? 2.029 1.084 5.672 1 97.81 111 THR B N 1
ATOM 2597 C CA . THR B 1 111 ? 2.385 1.326 7.066 1 97.81 111 THR B CA 1
ATOM 2598 C C . THR B 1 111 ? 3.6 2.246 7.164 1 97.81 111 THR B C 1
ATOM 2600 O O . THR B 1 111 ? 3.516 3.334 7.738 1 97.81 111 THR B O 1
ATOM 2603 N N . PHE B 1 112 ? 4.688 1.946 6.539 1 98.44 112 PHE B N 1
ATOM 2604 C CA . PHE B 1 112 ? 5.938 2.672 6.73 1 98.44 112 PHE B CA 1
ATOM 2605 C C . PHE B 1 112 ? 5.883 4.035 6.051 1 98.44 112 PHE B C 1
ATOM 2607 O O . PHE B 1 112 ? 5.945 5.07 6.719 1 98.44 112 PHE B O 1
ATOM 2614 N N . MET B 1 113 ? 5.602 4.023 4.75 1 97.62 113 MET B N 1
ATOM 2615 C CA . MET B 1 113 ? 5.598 5.305 4.047 1 97.62 113 MET B CA 1
ATOM 2616 C C . MET B 1 113 ? 4.348 6.105 4.387 1 97.62 113 MET B C 1
ATOM 2618 O O . MET B 1 113 ? 4.391 7.336 4.445 1 97.62 113 MET B O 1
ATOM 2622 N N . MET B 1 114 ? 3.264 5.418 4.66 1 96 114 MET B N 1
ATOM 2623 C CA . MET B 1 114 ? 2.037 6.094 5.074 1 96 114 MET B CA 1
ATOM 2624 C C . MET B 1 114 ? 2.271 6.922 6.336 1 96 114 MET B C 1
ATOM 2626 O O . MET B 1 114 ? 1.718 8.016 6.477 1 96 114 MET B O 1
ATOM 2630 N N . ASN B 1 115 ? 3.045 6.449 7.238 1 95.25 115 ASN B N 1
ATOM 2631 C CA . ASN B 1 115 ? 3.332 7.137 8.492 1 95.25 115 ASN B CA 1
ATOM 2632 C C . ASN B 1 115 ? 4.418 8.195 8.312 1 95.25 115 ASN B C 1
ATOM 2634 O O . ASN B 1 115 ? 4.426 9.203 9.023 1 95.25 115 ASN B O 1
ATOM 2638 N N . ALA B 1 116 ? 5.27 8.008 7.352 1 96.75 116 ALA B N 1
ATOM 2639 C CA . ALA B 1 116 ? 6.438 8.867 7.227 1 96.75 116 ALA B CA 1
ATOM 2640 C C . ALA B 1 116 ? 6.16 10.039 6.293 1 96.75 116 ALA B C 1
ATOM 2642 O O . ALA B 1 116 ? 6.699 11.133 6.477 1 96.75 116 ALA B O 1
ATOM 2643 N N . VAL B 1 117 ? 5.328 9.859 5.281 1 95.75 117 VAL B N 1
ATOM 2644 C CA . VAL B 1 117 ? 5.105 10.836 4.219 1 95.75 117 VAL B CA 1
ATOM 2645 C C . VAL B 1 117 ? 4.473 12.102 4.801 1 95.75 117 VAL B C 1
ATOM 2647 O O . VAL B 1 117 ? 4.777 13.211 4.371 1 95.75 117 VAL B O 1
ATOM 2650 N N . PRO B 1 118 ? 3.594 12.016 5.84 1 94.81 118 PRO B N 1
ATOM 2651 C CA . PRO B 1 118 ? 3.045 13.242 6.422 1 94.81 118 PRO B CA 1
ATOM 2652 C C . PRO B 1 118 ? 4.129 14.188 6.945 1 94.81 118 PRO B C 1
ATOM 2654 O O . PRO B 1 118 ? 3.953 15.406 6.93 1 94.81 118 PRO B O 1
ATOM 2657 N N . ILE B 1 119 ? 5.242 13.641 7.398 1 94.25 119 ILE B N 1
ATOM 2658 C CA . ILE B 1 119 ? 6.352 14.469 7.852 1 94.25 119 ILE B CA 1
ATOM 2659 C C . ILE B 1 119 ? 6.941 15.234 6.668 1 94.25 119 ILE B C 1
ATOM 2661 O O . ILE B 1 119 ? 7.195 16.438 6.762 1 94.25 119 ILE B O 1
ATOM 2665 N N . ILE B 1 120 ? 7.121 14.508 5.547 1 92.94 120 ILE B N 1
ATOM 2666 C CA . ILE B 1 120 ? 7.641 15.133 4.336 1 92.94 120 ILE B CA 1
ATOM 2667 C C . ILE B 1 120 ? 6.711 16.266 3.9 1 92.94 120 ILE B C 1
ATOM 2669 O O . ILE B 1 120 ? 7.164 17.375 3.602 1 92.94 120 ILE B O 1
ATOM 2673 N N . MET B 1 121 ? 5.43 15.992 3.898 1 91.06 121 MET B N 1
ATOM 2674 C CA . MET B 1 121 ? 4.449 16.969 3.43 1 91.06 121 MET B CA 1
ATOM 2675 C C . MET B 1 121 ? 4.379 18.172 4.367 1 91.06 121 MET B C 1
ATOM 2677 O O . MET B 1 121 ? 4.184 19.297 3.922 1 91.06 121 MET B O 1
ATOM 2681 N N . ALA B 1 122 ? 4.488 17.891 5.605 1 89.62 122 ALA B N 1
ATOM 2682 C CA . ALA B 1 122 ? 4.527 18.984 6.574 1 89.62 122 ALA B CA 1
ATOM 2683 C C . ALA B 1 122 ? 5.73 19.891 6.328 1 89.62 122 ALA B C 1
ATOM 2685 O O . ALA B 1 122 ? 5.602 21.109 6.34 1 89.62 122 ALA B O 1
ATOM 2686 N N . ARG B 1 123 ? 6.875 19.312 6.086 1 88.81 123 ARG B N 1
ATOM 2687 C CA . ARG B 1 123 ? 8.109 20.062 5.863 1 88.81 123 ARG B CA 1
ATOM 2688 C C . ARG B 1 123 ? 8.031 20.859 4.566 1 88.81 123 ARG B C 1
ATOM 2690 O O . ARG B 1 123 ? 8.5 22 4.508 1 88.81 123 ARG B O 1
ATOM 2697 N N . MET B 1 124 ? 7.457 20.297 3.574 1 84.62 124 MET B N 1
ATOM 2698 C CA . MET B 1 124 ? 7.441 20.922 2.25 1 84.62 124 MET B CA 1
ATOM 2699 C C . MET B 1 124 ? 6.281 21.906 2.119 1 84.62 124 MET B C 1
ATOM 2701 O O . MET B 1 124 ? 6.383 22.891 1.391 1 84.62 124 MET B O 1
ATOM 2705 N N . GLY B 1 125 ? 5.25 21.641 2.85 1 82.94 125 GLY B N 1
ATOM 2706 C CA . GLY B 1 125 ? 4.027 22.375 2.6 1 82.94 125 GLY B CA 1
ATOM 2707 C C . GLY B 1 125 ? 3.799 23.5 3.598 1 82.94 125 GLY B C 1
ATOM 2708 O O . GLY B 1 125 ? 2.973 24.391 3.365 1 82.94 125 GLY B O 1
ATOM 2709 N N . MET B 1 126 ? 4.457 23.5 4.668 1 84.31 126 MET B N 1
ATOM 2710 C CA . MET B 1 126 ? 4.234 24.516 5.688 1 84.31 126 MET B CA 1
ATOM 2711 C C . MET B 1 126 ? 4.75 25.875 5.223 1 84.31 126 MET B C 1
ATOM 2713 O O . MET B 1 126 ? 5.883 25.984 4.754 1 84.31 126 MET B O 1
ATOM 2717 N N . PRO B 1 127 ? 3.805 26.828 5.352 1 81 127 PRO B N 1
ATOM 2718 C CA . PRO B 1 127 ? 4.281 28.188 5.035 1 81 127 PRO B CA 1
ATOM 2719 C C . PRO B 1 127 ? 5.457 28.609 5.906 1 81 127 PRO B C 1
ATOM 2721 O O . PRO B 1 127 ? 5.578 28.172 7.051 1 81 127 PRO B O 1
ATOM 2724 N N . LYS B 1 128 ? 6.199 29.547 5.402 1 83.44 128 LYS B N 1
ATOM 2725 C CA . LYS B 1 128 ? 7.402 30.016 6.09 1 83.44 128 LYS B CA 1
ATOM 2726 C C . LYS B 1 128 ? 7.062 30.609 7.449 1 83.44 128 LYS B C 1
ATOM 2728 O O . LYS B 1 128 ? 7.797 30.422 8.422 1 83.44 128 LYS B O 1
ATOM 2733 N N . GLU B 1 129 ? 5.945 31.266 7.488 1 83 129 GLU B N 1
ATOM 2734 C CA . GLU B 1 129 ? 5.539 31.969 8.703 1 83 129 GLU B CA 1
ATOM 2735 C C . GLU B 1 129 ? 5.145 30.969 9.797 1 83 129 GLU B C 1
ATOM 2737 O O . GLU B 1 129 ? 5.086 31.328 10.977 1 83 129 GLU B O 1
ATOM 2742 N N . ALA B 1 130 ? 4.98 29.688 9.398 1 82.62 130 ALA B N 1
ATOM 2743 C CA . ALA B 1 130 ? 4.516 28.688 10.352 1 82.62 130 ALA B CA 1
ATOM 2744 C C . ALA B 1 130 ? 5.566 27.594 10.562 1 82.62 130 ALA B C 1
ATOM 2746 O O . ALA B 1 130 ? 5.273 26.547 11.141 1 82.62 130 ALA B O 1
ATOM 2747 N N . ALA B 1 131 ? 6.77 27.875 10.117 1 84.12 131 ALA B N 1
ATOM 2748 C CA . ALA B 1 131 ? 7.844 26.875 10.125 1 84.12 131 ALA B CA 1
ATOM 2749 C C . ALA B 1 131 ? 8.125 26.406 11.547 1 84.12 131 ALA B C 1
ATOM 2751 O O . ALA B 1 131 ? 8.492 25.234 11.758 1 84.12 131 ALA B O 1
ATOM 2752 N N . GLN B 1 132 ? 7.879 27.219 12.5 1 85.81 132 GLN B N 1
ATOM 2753 C CA . GLN B 1 132 ? 8.195 26.891 13.883 1 85.81 132 GLN B CA 1
ATOM 2754 C C . GLN B 1 132 ? 7.277 25.781 14.406 1 85.81 132 GLN B C 1
ATOM 2756 O O . GLN B 1 132 ? 7.59 25.141 15.406 1 85.81 132 GLN B O 1
ATOM 2761 N N . TYR B 1 133 ? 6.195 25.562 13.719 1 85.44 133 TYR B N 1
ATOM 2762 C CA . TYR B 1 133 ? 5.211 24.609 14.219 1 85.44 133 TYR B CA 1
ATOM 2763 C C . TYR B 1 133 ? 5.426 23.219 13.602 1 85.44 133 TYR B C 1
ATOM 2765 O O . TYR B 1 133 ? 4.762 22.266 13.977 1 85.44 133 TYR B O 1
ATOM 2773 N N . VAL B 1 134 ? 6.375 23.141 12.703 1 87.12 134 VAL B N 1
ATOM 2774 C CA . VAL B 1 134 ? 6.625 21.875 12 1 87.12 134 VAL B CA 1
ATOM 2775 C C . VAL B 1 134 ? 7.09 20.812 13 1 87.12 134 VAL B C 1
ATOM 2777 O O . VAL B 1 134 ? 6.641 19.672 12.945 1 87.12 134 VAL B O 1
ATOM 2780 N N . SER B 1 135 ? 7.891 21.219 13.883 1 84.88 135 SER B N 1
ATOM 2781 C CA . SER B 1 135 ? 8.438 20.266 14.852 1 84.88 135 SER B CA 1
ATOM 2782 C C . SER B 1 135 ? 7.34 19.688 15.734 1 84.88 135 SER B C 1
ATOM 2784 O O . SER B 1 135 ? 7.387 18.5 16.094 1 84.88 135 SER B O 1
ATOM 2786 N N . GLY B 1 136 ? 6.406 20.484 16.094 1 82.88 136 GLY B N 1
ATOM 2787 C CA . GLY B 1 136 ? 5.285 20 16.891 1 82.88 136 GLY B CA 1
ATOM 2788 C C . GLY B 1 136 ? 4.402 19.016 16.141 1 82.88 136 GLY B C 1
ATOM 2789 O O . GLY B 1 136 ? 3.971 18.016 16.719 1 82.88 136 GLY B O 1
ATOM 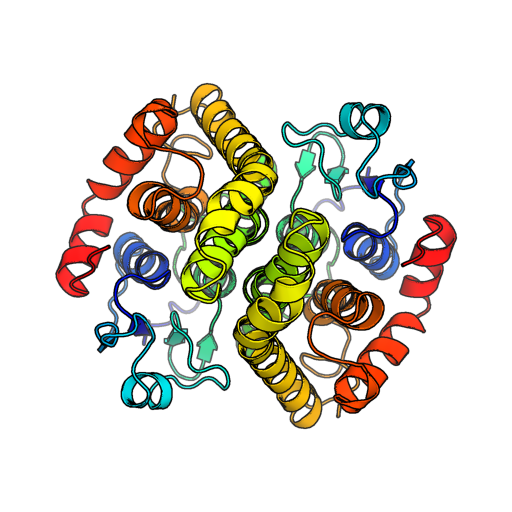2790 N N . LEU B 1 137 ? 4.168 19.344 14.945 1 85.69 137 LEU B N 1
ATOM 2791 C CA . LEU B 1 137 ? 3.387 18.422 14.117 1 85.69 137 LEU B CA 1
ATOM 2792 C C . LEU B 1 137 ? 4.105 17.094 13.945 1 85.69 137 LEU B C 1
ATOM 2794 O O . LEU B 1 137 ? 3.49 16.031 14.047 1 85.69 137 LEU B O 1
ATOM 2798 N N . GLU B 1 138 ? 5.379 17.125 13.727 1 90.25 138 GLU B N 1
ATOM 2799 C CA . GLU B 1 138 ? 6.176 15.922 13.539 1 90.25 138 GLU B CA 1
ATOM 2800 C C . GLU B 1 138 ? 6.164 15.047 14.789 1 90.25 138 GLU B C 1
ATOM 2802 O O . GLU B 1 138 ? 6.18 13.82 14.695 1 90.25 138 GLU B O 1
ATOM 2807 N N . ALA B 1 139 ? 6.168 15.656 15.945 1 87.38 139 ALA B N 1
ATOM 2808 C CA . ALA B 1 139 ? 6.195 14.922 17.203 1 87.38 139 ALA B CA 1
ATOM 2809 C C . ALA B 1 139 ? 4.977 14.016 17.344 1 87.38 139 ALA B C 1
ATOM 2811 O O . ALA B 1 139 ? 5.066 12.93 17.906 1 87.38 139 ALA B O 1
ATOM 2812 N N . ALA B 1 140 ? 3.924 14.484 16.797 1 82.38 140 ALA B N 1
ATOM 2813 C CA . ALA B 1 140 ? 2.699 13.688 16.859 1 82.38 140 ALA B CA 1
ATOM 2814 C C . ALA B 1 140 ? 2.77 12.508 15.891 1 82.38 140 ALA B C 1
ATOM 2816 O O . ALA B 1 140 ? 2.18 11.453 16.141 1 82.38 140 ALA B O 1
ATOM 2817 N N . ILE B 1 141 ? 3.477 12.633 14.828 1 90.12 141 ILE B N 1
ATOM 2818 C CA . ILE B 1 141 ? 3.551 11.641 13.758 1 90.12 141 ILE B CA 1
ATOM 2819 C C . ILE B 1 141 ? 4.648 10.625 14.07 1 90.12 141 ILE B C 1
ATOM 2821 O O . ILE B 1 141 ? 4.516 9.438 13.758 1 90.12 141 ILE B O 1
ATOM 2825 N N . VAL B 1 142 ? 5.645 11.016 14.758 1 93.38 142 VAL B N 1
ATOM 2826 C CA . VAL B 1 142 ? 6.875 10.266 14.984 1 93.38 142 VAL B CA 1
ATOM 2827 C C . VAL B 1 142 ? 6.566 8.977 15.742 1 93.38 142 VAL B C 1
ATOM 2829 O O . VAL B 1 142 ? 7.195 7.941 15.508 1 93.38 142 VAL B O 1
ATOM 2832 N N . LEU B 1 143 ? 5.609 8.961 16.578 1 91.56 143 LEU B N 1
ATOM 2833 C CA . LEU B 1 143 ? 5.258 7.781 17.359 1 91.56 143 LEU B CA 1
ATOM 2834 C C . LEU B 1 143 ? 4.848 6.629 16.453 1 91.56 143 LEU B C 1
ATOM 2836 O O . LEU B 1 143 ? 5.199 5.473 16.703 1 91.56 143 LEU B O 1
ATOM 2840 N N . ARG B 1 144 ? 4.137 7 15.406 1 93.12 144 ARG B N 1
ATOM 2841 C CA . ARG B 1 144 ? 3.686 5.973 14.469 1 93.12 144 ARG B CA 1
ATOM 2842 C C . ARG B 1 144 ? 4.852 5.438 13.641 1 93.12 144 ARG B C 1
ATOM 2844 O O . ARG B 1 144 ? 4.918 4.242 13.359 1 93.12 144 ARG B O 1
ATOM 2851 N N . VAL B 1 145 ? 5.723 6.309 13.25 1 97.25 145 VAL B N 1
ATOM 2852 C CA . VAL B 1 145 ? 6.918 5.902 12.523 1 97.25 145 VAL B CA 1
ATOM 2853 C C . VAL B 1 145 ? 7.742 4.941 13.375 1 97.25 145 VAL B C 1
ATOM 2855 O O . VAL B 1 145 ? 8.156 3.879 12.898 1 97.25 145 VAL B O 1
ATOM 2858 N N . ASN B 1 146 ? 7.895 5.254 14.641 1 97.62 146 ASN B N 1
ATOM 2859 C CA . ASN B 1 146 ? 8.719 4.441 15.531 1 97.62 146 ASN B CA 1
ATOM 2860 C C . ASN B 1 146 ? 8.07 3.088 15.812 1 97.62 146 ASN B C 1
ATOM 2862 O O . ASN B 1 146 ? 8.766 2.084 15.969 1 97.62 146 ASN B O 1
ATOM 2866 N N . GLU B 1 147 ? 6.77 3.072 15.906 1 96.69 147 GLU B N 1
ATOM 2867 C CA . GLU B 1 147 ? 6.066 1.806 16.078 1 96.69 147 GLU B CA 1
ATOM 2868 C C . GLU B 1 147 ? 6.305 0.873 14.898 1 96.69 147 GLU B C 1
ATOM 2870 O O . GLU B 1 147 ? 6.52 -0.327 15.078 1 96.69 147 GLU B O 1
ATOM 2875 N N . ALA B 1 148 ? 6.234 1.418 13.742 1 98.06 148 ALA B N 1
ATOM 2876 C CA . ALA B 1 148 ? 6.5 0.63 12.547 1 98.06 148 ALA B CA 1
ATOM 2877 C C . ALA B 1 148 ? 7.941 0.128 12.523 1 98.06 148 ALA B C 1
ATOM 2879 O O . ALA B 1 148 ? 8.195 -1.038 12.211 1 98.06 148 ALA B O 1
ATOM 2880 N N . MET B 1 149 ? 8.883 1.013 12.859 1 98.69 149 MET B N 1
ATOM 2881 C CA . MET B 1 149 ? 10.297 0.642 12.906 1 98.69 149 MET B CA 1
ATOM 2882 C C . MET B 1 149 ? 10.531 -0.47 13.922 1 98.69 149 MET B C 1
ATOM 2884 O O . MET B 1 149 ? 11.32 -1.386 13.68 1 98.69 149 MET B O 1
ATOM 2888 N N . GLN B 1 150 ? 9.859 -0.388 15.008 1 98.44 150 GLN B N 1
ATOM 2889 C CA . GLN B 1 150 ? 9.984 -1.42 16.031 1 98.44 150 GLN B CA 1
ATOM 2890 C C . GLN B 1 150 ? 9.5 -2.771 15.508 1 98.44 150 GLN B C 1
ATOM 2892 O O . GLN B 1 150 ? 10.07 -3.811 15.836 1 98.44 150 GLN B O 1
ATOM 2897 N N . TRP B 1 151 ? 8.445 -2.748 14.797 1 98.44 151 TRP B N 1
ATOM 2898 C CA . TRP B 1 151 ? 7.941 -3.973 14.18 1 98.44 151 TRP B CA 1
ATOM 2899 C C . TRP B 1 151 ? 9.016 -4.629 13.32 1 98.44 151 TRP B C 1
ATOM 2901 O O . TRP B 1 151 ? 9.297 -5.82 13.461 1 98.44 151 TRP B O 1
ATOM 2911 N N . LEU B 1 152 ? 9.633 -3.854 12.43 1 98.75 152 LEU B N 1
ATOM 2912 C CA . LEU B 1 152 ? 10.656 -4.395 11.539 1 98.75 152 LEU B CA 1
ATOM 2913 C C . LEU B 1 152 ? 11.875 -4.855 12.328 1 98.75 152 LEU B C 1
ATOM 2915 O O . LEU B 1 152 ? 12.438 -5.918 12.055 1 98.75 152 LEU B O 1
ATOM 2919 N N . GLU B 1 153 ? 12.281 -4.043 13.289 1 98.69 153 GLU B N 1
ATOM 2920 C CA . GLU B 1 153 ? 13.422 -4.402 14.125 1 98.69 153 GLU B CA 1
ATOM 2921 C C . GLU B 1 153 ? 13.188 -5.742 14.82 1 98.69 153 GLU B C 1
ATOM 2923 O O . GLU B 1 153 ? 14.086 -6.59 14.859 1 98.69 153 GLU B O 1
ATOM 2928 N N . ALA B 1 154 ? 12.016 -5.926 15.367 1 98.19 154 ALA B N 1
ATOM 2929 C CA . ALA B 1 154 ? 11.656 -7.152 16.078 1 98.19 154 ALA B CA 1
ATOM 2930 C C . ALA B 1 154 ? 11.609 -8.344 15.125 1 98.19 154 ALA B C 1
ATOM 2932 O O . ALA B 1 154 ? 12.008 -9.453 15.484 1 98.19 154 ALA B O 1
ATOM 2933 N N . GLU B 1 155 ? 11.078 -8.086 13.945 1 98.06 155 GLU B N 1
ATOM 2934 C CA . GLU B 1 155 ? 11.023 -9.148 12.945 1 98.06 155 GLU B CA 1
ATOM 2935 C C . GLU B 1 155 ? 12.422 -9.617 12.562 1 98.06 155 GLU B C 1
ATOM 2937 O O . GLU B 1 155 ? 12.672 -10.82 12.445 1 98.06 155 GLU B O 1
ATOM 2942 N N . LEU B 1 156 ? 13.289 -8.719 12.297 1 98.56 156 LEU B N 1
ATOM 2943 C CA . LEU B 1 156 ? 14.672 -9.039 11.945 1 98.56 156 LEU B CA 1
ATOM 2944 C C . LEU B 1 156 ? 15.359 -9.789 13.078 1 98.56 156 LEU B C 1
ATOM 2946 O O . LEU B 1 156 ? 16.141 -10.703 12.836 1 98.56 156 LEU B O 1
ATOM 2950 N N . GLU B 1 157 ? 15.055 -9.391 14.273 1 97.88 157 GLU B N 1
ATOM 2951 C CA . GLU B 1 157 ? 15.664 -10.016 15.453 1 97.88 157 GLU B CA 1
ATOM 2952 C C . GLU B 1 157 ? 15.195 -11.453 15.617 1 97.88 157 GLU B C 1
ATOM 2954 O O . GLU B 1 157 ? 16 -12.344 15.898 1 97.88 157 GLU B O 1
ATOM 2959 N N . SER B 1 158 ? 13.953 -11.727 15.406 1 96.5 158 SER B N 1
ATOM 2960 C CA . SER B 1 158 ? 13.352 -13.016 15.742 1 96.5 158 SER B CA 1
ATOM 2961 C C . SER B 1 158 ? 13.398 -13.969 14.547 1 96.5 158 SER B C 1
ATOM 2963 O O . SER B 1 158 ? 13.195 -15.172 14.703 1 96.5 158 SER B O 1
ATOM 2965 N N . GLY B 1 159 ? 13.742 -13.453 13.383 1 95.38 159 GLY B N 1
ATOM 2966 C CA . GLY B 1 159 ? 13.695 -14.258 12.172 1 95.38 159 GLY B CA 1
ATOM 2967 C C . GLY B 1 159 ? 14.805 -15.289 12.094 1 95.38 159 GLY B C 1
ATOM 2968 O O . GLY B 1 159 ? 15.805 -15.188 12.812 1 95.38 159 GLY B O 1
ATOM 2969 N N . PRO B 1 160 ? 14.617 -16.234 11.211 1 96.19 160 PRO B N 1
ATOM 2970 C CA . PRO B 1 160 ? 15.562 -17.344 11.109 1 96.19 160 PRO B CA 1
ATOM 2971 C C . PRO B 1 160 ? 16.906 -16.922 10.516 1 96.19 160 PRO B C 1
ATOM 2973 O O . PRO B 1 160 ? 17.906 -17.641 10.672 1 96.19 160 PRO B O 1
ATOM 2976 N N . SER B 1 161 ? 17.016 -15.844 9.891 1 94.75 161 SER B N 1
ATOM 2977 C CA . SER B 1 161 ? 18.266 -15.414 9.273 1 94.75 161 SER B CA 1
ATOM 2978 C C . SER B 1 161 ? 19.062 -14.516 10.211 1 94.75 161 SER B C 1
ATOM 2980 O O . SER B 1 161 ? 20.109 -13.992 9.836 1 94.75 161 SER B O 1
ATOM 2982 N N . LYS B 1 162 ? 18.547 -14.266 11.344 1 92.25 162 LYS B N 1
ATOM 2983 C CA . LYS B 1 162 ? 19.203 -13.453 12.367 1 92.25 162 LYS B CA 1
ATOM 2984 C C . LYS B 1 162 ? 19.531 -12.062 11.828 1 92.25 162 LYS B C 1
ATOM 2986 O O . LYS B 1 162 ? 20.672 -11.594 11.961 1 92.25 162 LYS B O 1
ATOM 2991 N N . GLY B 1 163 ? 18.609 -11.555 11.125 1 94.69 163 GLY B N 1
ATOM 2992 C CA . GLY B 1 163 ? 18.703 -10.156 10.734 1 94.69 163 GLY B CA 1
ATOM 2993 C C . GLY B 1 163 ? 19.203 -9.961 9.312 1 94.69 163 GLY B C 1
ATOM 2994 O O . GLY B 1 163 ? 19.297 -8.828 8.836 1 94.69 163 GLY B O 1
ATOM 2995 N N . GLN B 1 164 ? 19.469 -11.008 8.578 1 97.38 164 GLN B N 1
ATOM 2996 C CA . GLN B 1 164 ? 19.969 -10.875 7.219 1 97.38 164 GLN B CA 1
ATOM 2997 C C . GLN B 1 164 ? 18.844 -10.555 6.234 1 97.38 164 GLN B C 1
ATOM 2999 O O . GLN B 1 164 ? 19.047 -9.797 5.289 1 97.38 164 GLN B O 1
ATOM 3004 N N . PHE B 1 165 ? 17.75 -11.203 6.461 1 98.62 165 PHE B N 1
ATOM 3005 C CA . PHE B 1 165 ? 16.578 -11 5.617 1 98.62 165 PHE B CA 1
ATOM 3006 C C . PHE B 1 165 ? 15.32 -10.914 6.457 1 98.62 165 PHE B C 1
ATOM 3008 O O . PHE B 1 165 ? 15.289 -11.383 7.598 1 98.62 165 PHE B O 1
ATOM 3015 N N . ILE B 1 166 ? 14.305 -10.32 5.957 1 98.75 166 ILE B N 1
ATOM 3016 C CA . ILE B 1 166 ? 13.094 -10.039 6.723 1 98.75 166 ILE B CA 1
ATOM 3017 C C . ILE B 1 166 ? 12.305 -11.328 6.918 1 98.75 166 ILE B C 1
ATOM 3019 O O . ILE B 1 166 ? 11.875 -11.641 8.031 1 98.75 166 ILE B O 1
ATOM 3023 N N . VAL B 1 167 ? 12.078 -12.023 5.82 1 98.44 167 VAL B N 1
ATOM 3024 C CA . VAL B 1 167 ? 11.289 -13.25 5.887 1 98.44 167 VAL B CA 1
ATOM 3025 C C . VAL B 1 167 ? 12.148 -14.445 5.496 1 98.44 167 VAL B C 1
ATOM 3027 O O . VAL B 1 167 ? 12.672 -14.5 4.383 1 98.44 167 VAL B O 1
ATOM 3030 N N . GLY B 1 168 ? 12.211 -15.398 6.332 1 97.5 168 GLY B N 1
ATOM 3031 C CA . GLY B 1 168 ? 12.961 -16.609 6.023 1 97.5 168 GLY B CA 1
ATOM 3032 C C . GLY B 1 168 ? 14.461 -16.406 6.039 1 97.5 168 GLY B C 1
ATOM 3033 O O . GLY B 1 168 ? 14.969 -15.555 6.773 1 97.5 168 GLY B O 1
ATOM 3034 N N . THR B 1 169 ? 15.18 -17.297 5.285 1 97.5 169 THR B N 1
ATOM 3035 C CA . THR B 1 169 ? 16.641 -17.297 5.344 1 97.5 169 THR B CA 1
ATOM 3036 C C . THR B 1 169 ? 17.234 -16.703 4.066 1 97.5 169 THR B C 1
ATOM 3038 O O . THR B 1 169 ? 18.453 -16.547 3.961 1 97.5 169 THR B O 1
ATOM 3041 N N . ASP B 1 170 ? 16.391 -16.375 3.131 1 97.31 170 ASP B N 1
ATOM 3042 C CA . ASP B 1 170 ? 16.859 -15.883 1.835 1 97.31 170 ASP B CA 1
ATOM 3043 C C . ASP B 1 170 ? 16.156 -14.586 1.455 1 97.31 170 ASP B C 1
ATOM 3045 O O . ASP B 1 170 ? 15.164 -14.203 2.082 1 97.31 170 ASP B O 1
ATOM 3049 N N . LEU B 1 171 ? 16.688 -13.945 0.432 1 98.44 171 LEU B N 1
ATOM 3050 C CA . LEU B 1 171 ? 16.078 -12.742 -0.113 1 98.44 171 LEU B CA 1
ATOM 3051 C C . LEU B 1 171 ? 14.664 -13.039 -0.61 1 98.44 171 LEU B C 1
ATOM 3053 O O . LEU B 1 171 ? 14.43 -14.055 -1.267 1 98.44 171 LEU B O 1
ATOM 3057 N N . THR B 1 172 ? 13.758 -12.203 -0.241 1 98.81 172 THR B N 1
ATOM 3058 C CA . THR B 1 172 ? 12.406 -12.258 -0.797 1 98.81 172 THR B CA 1
ATOM 3059 C C . THR B 1 172 ? 11.961 -10.875 -1.272 1 98.81 172 THR B C 1
ATOM 3061 O O . THR B 1 172 ? 12.695 -9.898 -1.132 1 98.81 172 THR B O 1
ATOM 3064 N N . ALA B 1 173 ? 10.758 -10.789 -1.808 1 98.88 173 ALA B N 1
ATOM 3065 C CA . ALA B 1 173 ? 10.18 -9.523 -2.248 1 98.88 173 ALA B CA 1
ATOM 3066 C C . ALA B 1 173 ? 9.961 -8.578 -1.068 1 98.88 173 ALA B C 1
ATOM 3068 O O . ALA B 1 173 ? 9.844 -7.367 -1.25 1 98.88 173 ALA B O 1
ATOM 3069 N N . ALA B 1 174 ? 9.875 -9.125 0.143 1 98.88 174 ALA B N 1
ATOM 3070 C CA . ALA B 1 174 ? 9.773 -8.289 1.334 1 98.88 174 ALA B CA 1
ATOM 3071 C C . ALA B 1 174 ? 10.961 -7.332 1.436 1 98.88 174 ALA B C 1
ATOM 3073 O O . ALA B 1 174 ? 10.781 -6.133 1.667 1 98.88 174 ALA B O 1
ATOM 3074 N N . ASP B 1 175 ? 12.141 -7.859 1.23 1 98.94 175 ASP B N 1
ATOM 3075 C CA . ASP B 1 175 ? 13.352 -7.051 1.307 1 98.94 175 ASP B CA 1
ATOM 3076 C C . ASP B 1 175 ? 13.391 -6.008 0.194 1 98.94 175 ASP B C 1
ATOM 3078 O O . ASP B 1 175 ? 13.734 -4.848 0.434 1 98.94 175 ASP B O 1
ATOM 3082 N N . ILE B 1 176 ? 13.023 -6.398 -0.944 1 98.88 176 ILE B N 1
ATOM 3083 C CA . ILE B 1 176 ? 13.07 -5.547 -2.129 1 98.88 176 ILE B CA 1
ATOM 3084 C C . ILE B 1 176 ? 12.125 -4.363 -1.952 1 98.88 176 ILE B C 1
ATOM 3086 O O . ILE B 1 176 ? 12.484 -3.223 -2.262 1 98.88 176 ILE B O 1
ATOM 3090 N N . MET B 1 177 ? 10.984 -4.613 -1.426 1 98.88 177 MET B N 1
ATOM 3091 C CA . MET B 1 177 ? 9.984 -3.566 -1.254 1 98.88 177 MET B CA 1
ATOM 3092 C C . MET B 1 177 ? 10.352 -2.646 -0.094 1 98.88 177 MET B C 1
ATOM 3094 O O . MET B 1 177 ? 10.18 -1.43 -0.182 1 98.88 177 MET B O 1
ATOM 3098 N N . MET B 1 178 ? 10.906 -3.172 0.919 1 98.88 178 MET B N 1
ATOM 3099 C CA . MET B 1 178 ? 11.109 -2.42 2.154 1 98.88 178 MET B CA 1
ATOM 3100 C C . MET B 1 178 ? 12.383 -1.579 2.072 1 98.88 178 MET B C 1
ATOM 3102 O O . MET B 1 178 ? 12.508 -0.57 2.768 1 98.88 178 MET B O 1
ATOM 3106 N N . GLY B 1 179 ? 13.305 -1.965 1.207 1 98.75 179 GLY B N 1
ATOM 3107 C CA . GLY B 1 179 ? 14.594 -1.293 1.133 1 98.75 179 GLY B CA 1
ATOM 3108 C C . GLY B 1 179 ? 14.469 0.212 0.978 1 98.75 179 GLY B C 1
ATOM 3109 O O . GLY B 1 179 ? 14.969 0.969 1.811 1 98.75 179 GLY B O 1
ATOM 3110 N N . PHE B 1 180 ? 13.688 0.594 -0.017 1 98.69 180 PHE B N 1
ATOM 3111 C CA . PHE B 1 180 ? 13.57 2.02 -0.305 1 98.69 180 PHE B CA 1
ATOM 3112 C C . PHE B 1 180 ? 12.906 2.752 0.855 1 98.69 180 PHE B C 1
ATOM 3114 O O . PHE B 1 180 ? 13.305 3.863 1.203 1 98.69 180 PHE B O 1
ATOM 3121 N N . SER B 1 181 ? 11.82 2.172 1.431 1 98.62 181 SER B N 1
ATOM 3122 C CA . SER B 1 181 ? 11.086 2.824 2.514 1 98.62 181 SER B CA 1
ATOM 3123 C C . SER B 1 181 ? 12.016 3.178 3.672 1 98.62 181 SER B C 1
ATOM 3125 O O . SER B 1 181 ? 11.977 4.297 4.184 1 98.62 181 SER B O 1
ATOM 3127 N N . ILE B 1 182 ? 12.836 2.238 4.008 1 98.81 182 ILE B N 1
ATOM 3128 C CA . ILE B 1 182 ? 13.742 2.439 5.137 1 98.81 182 ILE B CA 1
ATOM 3129 C C . ILE B 1 182 ? 14.836 3.432 4.75 1 98.81 182 ILE B C 1
ATOM 3131 O O . ILE B 1 182 ? 15.172 4.324 5.527 1 98.81 182 ILE B O 1
ATOM 3135 N N . GLU B 1 183 ? 15.383 3.27 3.574 1 98.56 183 GLU B N 1
ATOM 3136 C CA . GLU B 1 183 ? 16.406 4.211 3.117 1 98.56 183 GLU B CA 1
ATOM 3137 C C . GLU B 1 183 ? 15.867 5.641 3.113 1 98.56 183 GLU B C 1
ATOM 3139 O O . GLU B 1 183 ? 16.562 6.566 3.537 1 98.56 183 GLU B O 1
ATOM 3144 N N . CYS B 1 184 ? 14.703 5.828 2.629 1 98.06 184 CYS B N 1
ATOM 3145 C CA . CYS B 1 184 ? 14.062 7.137 2.57 1 98.06 184 CYS B CA 1
ATOM 3146 C C . CYS B 1 184 ? 13.875 7.719 3.967 1 98.06 184 CYS B C 1
ATOM 3148 O O . CYS B 1 184 ? 14.211 8.875 4.211 1 98.06 184 CYS B O 1
ATOM 3150 N N . ILE B 1 185 ? 13.359 6.91 4.895 1 98.31 185 ILE B N 1
ATOM 3151 C CA . ILE B 1 185 ? 13.117 7.344 6.266 1 98.31 185 ILE B CA 1
ATOM 3152 C C . ILE B 1 185 ? 14.43 7.809 6.898 1 98.31 185 ILE B C 1
ATOM 3154 O O . ILE B 1 185 ? 14.477 8.867 7.535 1 98.31 185 ILE B O 1
ATOM 3158 N N . PHE B 1 186 ? 15.492 7.059 6.684 1 98.25 186 PHE B N 1
ATOM 3159 C CA . PHE B 1 186 ? 16.781 7.398 7.266 1 98.25 186 PHE B CA 1
ATOM 3160 C C . PHE B 1 186 ? 17.391 8.617 6.57 1 98.25 186 PHE B C 1
ATOM 3162 O O . PHE B 1 186 ? 17.844 9.547 7.23 1 98.25 186 PHE B O 1
ATOM 3169 N N . ALA B 1 187 ? 17.375 8.633 5.262 1 97.31 187 ALA B N 1
ATOM 3170 C CA . ALA B 1 187 ? 18.016 9.688 4.496 1 97.31 187 ALA B CA 1
ATOM 3171 C C . ALA B 1 187 ? 17.359 11.039 4.758 1 97.31 187 ALA B C 1
ATOM 3173 O O . ALA B 1 187 ? 18.047 12.07 4.836 1 97.31 187 ALA B O 1
ATOM 3174 N N . MET B 1 188 ? 16.078 11.039 4.926 1 95.75 188 MET B N 1
ATOM 3175 C CA . MET B 1 188 ? 15.344 12.289 5.102 1 95.75 188 MET B CA 1
ATOM 3176 C C . MET B 1 188 ? 15.078 12.555 6.582 1 95.75 188 MET B C 1
ATOM 3178 O O . MET B 1 188 ? 14.398 13.523 6.926 1 95.75 188 MET B O 1
ATOM 3182 N N . LYS B 1 189 ? 15.594 11.672 7.441 1 95.88 189 LYS B N 1
ATOM 3183 C CA . LYS B 1 189 ? 15.422 11.805 8.883 1 95.88 189 LYS B CA 1
ATOM 3184 C C . LYS B 1 189 ? 13.953 12.016 9.25 1 95.88 189 LYS B C 1
ATOM 3186 O O . LYS B 1 189 ? 13.609 12.977 9.938 1 95.88 189 LYS B O 1
ATOM 3191 N N . LEU B 1 190 ? 13.148 11.102 8.789 1 96.19 190 LEU B N 1
ATOM 3192 C CA . LEU B 1 190 ? 11.711 11.211 8.984 1 96.19 190 LEU B CA 1
ATOM 3193 C C . LEU B 1 190 ? 11.305 10.656 10.344 1 96.19 190 LEU B C 1
ATOM 3195 O O . LEU B 1 190 ? 10.703 9.586 10.43 1 96.19 190 LEU B O 1
ATOM 3199 N N . GLY B 1 191 ? 11.602 11.359 11.398 1 92.62 191 GLY B N 1
ATOM 3200 C CA . GLY B 1 191 ? 11.164 11.039 12.742 1 92.62 191 GLY B CA 1
ATOM 3201 C C . GLY B 1 191 ? 12.148 10.164 13.5 1 92.62 191 GLY B C 1
ATOM 3202 O O . GLY B 1 191 ? 11.914 9.812 14.656 1 92.62 191 GLY B O 1
ATOM 3203 N N . THR B 1 192 ? 13.164 9.727 12.812 1 95.19 192 THR B N 1
ATOM 3204 C CA . THR B 1 192 ? 14.133 8.859 13.461 1 95.19 192 THR B CA 1
ATOM 3205 C C . THR B 1 192 ? 15.43 8.805 12.656 1 95.19 192 THR B C 1
ATOM 3207 O O . THR B 1 192 ? 15.562 9.484 11.633 1 95.19 192 THR B O 1
ATOM 3210 N N . GLU B 1 193 ? 16.406 8.062 13.227 1 96.5 193 GLU B N 1
ATOM 3211 C CA . GLU B 1 193 ? 17.703 7.93 12.586 1 96.5 193 GLU B CA 1
ATOM 3212 C C . GLU B 1 193 ? 18.203 6.488 12.648 1 96.5 193 GLU B C 1
ATOM 3214 O O . GLU B 1 193 ? 17.75 5.699 13.469 1 96.5 193 GLU B O 1
ATOM 3219 N N . SER B 1 194 ? 19.141 6.227 11.766 1 97.31 194 SER B N 1
ATOM 3220 C CA . SER B 1 194 ? 19.625 4.859 11.602 1 97.31 194 SER B CA 1
ATOM 3221 C C . SER B 1 194 ? 20.234 4.328 12.898 1 97.31 194 SER B C 1
ATOM 3223 O O . SER B 1 194 ? 20.094 3.146 13.211 1 97.31 194 SER B O 1
ATOM 3225 N N . GLN B 1 195 ? 20.875 5.141 13.672 1 97.12 195 GLN B N 1
ATOM 3226 C CA . GLN B 1 195 ? 21.578 4.707 14.875 1 97.12 195 GLN B CA 1
ATOM 3227 C C . GLN B 1 195 ? 20.594 4.164 15.914 1 97.12 195 GLN B C 1
ATOM 3229 O O . GLN B 1 195 ? 20.984 3.398 16.797 1 97.12 195 GLN B O 1
ATOM 3234 N N . ASP B 1 196 ? 19.328 4.512 15.82 1 97.38 196 ASP B N 1
ATOM 3235 C CA . ASP B 1 196 ? 18.312 4.07 16.766 1 97.38 196 ASP B CA 1
ATOM 3236 C C . ASP B 1 196 ? 17.859 2.643 16.453 1 97.38 196 ASP B C 1
ATOM 3238 O O . ASP B 1 196 ? 17.203 2.004 17.281 1 97.38 196 ASP B O 1
ATOM 3242 N N . TRP B 1 197 ? 18.219 2.162 15.305 1 98.44 197 TRP B N 1
ATOM 3243 C CA . TRP B 1 197 ? 17.734 0.878 14.812 1 98.44 197 TRP B CA 1
ATOM 3244 C C . TRP B 1 197 ? 18.891 0.039 14.258 1 98.44 197 TRP B C 1
ATOM 3246 O O . TRP B 1 197 ? 19.062 -0.076 13.047 1 98.44 197 TRP B O 1
ATOM 3256 N N . PRO B 1 198 ? 19.609 -0.598 15.102 1 98.25 198 PRO B N 1
ATOM 3257 C CA . PRO B 1 198 ? 20.859 -1.241 14.68 1 98.25 198 PRO B CA 1
ATOM 3258 C C . PRO B 1 198 ? 20.625 -2.395 13.703 1 98.25 198 PRO B C 1
ATOM 3260 O O . PRO B 1 198 ? 21.375 -2.553 12.742 1 98.25 198 PRO B O 1
ATOM 3263 N N . LEU B 1 199 ? 19.625 -3.223 13.961 1 98.56 199 LEU B N 1
ATOM 3264 C CA . LEU B 1 199 ? 19.406 -4.359 13.07 1 98.56 199 LEU B CA 1
ATOM 3265 C C . LEU B 1 199 ? 18.891 -3.895 11.711 1 98.56 199 LEU B C 1
ATOM 3267 O O . LEU B 1 199 ? 19.281 -4.434 10.68 1 98.56 199 LEU B O 1
ATOM 3271 N N . ILE B 1 200 ? 18.016 -2.92 11.75 1 98.88 200 ILE B N 1
ATOM 3272 C CA . ILE B 1 200 ? 17.5 -2.369 10.508 1 98.88 200 ILE B CA 1
ATOM 3273 C C . ILE B 1 200 ? 18.641 -1.759 9.703 1 98.88 200 ILE B C 1
ATOM 3275 O O . ILE B 1 200 ? 18.734 -1.949 8.484 1 98.88 200 ILE B O 1
ATOM 3279 N N . SER B 1 201 ? 19.469 -1.013 10.375 1 98.62 201 SER B N 1
ATOM 3280 C CA . SER B 1 201 ? 20.609 -0.384 9.719 1 98.62 201 SER B CA 1
ATOM 3281 C C . SER B 1 201 ? 21.531 -1.425 9.086 1 98.62 201 SER B C 1
ATOM 3283 O O . SER B 1 201 ? 21.984 -1.253 7.953 1 98.62 201 SER B O 1
ATOM 3285 N N . LYS B 1 202 ? 21.797 -2.432 9.805 1 98.44 202 LYS B N 1
ATOM 3286 C CA . LYS B 1 202 ? 22.641 -3.51 9.305 1 98.44 202 LYS B CA 1
ATOM 3287 C C . LYS B 1 202 ? 21.984 -4.211 8.117 1 98.44 202 LYS B C 1
ATOM 3289 O O . LYS B 1 202 ? 22.656 -4.492 7.113 1 98.44 202 LYS B O 1
ATOM 3294 N N . TRP B 1 203 ? 20.719 -4.539 8.258 1 98.81 203 TRP B N 1
ATOM 3295 C CA . TRP B 1 203 ? 19.953 -5.164 7.191 1 98.81 203 TRP B CA 1
ATOM 3296 C C . TRP B 1 203 ? 19.984 -4.324 5.922 1 98.81 203 TRP B C 1
ATOM 3298 O O . TRP B 1 203 ? 20.25 -4.844 4.832 1 98.81 203 TRP B O 1
ATOM 3308 N N . LEU B 1 204 ? 19.75 -3.061 6.047 1 98.81 204 LEU B N 1
ATOM 3309 C CA . LEU B 1 204 ? 19.75 -2.158 4.902 1 98.81 204 LEU B CA 1
ATOM 3310 C C . LEU B 1 204 ? 21.125 -2.127 4.238 1 98.81 204 LEU B C 1
ATOM 3312 O O . LEU B 1 204 ? 21.234 -2.168 3.01 1 98.81 204 LEU B O 1
ATOM 3316 N N . ALA B 1 205 ? 22.172 -2.021 5.008 1 98.31 205 ALA B N 1
ATOM 3317 C CA . ALA B 1 205 ? 23.531 -2.043 4.477 1 98.31 205 ALA B CA 1
ATOM 3318 C C . ALA B 1 205 ? 23.812 -3.334 3.709 1 98.31 205 ALA B C 1
ATOM 3320 O O . ALA B 1 205 ? 24.422 -3.312 2.641 1 98.31 205 ALA B O 1
ATOM 3321 N N . ASN B 1 206 ? 23.375 -4.426 4.25 1 98.12 206 ASN B N 1
ATOM 3322 C CA . ASN B 1 206 ? 23.594 -5.734 3.641 1 98.12 206 ASN B CA 1
ATOM 3323 C C . ASN B 1 206 ? 22.906 -5.836 2.279 1 98.12 206 ASN B C 1
ATOM 3325 O O . ASN B 1 206 ? 23.5 -6.344 1.322 1 98.12 206 ASN B O 1
ATOM 3329 N N . ILE B 1 207 ? 21.641 -5.41 2.184 1 98.12 207 ILE B N 1
ATOM 3330 C CA . ILE B 1 207 ? 20.938 -5.582 0.911 1 98.12 207 ILE B CA 1
ATOM 3331 C C . ILE B 1 207 ? 21.562 -4.66 -0.138 1 98.12 207 ILE B C 1
ATOM 3333 O O . ILE B 1 207 ? 21.594 -4.996 -1.323 1 98.12 207 ILE B O 1
ATOM 3337 N N . LYS B 1 208 ? 22.062 -3.525 0.289 1 98.06 208 LYS B N 1
ATOM 3338 C CA . LYS B 1 208 ? 22.656 -2.57 -0.648 1 98.06 208 LYS B CA 1
ATOM 3339 C C . LYS B 1 208 ? 24.016 -3.047 -1.148 1 98.06 208 LYS B C 1
ATOM 3341 O O . LYS B 1 208 ? 24.531 -2.521 -2.131 1 98.06 208 LYS B O 1
ATOM 3346 N N . GLU B 1 209 ? 24.594 -3.994 -0.523 1 98.06 209 GLU B N 1
ATOM 3347 C CA . GLU B 1 209 ? 25.875 -4.555 -0.926 1 98.06 209 GLU B CA 1
ATOM 3348 C C . GLU B 1 209 ? 25.703 -5.695 -1.923 1 98.06 209 GLU B C 1
ATOM 3350 O O . GLU B 1 209 ? 26.672 -6.148 -2.535 1 98.06 209 GLU B O 1
ATOM 3355 N N . ARG B 1 210 ? 24.547 -6.156 -2.051 1 98.5 210 ARG B N 1
ATOM 3356 C CA . ARG B 1 210 ? 24.297 -7.242 -2.992 1 98.5 210 ARG B CA 1
ATOM 3357 C C . ARG B 1 210 ? 24.688 -6.836 -4.41 1 98.5 210 ARG B C 1
ATOM 3359 O O . ARG B 1 210 ? 24.453 -5.695 -4.82 1 98.5 210 ARG B O 1
ATOM 3366 N N . LYS B 1 211 ? 25.141 -7.809 -5.172 1 98.69 211 LYS B N 1
ATOM 3367 C CA . LYS B 1 211 ? 25.578 -7.559 -6.539 1 98.69 211 LYS B CA 1
ATOM 3368 C C . LYS B 1 211 ? 24.438 -7.004 -7.391 1 98.69 211 LYS B C 1
ATOM 3370 O O . LYS B 1 211 ? 24.625 -6.047 -8.148 1 98.69 211 LYS B O 1
ATOM 3375 N N . ALA B 1 212 ? 23.312 -7.562 -7.328 1 98.81 212 ALA B N 1
ATOM 3376 C CA . ALA B 1 212 ? 22.156 -7.137 -8.125 1 98.81 212 ALA B CA 1
ATOM 3377 C C . ALA B 1 212 ? 21.766 -5.703 -7.785 1 98.81 212 ALA B C 1
ATOM 3379 O O . ALA B 1 212 ? 21.406 -4.922 -8.672 1 98.81 212 ALA B O 1
ATOM 3380 N N . TYR B 1 213 ? 21.781 -5.379 -6.5 1 98.81 213 TYR B N 1
ATOM 3381 C CA . TYR B 1 213 ? 21.469 -4.012 -6.105 1 98.81 213 TYR B CA 1
ATOM 3382 C C . TYR B 1 213 ? 22.5 -3.029 -6.656 1 98.81 213 TYR B C 1
ATOM 3384 O O . TYR B 1 213 ? 22.125 -1.979 -7.195 1 98.81 213 TYR B O 1
ATOM 3392 N N . ARG B 1 214 ? 23.688 -3.342 -6.5 1 98.75 214 ARG B N 1
ATOM 3393 C CA . ARG B 1 214 ? 24.75 -2.482 -7.004 1 98.75 214 ARG B CA 1
ATOM 3394 C C . ARG B 1 214 ? 24.656 -2.307 -8.516 1 98.75 214 ARG B C 1
ATOM 3396 O O . ARG B 1 214 ? 24.875 -1.211 -9.031 1 98.75 214 ARG B O 1
ATOM 3403 N N . SER B 1 215 ? 24.344 -3.379 -9.188 1 98.75 215 SER B N 1
ATOM 3404 C CA . SER B 1 215 ? 24.141 -3.301 -10.625 1 98.75 215 SER B CA 1
ATOM 3405 C C . SER B 1 215 ? 23 -2.357 -10.977 1 98.75 215 SER B C 1
ATOM 3407 O O . SER B 1 215 ? 23.109 -1.575 -11.93 1 98.75 215 SER B O 1
ATOM 3409 N N . ALA B 1 216 ? 21.906 -2.449 -10.25 1 98.81 216 ALA B N 1
ATOM 3410 C CA . ALA B 1 216 ? 20.766 -1.564 -10.469 1 98.81 216 ALA B CA 1
ATOM 3411 C C . ALA B 1 216 ? 21.156 -0.103 -10.266 1 98.81 216 ALA B C 1
ATOM 3413 O O . ALA B 1 216 ? 20.781 0.76 -11.062 1 98.81 216 ALA B O 1
ATOM 3414 N N . VAL B 1 217 ? 21.875 0.148 -9.164 1 98.62 217 VAL B N 1
ATOM 3415 C CA . VAL B 1 217 ? 22.312 1.504 -8.852 1 98.62 217 VAL B CA 1
ATOM 3416 C C . VAL B 1 217 ? 23.219 2.025 -9.969 1 98.62 217 VAL B C 1
ATOM 3418 O O . VAL B 1 217 ? 23.078 3.16 -10.422 1 98.62 217 VAL B O 1
ATOM 3421 N N . GLU B 1 218 ? 24.109 1.19 -10.391 1 98.31 218 GLU B N 1
ATOM 3422 C CA . GLU B 1 218 ? 25.047 1.584 -11.445 1 98.31 218 GLU B CA 1
ATOM 3423 C C . GLU B 1 218 ? 24.312 1.876 -12.75 1 98.31 218 GLU B C 1
ATOM 3425 O O . GLU B 1 218 ? 24.578 2.883 -13.406 1 98.31 218 GLU B O 1
ATOM 3430 N N . LYS B 1 219 ? 23.422 1.048 -13.117 1 98.19 219 LYS B N 1
ATOM 3431 C CA . LYS B 1 219 ? 22.703 1.176 -14.383 1 98.19 219 LYS B CA 1
ATOM 3432 C C . LYS B 1 219 ? 21.781 2.396 -14.367 1 98.19 219 LYS B C 1
ATOM 3434 O O . LYS B 1 219 ? 21.609 3.055 -15.398 1 98.19 219 LYS B O 1
ATOM 3439 N N . THR B 1 220 ? 21.172 2.705 -13.25 1 98.25 220 THR B N 1
ATOM 3440 C CA . THR B 1 220 ? 20.141 3.742 -13.18 1 98.25 220 THR B CA 1
ATOM 3441 C C . THR B 1 220 ? 20.75 5.082 -12.781 1 98.25 220 THR B C 1
ATOM 3443 O O . THR B 1 220 ? 20.141 6.133 -12.992 1 98.25 220 THR B O 1
ATOM 3446 N N . GLY B 1 221 ? 21.906 5.035 -12.133 1 97.69 221 GLY B N 1
ATOM 3447 C CA . GLY B 1 221 ? 22.469 6.238 -11.539 1 97.69 221 GLY B CA 1
ATOM 3448 C C . GLY B 1 221 ? 21.75 6.668 -10.273 1 97.69 221 GLY B C 1
ATOM 3449 O O . GLY B 1 221 ? 21.812 7.84 -9.891 1 97.69 221 GLY B O 1
ATOM 3450 N N . TYR B 1 222 ? 21.172 5.738 -9.641 1 97.69 222 TYR B N 1
ATOM 3451 C CA . TYR B 1 222 ? 20.344 6.023 -8.469 1 97.69 222 TYR B CA 1
ATOM 3452 C C . TYR B 1 222 ? 21.172 6.66 -7.359 1 97.69 222 TYR B C 1
ATOM 3454 O O . TYR B 1 222 ? 22.266 6.18 -7.039 1 97.69 222 TYR B O 1
ATOM 3462 N N . THR B 1 223 ? 20.656 7.688 -6.859 1 94 223 THR B N 1
ATOM 3463 C CA . THR B 1 223 ? 21.188 8.344 -5.668 1 94 223 THR B CA 1
ATOM 3464 C C . THR B 1 223 ? 20.062 8.883 -4.801 1 94 223 THR B C 1
ATOM 3466 O O . THR B 1 223 ? 19.141 9.547 -5.305 1 94 223 THR B O 1
ATOM 3469 N N . MET B 1 224 ? 20.172 8.516 -3.555 1 91.25 224 MET B N 1
ATOM 3470 C CA . MET B 1 224 ? 19.172 9.055 -2.645 1 91.25 224 MET B CA 1
ATOM 3471 C C . MET B 1 224 ? 19.578 10.422 -2.123 1 91.25 224 MET B C 1
ATOM 3473 O O . MET B 1 224 ? 20.75 10.648 -1.799 1 91.25 224 MET B O 1
#

Organism: Fusarium proliferatum (strain ET1) (NCBI:txid1227346)

Sequence (448 aa):
MSSKQPDITLYFLNASRAIRIAWLLEELDISYKLVTSPRAANGLAPPEFKAKIPTRLGSSPVIQDGDLVIQESGAIVEYLIESYDSTSRLLPQEAHARASVREWIQASEGTFMMNAVPIIMARMGMPKEAAQYVSGLEAAIVLRVNEAMQWLEAELESGPSKGQFIVGTDLTAADIMMGFSIECIFAMKLGTESQDWPLISKWLANIKERKAYRSAVEKTGYTMMSSKQPDITLYFLNASRAIRIAWLLEELDISYKLVTSPRAANGLAPPEFKAKIPTRLGSSPVIQDGDLVIQESGAIVEYLIESYDSTSRLLPQEAHARASVREWIQASEGTFMMNAVPIIMARMGMPKEAAQYVSGLEAAIVLRVNEAMQWLEAELESGPSKGQFIVGTDLTAADIMMGFSIECIFAMKLGTESQDWPLISKWLANIKERKAYRSAVEKTGYTM

pLDDT: mean 95.32, std 7.03, range [40.38, 98.94]

Radius of gyration: 20.83 Å; Cα contacts (8 Å, |Δi|>4): 783; chains: 2; bounding box: 52×62×50 Å